Protein AF-0000000069255575 (afdb_homodimer)

Structure (mmCIF, N/CA/C/O backbone):
data_AF-0000000069255575-model_v1
#
loop_
_entity.id
_entity.type
_entity.pdbx_description
1 polymer 'RING-type domain-containing protein'
#
loop_
_atom_site.group_PDB
_atom_site.id
_atom_site.type_symbol
_atom_site.label_atom_id
_atom_site.label_alt_id
_atom_site.label_comp_id
_atom_site.label_asym_id
_atom_site.label_entity_id
_atom_site.label_seq_id
_atom_site.pdbx_PDB_ins_code
_atom_site.Cartn_x
_atom_site.Cartn_y
_atom_site.Cartn_z
_atom_site.occupancy
_atom_site.B_iso_or_equiv
_atom_site.auth_seq_id
_atom_site.auth_comp_id
_atom_site.auth_asym_id
_atom_site.auth_atom_id
_atom_site.pdbx_PDB_model_num
ATOM 1 N N . GLY A 1 1 ? 39.281 -43.844 64.562 1 25.44 1 GLY A N 1
ATOM 2 C CA . GLY A 1 1 ? 38.156 -43.031 64.188 1 25.44 1 GLY A CA 1
ATOM 3 C C . GLY A 1 1 ? 38.094 -42.719 62.688 1 25.44 1 GLY A C 1
ATOM 4 O O . GLY A 1 1 ? 39.125 -42.438 62.062 1 25.44 1 GLY A O 1
ATOM 5 N N . HIS A 1 2 ? 37.219 -43.375 61.969 1 27.97 2 HIS A N 1
ATOM 6 C CA . HIS A 1 2 ? 36.906 -43.688 60.562 1 27.97 2 HIS A CA 1
ATOM 7 C C . HIS A 1 2 ? 36.625 -42.438 59.75 1 27.97 2 HIS A C 1
ATOM 9 O O . HIS A 1 2 ? 35.875 -41.562 60.188 1 27.97 2 HIS A O 1
ATOM 15 N N . GLY A 1 3 ? 37.625 -41.906 59.062 1 27.33 3 GLY A N 1
ATOM 16 C CA . GLY A 1 3 ? 37.844 -40.75 58.188 1 27.33 3 GLY A CA 1
ATOM 17 C C . GLY A 1 3 ? 36.875 -40.656 57.031 1 27.33 3 GLY A C 1
ATOM 18 O O . GLY A 1 3 ? 36.875 -41.562 56.188 1 27.33 3 GLY A O 1
ATOM 19 N N . LEU A 1 4 ? 35.625 -40.25 57.312 1 28.88 4 LEU A N 1
ATOM 20 C CA . LEU A 1 4 ? 34.469 -40.25 56.406 1 28.88 4 LEU A CA 1
ATOM 21 C C . LEU A 1 4 ? 34.812 -39.5 55.125 1 28.88 4 LEU A C 1
ATOM 23 O O . LEU A 1 4 ? 35.375 -38.406 55.188 1 28.88 4 LEU A O 1
ATOM 27 N N . PRO A 1 5 ? 35 -40.156 54.031 1 27.94 5 PRO A N 1
ATOM 28 C CA . PRO A 1 5 ? 35.438 -39.594 52.719 1 27.94 5 PRO A CA 1
ATOM 29 C C . PRO A 1 5 ? 34.469 -38.562 52.156 1 27.94 5 PRO A C 1
ATOM 31 O O . PRO A 1 5 ? 33.281 -38.562 52.5 1 27.94 5 PRO A O 1
ATOM 34 N N . ALA A 1 6 ? 35 -37.344 51.938 1 27.66 6 ALA A N 1
ATOM 35 C CA . ALA A 1 6 ? 34.406 -36.094 51.438 1 27.66 6 ALA A CA 1
ATOM 36 C C . ALA A 1 6 ? 33.688 -36.312 50.094 1 27.66 6 ALA A C 1
ATOM 38 O O . ALA A 1 6 ? 34.281 -36.906 49.188 1 27.66 6 ALA A O 1
ATOM 39 N N . ASP A 1 7 ? 32.375 -36.5 50.094 1 23.52 7 ASP A N 1
ATOM 40 C CA . ASP A 1 7 ? 31.422 -36.781 49 1 23.52 7 ASP A CA 1
ATOM 41 C C . ASP A 1 7 ? 31.562 -35.75 47.875 1 23.52 7 ASP A C 1
ATOM 43 O O . ASP A 1 7 ? 31.594 -34.531 48.125 1 23.52 7 ASP A O 1
ATOM 47 N N . GLU A 1 8 ? 32.25 -36.125 46.812 1 27.12 8 GLU A N 1
ATOM 48 C CA . GLU A 1 8 ? 32.562 -35.469 45.562 1 27.12 8 GLU A CA 1
ATOM 49 C C . GLU A 1 8 ? 31.297 -34.906 44.938 1 27.12 8 GLU A C 1
ATOM 51 O O . GLU A 1 8 ? 30.312 -35.625 44.75 1 27.12 8 GLU A O 1
ATOM 56 N N . ASP A 1 9 ? 30.969 -33.594 45.188 1 25.88 9 ASP A N 1
ATOM 57 C CA . ASP A 1 9 ? 29.859 -32.781 44.719 1 25.88 9 ASP A CA 1
ATOM 58 C C . ASP A 1 9 ? 29.766 -32.844 43.188 1 25.88 9 ASP A C 1
ATOM 60 O O . ASP A 1 9 ? 30.703 -32.438 42.5 1 25.88 9 ASP A O 1
ATOM 64 N N . SER A 1 10 ? 29.25 -33.906 42.625 1 23.44 10 SER A N 1
ATOM 65 C CA . SER A 1 10 ? 29.047 -34.031 41.188 1 23.44 10 SER A CA 1
ATOM 66 C C . SER A 1 10 ? 28.297 -32.844 40.625 1 23.44 10 SER A C 1
ATOM 68 O O . SER A 1 10 ? 27.234 -32.469 41.125 1 23.44 10 SER A O 1
ATOM 70 N N . LYS A 1 11 ? 29.062 -31.859 40.125 1 26.55 11 LYS A N 1
ATOM 71 C CA . LYS A 1 11 ? 28.625 -30.641 39.469 1 26.55 11 LYS A CA 1
ATOM 72 C C . LYS A 1 11 ? 27.531 -30.922 38.438 1 26.55 11 LYS A C 1
ATOM 74 O O . LYS A 1 11 ? 27.656 -31.859 37.625 1 26.55 11 LYS A O 1
ATOM 79 N N . PRO A 1 12 ? 26.266 -30.484 38.719 1 27.17 12 PRO A N 1
ATOM 80 C CA . PRO A 1 12 ? 25.141 -30.766 37.812 1 27.17 12 PRO A CA 1
ATOM 81 C C . PRO A 1 12 ? 25.438 -30.391 36.375 1 27.17 12 PRO A C 1
ATOM 83 O O . PRO A 1 12 ? 26.266 -29.516 36.094 1 27.17 12 PRO A O 1
ATOM 86 N N . GLY A 1 13 ? 25.578 -31.359 35.469 1 22.5 13 GLY A N 1
ATOM 87 C CA . GLY A 1 13 ? 25.766 -31.25 34.031 1 22.5 13 GLY A CA 1
ATOM 88 C C . GLY A 1 13 ? 24.875 -30.203 33.406 1 22.5 13 GLY A C 1
ATOM 89 O O . GLY A 1 13 ? 23.734 -30.016 33.812 1 22.5 13 GLY A O 1
ATOM 90 N N . ALA A 1 14 ? 25.5 -29.125 32.875 1 26.64 14 ALA A N 1
ATOM 91 C CA . ALA A 1 14 ? 24.938 -28.016 32.125 1 26.64 14 ALA A CA 1
ATOM 92 C C . ALA A 1 14 ? 23.953 -28.531 31.062 1 26.64 14 ALA A C 1
ATOM 94 O O . ALA A 1 14 ? 24.281 -29.438 30.297 1 26.64 14 ALA A O 1
ATOM 95 N N . THR A 1 15 ? 22.672 -28.656 31.422 1 27.94 15 THR A N 1
ATOM 96 C CA . THR A 1 15 ? 21.641 -29.031 30.453 1 27.94 15 THR A CA 1
ATOM 97 C C . THR A 1 15 ? 21.797 -28.219 29.172 1 27.94 15 THR A C 1
ATOM 99 O O . THR A 1 15 ? 21.953 -27 29.219 1 27.94 15 THR A O 1
ATOM 102 N N . ALA A 1 16 ? 22.328 -28.812 28.109 1 30.62 16 ALA A N 1
ATOM 103 C CA . ALA A 1 16 ? 22.484 -28.25 26.766 1 30.62 16 ALA A CA 1
ATOM 104 C C . ALA A 1 16 ? 21.234 -27.484 26.328 1 30.62 16 ALA A C 1
ATOM 106 O O . ALA A 1 16 ? 20.109 -27.906 26.641 1 30.62 16 ALA A O 1
ATOM 107 N N . PRO A 1 17 ? 21.391 -26.125 26.219 1 30.61 17 PRO A N 1
ATOM 108 C CA . PRO A 1 17 ? 20.203 -25.375 25.797 1 30.61 17 PRO A CA 1
ATOM 109 C C . PRO A 1 17 ? 19.5 -26 24.594 1 30.61 17 PRO A C 1
ATOM 111 O O . PRO A 1 17 ? 20.141 -26.641 23.766 1 30.61 17 PRO A O 1
ATOM 114 N N . ARG A 1 18 ? 18.328 -26.656 24.812 1 27.78 18 ARG A N 1
ATOM 115 C CA . ARG A 1 18 ? 17.5 -27.141 23.719 1 27.78 18 ARG A CA 1
ATOM 116 C C . ARG A 1 18 ? 17.406 -26.125 22.594 1 27.78 18 ARG A C 1
ATOM 118 O O . ARG A 1 18 ? 17 -24.984 22.812 1 27.78 18 ARG A O 1
ATOM 125 N N . SER A 1 19 ? 18.359 -26.172 21.594 1 26.69 19 SER A N 1
ATOM 126 C CA . SER A 1 19 ? 18.25 -25.391 20.359 1 26.69 19 SER A CA 1
ATOM 127 C C . SER A 1 19 ? 16.844 -25.469 19.781 1 26.69 19 SER A C 1
ATOM 129 O O . SER A 1 19 ? 16.375 -26.547 19.375 1 26.69 19 SER A O 1
ATOM 131 N N . THR A 1 20 ? 15.867 -24.922 20.5 1 28.77 20 THR A N 1
ATOM 132 C CA . THR A 1 20 ? 14.547 -24.891 19.875 1 28.77 20 THR A CA 1
ATOM 133 C C . THR A 1 20 ? 14.648 -24.391 18.438 1 28.77 20 THR A C 1
ATOM 135 O O . THR A 1 20 ? 14.938 -23.219 18.203 1 28.77 20 THR A O 1
ATOM 138 N N . ALA A 1 21 ? 15.156 -25.25 17.516 1 30.98 21 ALA A N 1
ATOM 139 C CA . ALA A 1 21 ? 15.109 -24.922 16.094 1 30.98 21 ALA A CA 1
ATOM 140 C C . ALA A 1 21 ? 13.758 -24.312 15.727 1 30.98 21 ALA A C 1
ATOM 142 O O . ALA A 1 21 ? 12.711 -24.781 16.188 1 30.98 21 ALA A O 1
ATOM 143 N N . PRO A 1 22 ? 13.742 -23.062 15.414 1 31.08 22 PRO A N 1
ATOM 144 C CA . PRO A 1 22 ? 12.453 -22.484 15 1 31.08 22 PRO A CA 1
ATOM 145 C C . PRO A 1 22 ? 11.672 -23.406 14.078 1 31.08 22 PRO A C 1
ATOM 147 O O . PRO A 1 22 ? 12.258 -24.234 13.375 1 31.08 22 PRO A O 1
ATOM 150 N N . PRO A 1 23 ? 10.492 -23.859 14.5 1 30.81 23 PRO A N 1
ATOM 151 C CA . PRO A 1 23 ? 9.734 -24.734 13.594 1 30.81 23 PRO A CA 1
ATOM 152 C C . PRO A 1 23 ? 9.867 -24.328 12.133 1 30.81 23 PRO A C 1
ATOM 154 O O . PRO A 1 23 ? 10.102 -23.156 11.836 1 30.81 23 PRO A O 1
ATOM 157 N N . GLY A 1 24 ? 10.586 -25.109 11.336 1 27.52 24 GLY A N 1
ATOM 158 C CA . GLY A 1 24 ? 10.703 -24.938 9.898 1 27.52 24 GLY A CA 1
ATOM 159 C C . GLY A 1 24 ? 9.422 -24.453 9.25 1 27.52 24 GLY A C 1
ATOM 160 O O . GLY A 1 24 ? 8.32 -24.766 9.711 1 27.52 24 GLY A O 1
ATOM 161 N N . ARG A 1 25 ? 9.398 -23.266 8.695 1 29.39 25 ARG A N 1
ATOM 162 C CA . ARG A 1 25 ? 8.289 -22.797 7.875 1 29.39 25 ARG A CA 1
ATOM 163 C C . ARG A 1 25 ? 7.711 -23.938 7.039 1 29.39 25 ARG A C 1
ATOM 165 O O . ARG A 1 25 ? 8.422 -24.547 6.238 1 29.39 25 ARG A O 1
ATOM 172 N N . ALA A 1 26 ? 6.734 -24.672 7.504 1 28.59 26 ALA A N 1
ATOM 173 C CA . ALA A 1 26 ? 6.062 -25.672 6.691 1 28.59 26 ALA A CA 1
ATOM 174 C C . ALA A 1 26 ? 5.922 -25.203 5.246 1 28.59 26 ALA A C 1
ATOM 176 O O . ALA A 1 26 ? 5.375 -24.141 4.984 1 28.59 26 ALA A O 1
ATOM 177 N N . THR A 1 27 ? 6.871 -25.484 4.359 1 31 27 THR A N 1
ATOM 178 C CA . THR A 1 27 ? 6.664 -25.328 2.924 1 31 27 THR A CA 1
ATOM 179 C C . THR A 1 27 ? 5.305 -25.891 2.514 1 31 27 THR A C 1
ATOM 181 O O . THR A 1 27 ? 5.031 -27.078 2.709 1 31 27 THR A O 1
ATOM 184 N N . VAL A 1 28 ? 4.23 -25.203 2.754 1 34.22 28 VAL A N 1
ATOM 185 C CA . VAL A 1 28 ? 2.982 -25.672 2.154 1 34.22 28 VAL A CA 1
ATOM 186 C C . VAL A 1 28 ? 3.232 -26.109 0.714 1 34.22 28 VAL A C 1
ATOM 188 O O . VAL A 1 28 ? 3.805 -25.359 -0.08 1 34.22 28 VAL A O 1
ATOM 191 N N . ASN A 1 29 ? 3.473 -27.344 0.469 1 32.06 29 ASN A N 1
ATOM 192 C CA . ASN A 1 29 ? 3.578 -28 -0.833 1 32.06 29 ASN A CA 1
ATOM 193 C C . ASN A 1 29 ? 2.391 -27.656 -1.728 1 32.06 29 ASN A C 1
ATOM 195 O O . ASN A 1 29 ? 1.552 -28.516 -2.01 1 32.06 29 ASN A O 1
ATOM 199 N N . GLY A 1 30 ? 1.517 -26.719 -1.484 1 35.59 30 GLY A N 1
ATOM 200 C CA . GLY A 1 30 ? 0.541 -26.547 -2.549 1 35.59 30 GLY A CA 1
ATOM 201 C C . GLY A 1 30 ? 1.175 -26.266 -3.9 1 35.59 30 GLY A C 1
ATOM 202 O O . GLY A 1 30 ? 2.232 -25.641 -3.98 1 35.59 30 GLY A O 1
ATOM 203 N N . SER A 1 31 ? 1.015 -27.125 -4.883 1 39.03 31 SER A N 1
ATOM 204 C CA . SER A 1 31 ? 1.537 -26.969 -6.238 1 39.03 31 SER A CA 1
ATOM 205 C C . SER A 1 31 ? 1.243 -25.578 -6.789 1 39.03 31 SER A C 1
ATOM 207 O O . SER A 1 31 ? 0.104 -25.266 -7.152 1 39.03 31 SER A O 1
ATOM 209 N N . ALA A 1 32 ? 1.9 -24.594 -6.289 1 46.44 32 ALA A N 1
ATOM 210 C CA . ALA A 1 32 ? 1.872 -23.328 -6.996 1 46.44 32 ALA A CA 1
ATOM 211 C C . ALA A 1 32 ? 1.877 -23.531 -8.508 1 46.44 32 ALA A C 1
ATOM 213 O O . ALA A 1 32 ? 2.389 -24.547 -9 1 46.44 32 ALA A O 1
ATOM 214 N N . PRO A 1 33 ? 0.921 -22.922 -9.25 1 48.59 33 PRO A N 1
ATOM 215 C CA . PRO A 1 33 ? 1.06 -23.094 -10.695 1 48.59 33 PRO A CA 1
ATOM 216 C C . PRO A 1 33 ? 2.516 -23.078 -11.156 1 48.59 33 PRO A C 1
ATOM 218 O O . PRO A 1 33 ? 3.367 -22.453 -10.508 1 48.59 33 PRO A O 1
ATOM 221 N N . SER A 1 34 ? 2.814 -24.094 -11.93 1 49.66 34 SER A N 1
ATOM 222 C CA . SER A 1 34 ? 4.152 -24.344 -12.445 1 49.66 34 SER A CA 1
ATOM 223 C C . SER A 1 34 ? 4.762 -23.078 -13.055 1 49.66 34 SER A C 1
ATOM 225 O O . SER A 1 34 ? 4.219 -22.516 -14.008 1 49.66 34 SER A O 1
ATOM 227 N N . VAL A 1 35 ? 5.16 -22.219 -12.242 1 54.88 35 VAL A N 1
ATOM 228 C CA . VAL A 1 35 ? 6.031 -21.172 -12.766 1 54.88 35 VAL A CA 1
ATOM 229 C C . VAL A 1 35 ? 7.281 -21.797 -13.383 1 54.88 35 VAL A C 1
ATOM 231 O O . VAL A 1 35 ? 7.883 -22.703 -12.797 1 54.88 35 VAL A O 1
ATOM 234 N N . ARG A 1 36 ? 7.266 -21.906 -14.766 1 53.12 36 ARG A N 1
ATOM 235 C CA . ARG A 1 36 ? 8.43 -22.438 -15.469 1 53.12 36 ARG A CA 1
ATOM 236 C C . ARG A 1 36 ? 9.492 -21.359 -15.68 1 53.12 36 ARG A C 1
ATOM 238 O O . ARG A 1 36 ? 9.164 -20.219 -16.016 1 53.12 36 ARG A O 1
ATOM 245 N N . ARG A 1 37 ? 10.625 -21.594 -15.172 1 55.88 37 ARG A N 1
ATOM 246 C CA . ARG A 1 37 ? 11.789 -20.797 -15.562 1 55.88 37 ARG A CA 1
ATOM 247 C C . ARG A 1 37 ? 12.234 -21.156 -16.984 1 55.88 37 ARG A C 1
ATOM 249 O O . ARG A 1 37 ? 12.391 -22.328 -17.312 1 55.88 37 ARG A O 1
ATOM 256 N N . GLU A 1 38 ? 11.828 -20.281 -17.953 1 55.44 38 GLU A N 1
ATOM 257 C CA . GLU A 1 38 ? 12.125 -20.547 -19.344 1 55.44 38 GLU A CA 1
ATOM 258 C C . GLU A 1 38 ? 13.602 -20.312 -19.656 1 55.44 38 GLU A C 1
ATOM 260 O O . GLU A 1 38 ? 14.172 -19.297 -19.25 1 55.44 38 GLU A O 1
ATOM 265 N N . GLY A 1 39 ? 14.102 -21.109 -20.594 1 59.06 39 GLY A N 1
ATOM 266 C CA . GLY A 1 39 ? 15.375 -20.984 -21.297 1 59.06 39 GLY A CA 1
ATOM 267 C C . GLY A 1 39 ? 16.578 -21.047 -20.359 1 59.06 39 GLY A C 1
ATOM 268 O O . GLY A 1 39 ? 17.625 -20.484 -20.656 1 59.06 39 GLY A O 1
ATOM 269 N N . GLY A 1 40 ? 16.312 -21.469 -19.109 1 70.94 40 GLY A N 1
ATOM 270 C CA . GLY A 1 40 ? 17.438 -21.625 -18.219 1 70.94 40 GLY A CA 1
ATOM 271 C C . GLY A 1 40 ? 17.781 -20.344 -17.469 1 70.94 40 GLY A C 1
ATOM 272 O O . GLY A 1 40 ? 18.781 -20.281 -16.75 1 70.94 40 GLY A O 1
ATOM 273 N N . ARG A 1 41 ? 17 -19.312 -17.812 1 83.19 41 ARG A N 1
ATOM 274 C CA . ARG A 1 41 ? 17.312 -18.047 -17.156 1 83.19 41 ARG A CA 1
ATOM 275 C C . ARG A 1 41 ? 16.469 -17.859 -15.898 1 83.19 41 ARG A C 1
ATOM 277 O O . ARG A 1 41 ? 15.25 -17.797 -15.977 1 83.19 41 ARG A O 1
ATOM 284 N N . PRO A 1 42 ? 17.094 -17.641 -14.789 1 86.25 42 PRO A N 1
ATOM 285 C CA . PRO A 1 42 ? 16.359 -17.469 -13.531 1 86.25 42 PRO A CA 1
ATOM 286 C C . PRO A 1 42 ? 15.5 -16.203 -13.508 1 86.25 42 PRO A C 1
ATOM 288 O O . PRO A 1 42 ? 14.57 -16.094 -12.711 1 86.25 42 PRO A O 1
ATOM 291 N N . SER A 1 43 ? 15.781 -15.258 -14.391 1 89 43 SER A N 1
ATOM 292 C CA . SER A 1 43 ? 15.086 -13.977 -14.414 1 89 43 SER A CA 1
ATOM 293 C C . SER A 1 43 ? 13.758 -14.086 -15.156 1 89 43 SER A C 1
ATOM 295 O O . SER A 1 43 ? 12.938 -13.164 -15.117 1 89 43 SER A O 1
ATOM 297 N N . VAL A 1 44 ? 13.562 -15.188 -15.852 1 85.5 44 VAL A N 1
ATOM 298 C CA . VAL A 1 44 ? 12.344 -15.352 -16.641 1 85.5 44 VAL A CA 1
ATOM 299 C C . VAL A 1 44 ? 11.414 -16.344 -15.953 1 85.5 44 VAL A C 1
ATOM 301 O O . VAL A 1 44 ? 11.688 -17.547 -15.938 1 85.5 44 VAL A O 1
ATOM 304 N N . VAL A 1 45 ? 10.492 -15.734 -15.336 1 83.12 45 VAL A N 1
ATOM 305 C CA . VAL A 1 45 ? 9.461 -16.578 -14.734 1 83.12 45 VAL A CA 1
ATOM 306 C C . VAL A 1 45 ? 8.117 -16.312 -15.422 1 83.12 45 VAL A C 1
ATOM 308 O O . VAL A 1 45 ? 7.566 -15.219 -15.32 1 83.12 45 VAL A O 1
ATOM 311 N N . LEU A 1 46 ? 7.664 -17.328 -16.125 1 84.12 46 LEU A N 1
ATOM 312 C CA . LEU A 1 46 ? 6.41 -17.203 -16.859 1 84.12 46 LEU A CA 1
ATOM 313 C C . LEU A 1 46 ? 5.348 -18.141 -16.281 1 84.12 46 LEU A C 1
ATOM 315 O O . LEU A 1 46 ? 5.672 -19.203 -15.766 1 84.12 46 LEU A O 1
ATOM 319 N N . ASP A 1 47 ? 4.168 -17.656 -16.328 1 79.25 47 ASP A N 1
ATOM 320 C CA . ASP A 1 47 ? 3.078 -18.547 -15.969 1 79.25 47 ASP A CA 1
ATOM 321 C C . ASP A 1 47 ? 2.689 -19.438 -17.141 1 79.25 47 ASP A C 1
ATOM 323 O O . ASP A 1 47 ? 3.355 -19.422 -18.188 1 79.25 47 ASP A O 1
ATOM 327 N N . GLY A 1 48 ? 1.618 -20.328 -16.906 1 75.94 48 GLY A N 1
ATOM 328 C CA . GLY A 1 48 ? 1.188 -21.266 -17.922 1 75.94 48 GLY A CA 1
ATOM 329 C C . GLY A 1 48 ? 0.763 -20.594 -19.219 1 75.94 48 GLY A C 1
ATOM 330 O O . GLY A 1 48 ? 0.829 -21.188 -20.281 1 75.94 48 GLY A O 1
ATOM 331 N N . SER A 1 49 ? 0.385 -19.328 -19.141 1 77.06 49 SER A N 1
ATOM 332 C CA . SER A 1 49 ? -0.081 -18.594 -20.312 1 77.06 49 SER A CA 1
ATOM 333 C C . SER A 1 49 ? 1.044 -17.781 -20.938 1 77.06 49 SER A C 1
ATOM 335 O O . SER A 1 49 ? 0.832 -17.078 -21.938 1 77.06 49 SER A O 1
ATOM 337 N N . GLY A 1 50 ? 2.215 -17.844 -20.391 1 78.69 50 GLY A N 1
ATOM 338 C CA . GLY A 1 50 ? 3.348 -17.125 -20.938 1 78.69 50 GLY A CA 1
ATOM 339 C C . GLY A 1 50 ? 3.486 -15.719 -20.375 1 78.69 50 GLY A C 1
ATOM 340 O O . GLY A 1 50 ? 4.309 -14.93 -20.844 1 78.69 50 GLY A O 1
ATOM 341 N N . THR A 1 51 ? 2.668 -15.398 -19.391 1 82.25 51 THR A N 1
ATOM 342 C CA . THR A 1 51 ? 2.744 -14.078 -18.781 1 82.25 51 THR A CA 1
ATOM 343 C C . THR A 1 51 ? 3.852 -14.023 -17.734 1 82.25 51 THR A C 1
ATOM 345 O O . THR A 1 51 ? 4.016 -14.969 -16.953 1 82.25 51 THR A O 1
ATOM 348 N N . ARG A 1 52 ? 4.559 -12.945 -17.797 1 90 52 ARG A N 1
ATOM 349 C CA . ARG A 1 52 ? 5.672 -12.781 -16.859 1 90 52 ARG A CA 1
ATOM 350 C C . ARG A 1 52 ? 5.172 -12.555 -15.438 1 90 52 ARG A C 1
ATOM 352 O O . ARG A 1 52 ? 4.297 -11.711 -15.211 1 90 52 ARG A O 1
ATOM 359 N N . ARG A 1 53 ? 5.773 -13.305 -14.555 1 93.88 53 ARG A N 1
ATOM 360 C CA . ARG A 1 53 ? 5.445 -13.141 -13.148 1 93.88 53 ARG A CA 1
ATOM 361 C C . ARG A 1 53 ? 6.434 -12.195 -12.461 1 93.88 53 ARG A C 1
ATOM 363 O O . ARG A 1 53 ? 7.59 -12.102 -12.875 1 93.88 53 ARG A O 1
ATOM 370 N N . ILE A 1 54 ? 5.953 -11.531 -11.5 1 94.56 54 ILE A N 1
ATOM 371 C CA . ILE A 1 54 ? 6.773 -10.562 -10.781 1 94.56 54 ILE A CA 1
ATOM 372 C C . ILE A 1 54 ? 7.188 -11.148 -9.43 1 94.56 54 ILE A C 1
ATOM 374 O O . ILE A 1 54 ? 6.344 -11.594 -8.656 1 94.56 54 ILE A O 1
ATOM 378 N N . LEU A 1 55 ? 8.469 -11.102 -9.133 1 93.94 55 LEU A N 1
ATOM 379 C CA . LEU A 1 55 ? 9.008 -11.609 -7.871 1 93.94 55 LEU A CA 1
ATOM 380 C C . LEU A 1 55 ? 8.789 -10.602 -6.746 1 93.94 55 LEU A C 1
ATOM 382 O O . LEU A 1 55 ? 8.742 -9.391 -6.984 1 93.94 55 LEU A O 1
ATOM 386 N N . PRO A 1 56 ? 8.641 -11.102 -5.52 1 92.81 56 PRO A N 1
ATOM 387 C CA . PRO A 1 56 ? 8.492 -10.188 -4.383 1 92.81 56 PRO A CA 1
ATOM 388 C C . PRO A 1 56 ? 9.656 -9.211 -4.258 1 92.81 56 PRO A C 1
ATOM 390 O O . PRO A 1 56 ? 9.453 -8.055 -3.875 1 92.81 56 PRO A O 1
ATOM 393 N N . GLU A 1 57 ? 10.867 -9.633 -4.629 1 91.75 57 GLU A N 1
ATOM 394 C CA . GLU A 1 57 ? 12.062 -8.805 -4.516 1 91.75 57 GLU A CA 1
ATOM 395 C C . GLU A 1 57 ? 12.016 -7.625 -5.48 1 91.75 57 GLU A C 1
ATOM 397 O O . GLU A 1 57 ? 12.773 -6.668 -5.336 1 91.75 57 GLU A O 1
ATOM 402 N N . GLN A 1 58 ? 11.125 -7.73 -6.441 1 93.12 58 GLN A N 1
ATOM 403 C CA . GLN A 1 58 ? 11.008 -6.648 -7.41 1 93.12 58 GLN A CA 1
ATOM 404 C C . GLN A 1 58 ? 10.18 -5.492 -6.855 1 93.12 58 GLN A C 1
ATOM 406 O O . GLN A 1 58 ? 10.172 -4.398 -7.422 1 93.12 58 GLN A O 1
ATOM 411 N N . LEU A 1 59 ? 9.453 -5.684 -5.828 1 90.25 59 LEU A N 1
ATOM 412 C CA . LEU A 1 59 ? 8.688 -4.609 -5.203 1 90.25 59 LEU A CA 1
ATOM 413 C C . LEU A 1 59 ? 9.609 -3.578 -4.57 1 90.25 59 LEU A C 1
ATOM 415 O O . LEU A 1 59 ? 10.469 -3.924 -3.758 1 90.25 59 LEU A O 1
ATOM 419 N N . ALA A 1 60 ? 9.438 -2.377 -5.207 1 76.81 60 ALA A N 1
ATOM 420 C CA . ALA A 1 60 ? 10.289 -1.285 -4.738 1 76.81 60 ALA A CA 1
ATOM 421 C C . ALA A 1 60 ? 9.828 -0.777 -3.377 1 76.81 60 ALA A C 1
ATOM 423 O O . ALA A 1 60 ? 8.641 -0.496 -3.182 1 76.81 60 ALA A O 1
ATOM 424 N N . GLY A 1 61 ? 10.711 -0.823 -2.396 1 60.88 61 GLY A N 1
ATOM 425 C CA . GLY A 1 61 ? 10.398 -0.325 -1.066 1 60.88 61 GLY A CA 1
ATOM 426 C C . GLY A 1 61 ? 9.641 -1.327 -0.216 1 60.88 61 GLY A C 1
ATOM 427 O O . GLY A 1 61 ? 8.422 -1.242 -0.087 1 60.88 61 GLY A O 1
ATOM 428 N N . VAL A 1 62 ? 10.219 -2.605 -0.298 1 52.78 62 VAL A N 1
ATOM 429 C CA . VAL A 1 62 ? 9.531 -3.699 0.385 1 52.78 62 VAL A CA 1
ATOM 430 C C . VAL A 1 62 ? 8.875 -3.182 1.66 1 52.78 62 VAL A C 1
ATOM 432 O O . VAL A 1 62 ? 9.539 -2.992 2.68 1 52.78 62 VAL A O 1
ATOM 435 N N . GLU A 1 63 ? 7.957 -2.229 1.33 1 59 63 GLU A N 1
ATOM 436 C CA . GLU A 1 63 ? 7.168 -1.84 2.496 1 59 63 GLU A CA 1
ATOM 437 C C . GLU A 1 63 ? 6.199 -2.947 2.9 1 59 63 GLU A C 1
ATOM 439 O O . GLU A 1 63 ? 5.82 -3.779 2.074 1 59 63 GLU A O 1
ATOM 444 N N . ALA A 1 64 ? 6.156 -3.244 4.184 1 61.25 64 ALA A N 1
ATOM 445 C CA . ALA A 1 64 ? 5.199 -4.133 4.836 1 61.25 64 ALA A CA 1
ATOM 446 C C . ALA A 1 64 ? 3.859 -4.129 4.105 1 61.25 64 ALA A C 1
ATOM 448 O O . ALA A 1 64 ? 3.248 -5.184 3.912 1 61.25 64 ALA A O 1
ATOM 449 N N . ALA A 1 65 ? 3.52 -2.971 3.416 1 66.12 65 ALA A N 1
ATOM 450 C CA . ALA A 1 65 ? 2.191 -2.895 2.816 1 66.12 65 ALA A CA 1
ATOM 451 C C . ALA A 1 65 ? 2.154 -3.613 1.471 1 66.12 65 ALA A C 1
ATOM 453 O O . ALA A 1 65 ? 1.179 -4.297 1.153 1 66.12 65 ALA A O 1
ATOM 454 N N . SER A 1 66 ? 3.246 -3.68 0.764 1 80.25 66 SER A N 1
ATOM 455 C CA . SER A 1 66 ? 3.256 -4.277 -0.568 1 80.25 66 SER A CA 1
ATOM 456 C C . SER A 1 66 ? 3.283 -5.801 -0.492 1 80.25 66 SER A C 1
ATOM 458 O O . SER A 1 66 ? 2.883 -6.48 -1.438 1 80.25 66 SER A O 1
ATOM 460 N N . SER A 1 67 ? 3.695 -6.266 0.652 1 85.69 67 SER A N 1
ATOM 461 C CA . SER A 1 67 ? 3.795 -7.715 0.812 1 85.69 67 SER A CA 1
ATOM 462 C C . SER A 1 67 ? 2.416 -8.367 0.812 1 85.69 67 SER A C 1
ATOM 464 O O . SER A 1 67 ? 2.291 -9.57 0.565 1 85.69 67 SER A O 1
ATOM 466 N N . GLN A 1 68 ? 1.41 -7.57 1.069 1 88.81 68 GLN A N 1
ATOM 467 C CA . GLN A 1 68 ? 0.045 -8.086 1.092 1 88.81 68 GLN A CA 1
ATOM 468 C C . GLN A 1 68 ? -0.41 -8.5 -0.304 1 88.81 68 GLN A C 1
ATOM 470 O O . GLN A 1 68 ? -1.396 -9.227 -0.45 1 88.81 68 GLN A O 1
ATOM 475 N N . PHE A 1 69 ? 0.342 -8.039 -1.28 1 93.5 69 PHE A N 1
ATOM 476 C CA . PHE A 1 69 ? -0.051 -8.328 -2.654 1 93.5 69 PHE A CA 1
ATOM 477 C C . PHE A 1 69 ? 0.794 -9.461 -3.23 1 93.5 69 PHE A C 1
ATOM 479 O O . PHE A 1 69 ? 0.843 -9.648 -4.449 1 93.5 69 PHE A O 1
ATOM 486 N N . VAL A 1 70 ? 1.459 -10.164 -2.381 1 94.69 70 VAL A N 1
ATOM 487 C CA . VAL A 1 70 ? 2.178 -11.375 -2.758 1 94.69 70 VAL A CA 1
ATOM 488 C C . VAL A 1 70 ? 1.348 -12.609 -2.391 1 94.69 70 VAL A C 1
ATOM 490 O O . VAL A 1 70 ? 0.875 -12.727 -1.259 1 94.69 70 VAL A O 1
ATOM 493 N N . CYS A 1 71 ? 1.118 -13.391 -3.32 1 96.25 71 CYS A N 1
ATOM 494 C CA . CYS A 1 71 ? 0.339 -14.609 -3.104 1 96.25 71 CYS A CA 1
ATOM 495 C C . CYS A 1 71 ? 1.113 -15.609 -2.252 1 96.25 71 CYS A C 1
ATOM 497 O O . CYS A 1 71 ? 2.211 -16.031 -2.623 1 96.25 71 CYS A O 1
ATOM 499 N N . SER A 1 72 ? 0.556 -16.062 -1.161 1 94.94 72 SER A N 1
ATOM 500 C CA . SER A 1 72 ? 1.26 -16.969 -0.26 1 94.94 72 SER A CA 1
ATOM 501 C C . SER A 1 72 ? 1.33 -18.375 -0.837 1 94.94 72 SER A C 1
ATOM 503 O O . SER A 1 72 ? 2.1 -19.219 -0.358 1 94.94 72 SER A O 1
ATOM 505 N N . LEU A 1 73 ? 0.566 -18.641 -1.835 1 95.5 73 LEU A N 1
ATOM 506 C CA . LEU A 1 73 ? 0.538 -19.969 -2.42 1 95.5 73 LEU A CA 1
ATOM 507 C C . LEU A 1 73 ? 1.637 -20.141 -3.465 1 95.5 73 LEU A C 1
ATOM 509 O O . LEU A 1 73 ? 2.268 -21.188 -3.555 1 95.5 73 LEU A O 1
ATOM 513 N N . CYS A 1 74 ? 1.899 -19.125 -4.285 1 93.88 74 CYS A N 1
ATOM 514 C CA . CYS A 1 74 ? 2.902 -19.234 -5.34 1 93.88 74 CYS A CA 1
ATOM 515 C C . CYS A 1 74 ? 4.113 -18.359 -5.039 1 93.88 74 CYS A C 1
ATOM 517 O O . CYS A 1 74 ? 5.156 -18.5 -5.68 1 93.88 74 CYS A O 1
ATOM 519 N N . GLN A 1 75 ? 3.971 -17.328 -4.195 1 93.38 75 GLN A N 1
ATOM 520 C CA . GLN A 1 75 ? 5.035 -16.453 -3.711 1 93.38 75 GLN A CA 1
ATOM 521 C C . GLN A 1 75 ? 5.434 -15.43 -4.773 1 93.38 75 GLN A C 1
ATOM 523 O O . GLN A 1 75 ? 6.566 -14.938 -4.773 1 93.38 75 GLN A O 1
ATOM 528 N N . PHE A 1 76 ? 4.586 -15.141 -5.754 1 94.62 76 PHE A N 1
ATOM 529 C CA . PHE A 1 76 ? 4.727 -14.047 -6.703 1 94.62 76 PHE A CA 1
ATOM 530 C C . PHE A 1 76 ? 3.725 -12.938 -6.402 1 94.62 76 PHE A C 1
ATOM 532 O O . PHE A 1 76 ? 2.793 -13.133 -5.617 1 94.62 76 PHE A O 1
ATOM 539 N N . VAL A 1 77 ? 4.023 -11.773 -7 1 94.56 77 VAL A N 1
ATOM 540 C CA . VAL A 1 77 ? 3.01 -10.727 -6.934 1 94.56 77 VAL A CA 1
ATOM 541 C C . VAL A 1 77 ? 1.717 -11.219 -7.582 1 94.56 77 VAL A C 1
ATOM 543 O O . VAL A 1 77 ? 1.739 -11.773 -8.688 1 94.56 77 VAL A O 1
ATOM 546 N N . MET A 1 78 ? 0.67 -11.016 -6.934 1 94.62 78 MET A N 1
ATOM 547 C CA . MET A 1 78 ? -0.589 -11.68 -7.254 1 94.62 78 MET A CA 1
ATOM 548 C C . MET A 1 78 ? -1.111 -11.234 -8.617 1 94.62 78 MET A C 1
ATOM 550 O O . MET A 1 78 ? -0.949 -10.078 -9 1 94.62 78 MET A O 1
ATOM 554 N N . VAL A 1 79 ? -1.737 -12.156 -9.266 1 93.56 79 VAL A N 1
ATOM 555 C CA . VAL A 1 79 ? -2.436 -11.898 -10.516 1 93.56 79 VAL A CA 1
ATOM 556 C C . VAL A 1 79 ? -3.9 -12.312 -10.391 1 93.56 79 VAL A C 1
ATOM 558 O O . VAL A 1 79 ? -4.215 -13.328 -9.758 1 93.56 79 VAL A O 1
ATOM 561 N N . ARG A 1 80 ? -4.812 -11.492 -10.969 1 93.75 80 ARG A N 1
ATOM 562 C CA . ARG A 1 80 ? -6.246 -11.758 -10.898 1 93.75 80 ARG A CA 1
ATOM 563 C C . ARG A 1 80 ? -6.668 -12.125 -9.477 1 93.75 80 ARG A C 1
ATOM 565 O O . ARG A 1 80 ? -7.188 -13.219 -9.242 1 93.75 80 ARG A O 1
ATOM 572 N N . PRO A 1 81 ? -6.496 -11.227 -8.602 1 96.69 81 PRO A N 1
ATOM 573 C CA . PRO A 1 81 ? -6.617 -11.547 -7.18 1 96.69 81 PRO A CA 1
ATOM 574 C C . PRO A 1 81 ? -8.047 -11.883 -6.773 1 96.69 81 PRO A C 1
ATOM 576 O O . PRO A 1 81 ? -9 -11.297 -7.297 1 96.69 81 PRO A O 1
ATOM 579 N N . VAL A 1 82 ? -8.148 -12.82 -5.855 1 97.44 82 VAL A N 1
ATOM 580 C CA . VAL A 1 82 ? -9.375 -13.078 -5.105 1 97.44 82 VAL A CA 1
ATOM 581 C C . VAL A 1 82 ? -9.195 -12.641 -3.652 1 97.44 82 VAL A C 1
ATOM 583 O O . VAL A 1 82 ? -8.094 -12.734 -3.105 1 97.44 82 VAL A O 1
ATOM 586 N N . ILE A 1 83 ? -10.234 -12.117 -3.111 1 96.94 83 ILE A N 1
ATOM 587 C CA . ILE A 1 83 ? -10.234 -11.773 -1.693 1 96.94 83 ILE A CA 1
ATOM 588 C C . ILE A 1 83 ? -11.203 -12.68 -0.939 1 96.94 83 ILE A C 1
ATOM 590 O O . ILE A 1 83 ? -12.312 -12.945 -1.414 1 96.94 83 ILE A O 1
ATOM 594 N N . THR A 1 84 ? -10.773 -13.219 0.165 1 96.5 84 THR A N 1
ATOM 595 C CA . THR A 1 84 ? -11.602 -14.109 0.981 1 96.5 84 THR A CA 1
ATOM 596 C C . THR A 1 84 ? -12.273 -13.328 2.109 1 96.5 84 THR A C 1
ATOM 598 O O . THR A 1 84 ? -11.883 -12.203 2.412 1 96.5 84 THR A O 1
ATOM 601 N N . ARG A 1 85 ? -13.242 -13.922 2.705 1 95.75 85 ARG A N 1
ATOM 602 C CA . ARG A 1 85 ? -13.984 -13.305 3.799 1 95.75 85 ARG A CA 1
ATOM 603 C C . ARG A 1 85 ? -13.055 -12.969 4.965 1 95.75 85 ARG A C 1
ATOM 605 O O . ARG A 1 85 ? -13.336 -12.062 5.75 1 95.75 85 ARG A O 1
ATOM 612 N N . CYS A 1 86 ? -11.984 -13.719 5.086 1 96.12 86 CYS A N 1
ATOM 613 C CA . CYS A 1 86 ? -11.031 -13.492 6.164 1 96.12 86 CYS A CA 1
ATOM 614 C C . CYS A 1 86 ? -10.016 -12.422 5.781 1 96.12 86 CYS A C 1
ATOM 616 O O . CYS A 1 86 ? -9.031 -12.211 6.488 1 96.12 86 CYS A O 1
ATOM 618 N N . SER A 1 87 ? -10.148 -11.805 4.625 1 95.75 87 SER A N 1
ATOM 619 C CA . SER A 1 87 ? -9.398 -10.633 4.18 1 95.75 87 SER A CA 1
ATOM 620 C C . SER A 1 87 ? -7.996 -11.023 3.721 1 95.75 87 SER A C 1
ATOM 622 O O . SER A 1 87 ? -7.043 -10.266 3.92 1 95.75 87 SER A O 1
ATOM 624 N N . HIS A 1 88 ? -7.891 -12.156 3.182 1 96.5 88 HIS A N 1
ATOM 625 C CA . HIS A 1 88 ? -6.645 -12.578 2.553 1 96.5 88 HIS A CA 1
ATOM 626 C C . HIS A 1 88 ? -6.766 -12.578 1.032 1 96.5 88 HIS A C 1
ATOM 628 O O . HIS A 1 88 ? -7.848 -12.82 0.494 1 96.5 88 HIS A O 1
ATOM 634 N N . LEU A 1 89 ? -5.68 -12.328 0.411 1 97.12 89 LEU A N 1
ATOM 635 C CA . LEU A 1 89 ? -5.641 -12.289 -1.047 1 97.12 89 LEU A CA 1
ATOM 636 C C . LEU A 1 89 ? -4.836 -13.469 -1.598 1 97.12 89 LEU A C 1
ATOM 638 O O . LEU A 1 89 ? -3.846 -13.883 -0.995 1 97.12 89 LEU A O 1
ATOM 642 N N . PHE A 1 90 ? -5.281 -13.977 -2.793 1 97.31 90 PHE A N 1
ATOM 643 C CA . PHE A 1 90 ? -4.59 -15 -3.561 1 97.31 90 PHE A CA 1
ATOM 644 C C . PHE A 1 90 ? -4.785 -14.789 -5.055 1 97.31 90 PHE A C 1
ATOM 646 O O . PHE A 1 90 ? -5.723 -14.102 -5.473 1 97.31 90 PHE A O 1
ATOM 653 N N . CYS A 1 91 ? -3.797 -15.305 -5.816 1 96.81 91 CYS A N 1
ATOM 654 C CA . CYS A 1 91 ? -4.137 -15.438 -7.23 1 96.81 91 CYS A CA 1
ATOM 655 C C . CYS A 1 91 ? -5.379 -16.297 -7.41 1 96.81 91 CYS A C 1
ATOM 657 O O . CYS A 1 91 ? -5.555 -17.312 -6.719 1 96.81 91 CYS A O 1
ATOM 659 N N . ASP A 1 92 ? -6.191 -15.945 -8.359 1 96.38 92 ASP A N 1
ATOM 660 C CA . ASP A 1 92 ? -7.348 -16.781 -8.68 1 96.38 92 ASP A CA 1
ATOM 661 C C . ASP A 1 92 ? -6.918 -18.172 -9.109 1 96.38 92 ASP A C 1
ATOM 663 O O . ASP A 1 92 ? -7.418 -19.172 -8.578 1 96.38 92 ASP A O 1
ATOM 667 N N . PRO A 1 93 ? -5.957 -18.328 -10.039 1 94.88 93 PRO A N 1
ATOM 668 C CA . PRO A 1 93 ? -5.547 -19.672 -10.43 1 94.88 93 PRO A CA 1
ATOM 669 C C . PRO A 1 93 ? -4.949 -20.469 -9.273 1 94.88 93 PRO A C 1
ATOM 671 O O . PRO A 1 93 ? -5.199 -21.672 -9.148 1 94.88 93 PRO A O 1
ATOM 674 N N . CYS A 1 94 ? -4.152 -19.828 -8.398 1 95.81 94 CYS A N 1
ATOM 675 C CA . CYS A 1 94 ? -3.557 -20.516 -7.258 1 95.81 94 CYS A CA 1
ATOM 676 C C . CYS A 1 94 ? -4.633 -21 -6.289 1 95.81 94 CYS A C 1
ATOM 678 O O . CYS A 1 94 ? -4.57 -22.125 -5.797 1 95.81 94 CYS A O 1
ATOM 680 N N . PHE A 1 95 ? -5.605 -20.172 -6.066 1 96.88 95 PHE A N 1
ATOM 681 C CA . PHE A 1 95 ? -6.656 -20.531 -5.121 1 96.88 95 PHE A CA 1
ATOM 682 C C . PHE A 1 95 ? -7.492 -21.688 -5.645 1 96.88 95 PHE A C 1
ATOM 684 O O . PHE A 1 95 ? -7.809 -22.625 -4.902 1 96.88 95 PHE A O 1
ATOM 691 N N . LYS A 1 96 ? -7.852 -21.609 -6.844 1 95.56 96 LYS A N 1
ATOM 692 C CA . LYS A 1 96 ? -8.633 -22.672 -7.469 1 95.56 96 LYS A CA 1
ATOM 693 C C . LYS A 1 96 ? -7.902 -24.016 -7.41 1 95.56 96 LYS A C 1
ATOM 695 O O . LYS A 1 96 ? -8.508 -25.047 -7.121 1 95.56 96 LYS A O 1
ATOM 700 N N . ASN A 1 97 ? -6.629 -23.938 -7.707 1 94.5 97 ASN A N 1
ATOM 701 C CA . ASN A 1 97 ? -5.828 -25.156 -7.609 1 94.5 97 ASN A CA 1
ATOM 702 C C . ASN A 1 97 ? -5.801 -25.703 -6.184 1 94.5 97 ASN A C 1
ATOM 704 O O . ASN A 1 97 ? -5.895 -26.906 -5.973 1 94.5 97 ASN A O 1
ATOM 708 N N . TRP A 1 98 ? -5.629 -24.781 -5.285 1 94.69 98 TRP A N 1
ATOM 709 C CA . TRP A 1 98 ? -5.629 -25.156 -3.877 1 94.69 98 TRP A CA 1
ATOM 710 C C . TRP A 1 98 ? -6.941 -25.844 -3.496 1 94.69 98 TRP A C 1
ATOM 712 O O . TRP A 1 98 ? -6.938 -26.891 -2.863 1 94.69 98 TRP A O 1
ATOM 722 N N . VAL A 1 99 ? -8.07 -25.297 -3.869 1 93.94 99 VAL A N 1
ATOM 723 C CA . VAL A 1 99 ? -9.391 -25.828 -3.578 1 93.94 99 VAL A CA 1
ATOM 724 C C . VAL A 1 99 ? -9.539 -27.219 -4.199 1 93.94 99 VAL A C 1
ATOM 726 O O . VAL A 1 99 ? -10.008 -28.141 -3.547 1 93.94 99 VAL A O 1
ATOM 729 N N . ALA A 1 100 ? -9.156 -27.344 -5.426 1 92.38 100 ALA A N 1
ATOM 730 C CA . ALA A 1 100 ? -9.25 -28.609 -6.125 1 92.38 100 ALA A CA 1
ATOM 731 C C . ALA A 1 100 ? -8.469 -29.703 -5.391 1 92.38 100 ALA A C 1
ATOM 733 O O . ALA A 1 100 ? -8.945 -30.828 -5.262 1 92.38 100 ALA A O 1
ATOM 734 N N . ASN A 1 101 ? -7.348 -29.344 -4.953 1 91.12 101 ASN A N 1
ATOM 735 C CA . ASN A 1 101 ? -6.52 -30.281 -4.215 1 91.12 101 ASN A CA 1
ATOM 736 C C . ASN A 1 101 ? -7.168 -30.688 -2.889 1 91.12 101 ASN A C 1
ATOM 738 O O . ASN A 1 101 ? -7.148 -31.859 -2.51 1 91.12 101 ASN A O 1
ATOM 742 N N . GLU A 1 102 ? -7.727 -29.688 -2.193 1 88.5 102 GLU A N 1
ATOM 743 C CA . GLU A 1 102 ? -8.391 -29.953 -0.917 1 88.5 102 GLU A CA 1
ATOM 744 C C . GLU A 1 102 ? -9.617 -30.844 -1.104 1 88.5 102 GLU A C 1
ATOM 746 O O . GLU A 1 102 ? -9.867 -31.734 -0.296 1 88.5 102 GLU A O 1
ATOM 751 N N . VAL A 1 103 ? -10.367 -30.641 -2.105 1 86.31 103 VAL A N 1
ATOM 752 C CA . VAL A 1 103 ? -11.57 -31.422 -2.395 1 86.31 103 VAL A CA 1
ATOM 753 C C . VAL A 1 103 ? -11.18 -32.844 -2.75 1 86.31 103 VAL A C 1
ATOM 755 O O . VAL A 1 103 ? -11.844 -33.812 -2.322 1 86.31 103 VAL A O 1
ATOM 758 N N . SER A 1 104 ? -10.125 -33.031 -3.492 1 86.38 104 SER A N 1
ATOM 759 C CA . SER A 1 104 ? -9.664 -34.344 -3.895 1 86.38 104 SER A CA 1
ATOM 760 C C . SER A 1 104 ? -9.211 -35.156 -2.688 1 86.38 104 SER A C 1
ATOM 762 O O . SER A 1 104 ? -9.445 -36.375 -2.625 1 86.38 104 SER A O 1
ATOM 764 N N . LYS A 1 105 ? -8.547 -34.5 -1.798 1 84.5 105 LYS A N 1
ATOM 765 C CA . LYS A 1 105 ? -8.102 -35.188 -0.583 1 84.5 105 LYS A CA 1
ATOM 766 C C . LYS A 1 105 ? -9.289 -35.656 0.243 1 84.5 105 LYS A C 1
ATOM 768 O O . LYS A 1 105 ? -9.219 -3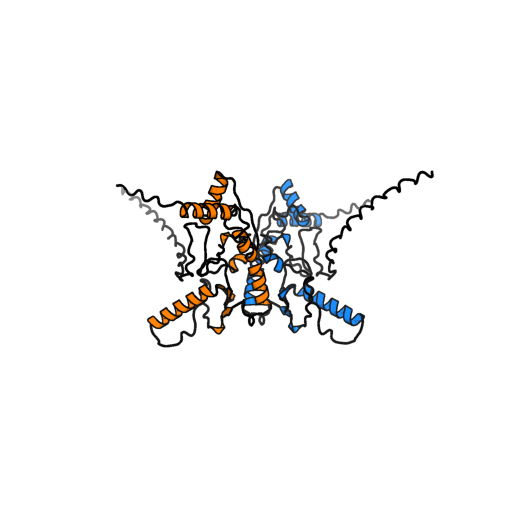6.719 0.888 1 84.5 105 LYS A O 1
ATOM 773 N N . HIS A 1 106 ? -10.289 -34.875 0.349 1 78.75 106 HIS A N 1
ATOM 774 C CA . HIS A 1 106 ? -11.492 -35.219 1.101 1 78.75 106 HIS A CA 1
ATOM 775 C C . HIS A 1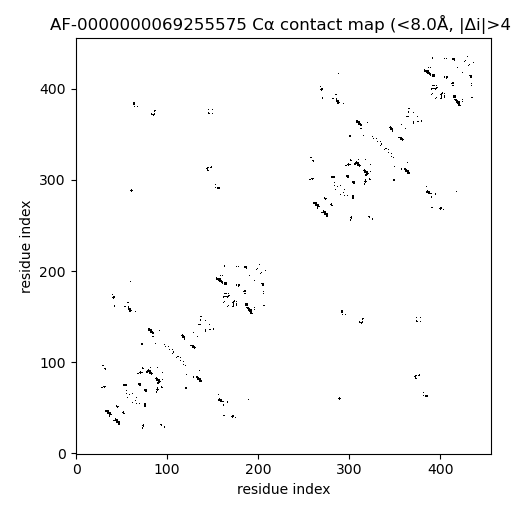 106 ? -12.211 -36.406 0.461 1 78.75 106 HIS A C 1
ATOM 777 O O . HIS A 1 106 ? -12.727 -37.281 1.164 1 78.75 106 HIS A O 1
ATOM 783 N N . LYS A 1 107 ? -12.328 -36.406 -0.786 1 76.31 107 LYS A N 1
ATOM 784 C CA . LYS A 1 107 ? -13.008 -37.5 -1.498 1 76.31 107 LYS A CA 1
ATOM 785 C C . LYS A 1 107 ? -12.258 -38.812 -1.322 1 76.31 107 LYS A C 1
ATOM 787 O O . LYS A 1 107 ? -12.875 -39.875 -1.308 1 76.31 107 LYS A O 1
ATOM 792 N N . SER A 1 108 ? -10.938 -38.688 -1.312 1 70.5 108 SER A N 1
ATOM 793 C CA . SER A 1 108 ? -10.156 -39.906 -1.182 1 70.5 108 SER A CA 1
ATOM 794 C C . SER A 1 108 ? -10.305 -40.531 0.213 1 70.5 108 SER A C 1
ATOM 796 O O . SER A 1 108 ? -10.125 -41.719 0.396 1 70.5 108 SER A O 1
ATOM 798 N N . LYS A 1 109 ? -10.25 -39.625 1.248 1 64.62 109 LYS A N 1
ATOM 799 C CA . LYS A 1 109 ? -10.281 -40.188 2.605 1 64.62 109 LYS A CA 1
ATOM 800 C C . LYS A 1 109 ? -11.656 -40.75 2.943 1 64.62 109 LYS A C 1
ATOM 802 O O . LYS A 1 109 ? -11.781 -41.625 3.801 1 64.62 109 LYS A O 1
ATOM 807 N N . SER A 1 110 ? -12.656 -40 2.814 1 59.34 110 SER A N 1
ATOM 808 C CA . SER A 1 110 ? -13.922 -40.625 3.17 1 59.34 110 SER A CA 1
ATOM 809 C C . SER A 1 110 ? -14.977 -40.406 2.098 1 59.34 110 SER A C 1
ATOM 811 O O . SER A 1 110 ? -15.469 -41.344 1.477 1 59.34 110 SER A O 1
ATOM 813 N N . ALA A 1 111 ? -16.25 -39.5 2.535 1 52.59 111 ALA A N 1
ATOM 814 C CA . ALA A 1 111 ? -17.688 -39.469 2.316 1 52.59 111 ALA A CA 1
ATOM 815 C C . ALA A 1 111 ? -18.031 -38.688 1.051 1 52.59 111 ALA A C 1
ATOM 817 O O . ALA A 1 111 ? -17.281 -37.812 0.641 1 52.59 111 ALA A O 1
ATOM 818 N N . SER A 1 112 ? -18.641 -39.344 0.084 1 59.31 112 SER A N 1
ATOM 819 C CA . SER A 1 112 ? -19.297 -38.969 -1.166 1 59.31 112 SER A CA 1
ATOM 820 C C . SER A 1 112 ? -19.938 -37.594 -1.066 1 59.31 112 SER A C 1
ATOM 822 O O . SER A 1 112 ? -20.594 -37.125 -2.008 1 59.31 112 SER A O 1
ATOM 824 N N . GLY A 1 113 ? -19.594 -36.75 0.094 1 60.44 113 GLY A N 1
ATOM 825 C CA . GLY A 1 113 ? -20.438 -35.562 0.19 1 60.44 113 GLY A CA 1
ATOM 826 C C . GLY A 1 113 ? -19.719 -34.281 -0.204 1 60.44 113 GLY A C 1
ATOM 827 O O . GLY A 1 113 ? -18.516 -34.312 -0.511 1 60.44 113 GLY A O 1
ATOM 828 N N . PRO A 1 114 ? -20.484 -33.344 -0.505 1 65.06 114 PRO A N 1
ATOM 829 C CA . PRO A 1 114 ? -19.938 -32.031 -0.833 1 65.06 114 PRO A CA 1
ATOM 830 C C . PRO A 1 114 ? -19 -31.484 0.25 1 65.06 114 PRO A C 1
ATOM 832 O O . PRO A 1 114 ? -19.172 -31.828 1.428 1 65.06 114 PRO A O 1
ATOM 835 N N . VAL A 1 115 ? -17.766 -31.188 -0.056 1 66.56 115 VAL A N 1
ATOM 836 C CA . VAL A 1 115 ? -16.891 -30.484 0.879 1 66.56 115 VAL A CA 1
ATOM 837 C C . VAL A 1 115 ? -17.406 -29.062 1.115 1 66.56 115 VAL A C 1
ATOM 839 O O . VAL A 1 115 ? -17.266 -28.188 0.259 1 66.56 115 VAL A O 1
ATOM 842 N N . PRO A 1 116 ? -18.078 -28.828 2.188 1 76.38 116 PRO A N 1
ATOM 843 C CA . PRO A 1 116 ? -18.797 -27.562 2.33 1 76.38 116 PRO A CA 1
ATOM 844 C C . PRO A 1 116 ? -17.859 -26.375 2.615 1 76.38 116 PRO A C 1
ATOM 846 O O . PRO A 1 116 ? -18.172 -25.25 2.242 1 76.38 116 PRO A O 1
ATOM 849 N N . GLN A 1 117 ? -16.688 -26.781 3.27 1 88.69 117 GLN A N 1
ATOM 850 C CA . GLN A 1 117 ? -15.812 -25.672 3.654 1 88.69 117 GLN A CA 1
ATOM 851 C C . GLN A 1 117 ? -14.344 -26.094 3.57 1 88.69 117 GLN A C 1
ATOM 853 O O . GLN A 1 117 ? -14.016 -27.266 3.723 1 88.69 117 GLN A O 1
ATOM 858 N N . ILE A 1 118 ? -13.578 -25.172 3.227 1 91.75 118 ILE A N 1
ATOM 859 C CA . ILE A 1 118 ? -12.141 -25.406 3.195 1 91.75 118 ILE A CA 1
ATOM 860 C C . ILE A 1 118 ? -11.438 -24.391 4.094 1 91.75 118 ILE A C 1
ATOM 862 O O . ILE A 1 118 ? -11.961 -23.297 4.328 1 91.75 118 ILE A O 1
ATOM 866 N N . THR A 1 119 ? -10.32 -24.766 4.617 1 93.38 119 THR A N 1
ATOM 867 C CA . THR A 1 119 ? -9.547 -23.844 5.453 1 93.38 119 THR A CA 1
ATOM 868 C C . THR A 1 119 ? -8.789 -22.844 4.594 1 93.38 119 THR A C 1
ATOM 870 O O . THR A 1 119 ? -8.234 -23.188 3.553 1 93.38 119 THR A O 1
ATOM 873 N N . CYS A 1 120 ? -8.766 -21.594 5.035 1 96.25 120 CYS A N 1
ATOM 874 C CA . CYS A 1 120 ? -7.969 -20.594 4.352 1 96.25 120 CYS A CA 1
ATOM 875 C C . CYS A 1 120 ? -6.516 -21.031 4.215 1 96.25 120 CYS A C 1
ATOM 877 O O . CYS A 1 120 ? -5.902 -21.469 5.191 1 96.25 120 CYS A O 1
ATOM 879 N N . PRO A 1 121 ? -5.949 -20.906 3.066 1 95.12 121 PRO A N 1
ATOM 880 C CA . PRO A 1 121 ? -4.59 -21.406 2.854 1 95.12 121 PRO A CA 1
ATOM 881 C C . PRO A 1 121 ? -3.529 -20.516 3.516 1 95.12 121 PRO A C 1
ATOM 883 O O . PRO A 1 121 ? -2.361 -20.906 3.596 1 95.12 121 PRO A O 1
ATOM 886 N N . ASN A 1 122 ? -3.881 -19.312 3.881 1 94.31 122 ASN A N 1
ATOM 887 C CA . ASN A 1 122 ? -2.91 -18.5 4.609 1 94.31 122 ASN A CA 1
ATOM 888 C C . ASN A 1 122 ? -2.486 -19.172 5.914 1 94.31 122 ASN A C 1
ATOM 890 O O . ASN A 1 122 ? -3.332 -19.531 6.734 1 94.31 122 ASN A O 1
ATOM 894 N N . GLU A 1 123 ? -1.24 -19.297 6.18 1 90.94 123 GLU A N 1
ATOM 895 C CA . GLU A 1 123 ? -0.693 -20.078 7.281 1 90.94 123 GLU A CA 1
ATOM 896 C C . GLU A 1 123 ? -1.081 -19.469 8.633 1 90.94 123 GLU A C 1
ATOM 898 O O . GLU A 1 123 ? -1.177 -20.188 9.633 1 90.94 123 GLU A O 1
ATOM 903 N N . ASP A 1 124 ? -1.313 -18.172 8.625 1 89.38 124 ASP A N 1
ATOM 904 C CA . ASP A 1 124 ? -1.629 -17.5 9.883 1 89.38 124 ASP A CA 1
ATOM 905 C C . ASP A 1 124 ? -3.139 -17.406 10.094 1 89.38 124 ASP A C 1
ATOM 907 O O . ASP A 1 124 ? -3.604 -16.734 11.008 1 89.38 124 ASP A O 1
ATOM 911 N N . CYS A 1 125 ? -3.869 -18.078 9.148 1 93.69 125 CYS A N 1
ATOM 912 C CA . CYS A 1 125 ? -5.324 -18 9.195 1 93.69 125 CYS A CA 1
ATOM 913 C C . CYS A 1 125 ? -5.945 -19.391 9.258 1 93.69 125 CYS A C 1
ATOM 915 O O . CYS A 1 125 ? -5.473 -20.312 8.586 1 93.69 125 CYS A O 1
ATOM 917 N N . ARG A 1 126 ? -6.984 -19.688 10.102 1 90.56 126 ARG A N 1
ATOM 918 C CA . ARG A 1 126 ? -7.641 -20.984 10.242 1 90.56 126 ARG A CA 1
ATOM 919 C C . ARG A 1 126 ? -9.133 -20.875 9.953 1 90.56 126 ARG A C 1
ATOM 921 O O . ARG A 1 126 ? -9.914 -21.734 10.367 1 90.56 126 ARG A O 1
ATOM 928 N N . GLU A 1 127 ? -9.477 -19.844 9.273 1 94.81 127 GLU A N 1
ATOM 929 C CA . GLU A 1 127 ? -10.898 -19.672 8.977 1 94.81 127 GLU A CA 1
ATOM 930 C C . GLU A 1 127 ? -11.383 -20.688 7.953 1 94.81 127 GLU A C 1
ATOM 932 O O . GLU A 1 127 ? -10.633 -21.078 7.051 1 94.81 127 GLU A O 1
ATOM 937 N N . LEU A 1 128 ? -12.57 -21.141 8.125 1 95.12 128 LEU A N 1
ATOM 938 C CA . LEU A 1 128 ? -13.219 -22.016 7.152 1 95.12 128 LEU A CA 1
ATOM 939 C C . LEU A 1 128 ? -13.969 -21.203 6.102 1 95.12 128 LEU A C 1
ATOM 941 O O . LEU A 1 128 ? -14.703 -20.266 6.441 1 95.12 128 LEU A O 1
ATOM 945 N N . LEU A 1 129 ? -13.773 -21.531 4.887 1 95.69 129 LEU A N 1
ATOM 946 C CA . LEU A 1 129 ? -14.32 -20.734 3.783 1 95.69 129 LEU A CA 1
ATOM 947 C C . LEU A 1 129 ? -15.289 -21.578 2.953 1 95.69 129 LEU A C 1
ATOM 949 O O . LEU A 1 129 ? -15.047 -22.75 2.703 1 95.69 129 LEU A O 1
ATOM 953 N N . LYS A 1 130 ? -16.344 -20.953 2.6 1 94.81 130 LYS A N 1
ATOM 954 C CA . LYS A 1 130 ? -17.266 -21.469 1.589 1 94.81 130 LYS A CA 1
ATOM 955 C C . LYS A 1 130 ? -17.031 -20.797 0.242 1 94.81 130 LYS A C 1
ATOM 957 O O . LYS A 1 130 ? -16.281 -19.812 0.152 1 94.81 130 LYS A O 1
ATOM 962 N N . LYS A 1 131 ? -17.609 -21.328 -0.771 1 92.5 131 LYS A N 1
ATOM 963 C CA . LYS A 1 131 ? -17.469 -20.766 -2.113 1 92.5 131 LYS A CA 1
ATOM 964 C C . LYS A 1 131 ? -17.922 -19.312 -2.148 1 92.5 131 LYS A C 1
ATOM 966 O O . LYS A 1 131 ? -17.297 -18.484 -2.83 1 92.5 131 LYS A O 1
ATOM 971 N N . THR A 1 132 ? -18.922 -18.938 -1.375 1 92.69 132 THR A N 1
ATOM 972 C CA . THR A 1 132 ? -19.5 -17.594 -1.367 1 92.69 132 THR A CA 1
ATOM 973 C C . THR A 1 132 ? -18.578 -16.625 -0.628 1 92.69 132 THR A C 1
ATOM 975 O O . THR A 1 132 ? -18.797 -15.406 -0.676 1 92.69 132 THR A O 1
ATOM 978 N N . ASP A 1 133 ? -17.578 -17.203 0.025 1 94.75 133 ASP A N 1
ATOM 979 C CA . ASP A 1 133 ? -16.672 -16.391 0.83 1 94.75 133 ASP A CA 1
ATOM 980 C C . ASP A 1 133 ? -15.516 -15.852 -0.011 1 94.75 133 ASP A C 1
ATOM 982 O O . ASP A 1 133 ? -14.617 -15.195 0.512 1 94.75 133 ASP A O 1
ATOM 986 N N . VAL A 1 134 ? -15.523 -16.141 -1.29 1 95.06 134 VAL A N 1
ATOM 987 C CA . VAL A 1 134 ? -14.422 -15.789 -2.172 1 95.06 134 VAL A CA 1
ATOM 988 C C . VAL A 1 134 ? -14.922 -14.883 -3.291 1 95.06 134 VAL A C 1
ATOM 990 O O . VAL A 1 134 ? -15.867 -15.227 -4.004 1 95.06 134 VAL A O 1
ATOM 993 N N . ILE A 1 135 ? -14.25 -13.711 -3.402 1 94.5 135 ILE A N 1
ATOM 994 C CA . ILE A 1 135 ? -14.656 -12.727 -4.398 1 94.5 135 ILE A CA 1
ATOM 995 C C . ILE A 1 135 ? -13.5 -12.477 -5.367 1 94.5 135 ILE A C 1
ATOM 997 O O . ILE A 1 135 ? -12.383 -12.172 -4.945 1 94.5 135 ILE A O 1
ATOM 1001 N N . LEU A 1 136 ? -13.805 -12.68 -6.613 1 95.88 136 LEU A N 1
ATOM 1002 C CA . LEU A 1 136 ? -12.859 -12.258 -7.645 1 95.88 136 LEU A CA 1
ATOM 1003 C C . LEU A 1 136 ? -12.875 -10.742 -7.812 1 95.88 136 LEU A C 1
ATOM 1005 O O . LEU A 1 136 ? -13.883 -10.172 -8.242 1 95.88 136 LEU A O 1
ATOM 1009 N N . MET A 1 137 ? -11.812 -10.039 -7.633 1 94.44 137 MET A N 1
ATOM 1010 C CA . MET A 1 137 ? -11.773 -8.586 -7.527 1 94.44 137 MET A CA 1
ATOM 1011 C C . MET A 1 137 ? -12.07 -7.934 -8.875 1 94.44 137 MET A C 1
ATOM 1013 O O . MET A 1 137 ? -12.648 -6.848 -8.93 1 94.44 137 MET A O 1
ATOM 1017 N N . GLU A 1 138 ? -11.758 -8.578 -9.922 1 90.88 138 GLU A N 1
ATOM 1018 C CA . GLU A 1 138 ? -11.938 -8 -11.25 1 90.88 138 GLU A CA 1
ATOM 1019 C C . GLU A 1 138 ? -13.359 -8.211 -11.758 1 90.88 138 GLU A C 1
ATOM 1021 O O . GLU A 1 138 ? -13.734 -7.684 -12.805 1 90.88 138 GLU A O 1
ATOM 1026 N N . GLN A 1 139 ? -14.109 -8.789 -11.023 1 85.69 139 GLN A N 1
ATOM 1027 C CA . GLN A 1 139 ? -15.469 -9.062 -11.477 1 85.69 139 GLN A CA 1
ATOM 1028 C C . GLN A 1 139 ? -16.375 -7.852 -11.273 1 85.69 139 GLN A C 1
ATOM 1030 O O . GLN A 1 139 ? -16.266 -7.148 -10.266 1 85.69 139 GLN A O 1
ATOM 1035 N N . ALA A 1 140 ? -17.188 -7.66 -12.211 1 70.75 140 ALA A N 1
ATOM 1036 C CA . ALA A 1 140 ? -18.078 -6.5 -12.266 1 70.75 140 ALA A CA 1
ATOM 1037 C C . ALA A 1 140 ? -18.953 -6.418 -11.008 1 70.75 140 ALA A C 1
ATOM 1039 O O . ALA A 1 140 ? -19.156 -5.332 -10.461 1 70.75 140 ALA A O 1
ATOM 1040 N N . ASP A 1 141 ? -19.328 -7.406 -10.523 1 68 141 ASP A N 1
ATOM 1041 C CA . ASP A 1 141 ? -20.234 -7.434 -9.383 1 68 141 ASP A CA 1
ATOM 1042 C C . ASP A 1 141 ? -19.516 -7.117 -8.086 1 68 141 ASP A C 1
ATOM 1044 O O . ASP A 1 141 ? -20.141 -6.746 -7.09 1 68 141 ASP A O 1
ATOM 1048 N N . SER A 1 142 ? -18.234 -7.277 -8.055 1 64.69 142 SER A N 1
ATOM 1049 C CA . SER A 1 142 ? -17.438 -7.098 -6.852 1 64.69 142 SER A CA 1
ATOM 1050 C C . SER A 1 142 ? -16.953 -5.656 -6.723 1 64.69 142 SER A C 1
ATOM 1052 O O . SER A 1 142 ? -16.062 -5.367 -5.922 1 64.69 142 SER A O 1
ATOM 1054 N N . LYS A 1 143 ? -17.688 -4.793 -7.41 1 76.62 143 LYS A N 1
ATOM 1055 C CA . LYS A 1 143 ? -17.094 -3.477 -7.641 1 76.62 143 LYS A CA 1
ATOM 1056 C C . LYS A 1 143 ? -17.469 -2.51 -6.516 1 76.62 143 LYS A C 1
ATOM 1058 O O . LYS A 1 143 ? -17.891 -1.385 -6.773 1 76.62 143 LYS A O 1
ATOM 1063 N N . THR A 1 144 ? -17.406 -3.115 -5.262 1 90.81 144 THR A N 1
ATOM 1064 C CA . THR A 1 144 ? -17.484 -2.139 -4.184 1 90.81 144 THR A CA 1
ATOM 1065 C C . THR A 1 144 ? -16.328 -1.149 -4.258 1 90.81 144 THR A C 1
ATOM 1067 O O . THR A 1 144 ? -15.305 -1.43 -4.891 1 90.81 144 THR A O 1
ATOM 1070 N N . SER A 1 145 ? -16.547 -0.02 -3.631 1 94.25 145 SER A N 1
ATOM 1071 C CA . SER A 1 145 ? -15.531 1.019 -3.652 1 94.25 145 SER A CA 1
ATOM 1072 C C . SER A 1 145 ? -14.234 0.532 -3.006 1 94.25 145 SER A C 1
ATOM 1074 O O . SER A 1 145 ? -13.141 0.874 -3.461 1 94.25 145 SER A O 1
ATOM 1076 N N . ALA A 1 146 ? -14.352 -0.291 -2.002 1 94.81 146 ALA A N 1
ATOM 1077 C CA . ALA A 1 146 ? -13.164 -0.816 -1.327 1 94.81 146 ALA A CA 1
ATOM 1078 C C . ALA A 1 146 ? -12.383 -1.758 -2.24 1 94.81 146 ALA A C 1
ATOM 1080 O O . ALA A 1 146 ? -11.156 -1.702 -2.295 1 94.81 146 ALA A O 1
ATOM 1081 N N . VAL A 1 147 ? -13.062 -2.619 -2.932 1 95.75 147 VAL A N 1
ATOM 1082 C CA . VAL A 1 147 ? -12.422 -3.545 -3.854 1 95.75 147 VAL A CA 1
ATOM 1083 C C . VAL A 1 147 ? -11.734 -2.766 -4.977 1 95.75 147 VAL A C 1
ATOM 1085 O O . VAL A 1 147 ? -10.609 -3.086 -5.367 1 95.75 147 VAL A O 1
ATOM 1088 N N . GLN A 1 148 ? -12.422 -1.744 -5.426 1 94.38 148 GLN A N 1
ATOM 1089 C CA . GLN A 1 148 ? -11.852 -0.918 -6.484 1 94.38 148 GLN A CA 1
ATOM 1090 C C . GLN A 1 148 ? -10.57 -0.229 -6.016 1 94.38 148 GLN A C 1
ATOM 1092 O O . GLN A 1 148 ? -9.602 -0.136 -6.766 1 94.38 148 GLN A O 1
ATOM 1097 N N . LEU A 1 149 ? -10.594 0.259 -4.855 1 94.94 149 LEU A N 1
ATOM 1098 C CA . LEU A 1 149 ? -9.406 0.904 -4.316 1 94.94 149 LEU A CA 1
ATOM 1099 C C . LEU A 1 149 ? -8.266 -0.098 -4.164 1 94.94 149 LEU A C 1
ATOM 1101 O O . LEU A 1 149 ? -7.117 0.206 -4.496 1 94.94 149 LEU A O 1
ATOM 1105 N N . LEU A 1 150 ? -8.555 -1.299 -3.689 1 94.81 150 LEU A N 1
ATOM 1106 C CA . LEU A 1 150 ? -7.535 -2.338 -3.559 1 94.81 150 LEU A CA 1
ATOM 1107 C C . LEU A 1 150 ? -6.91 -2.66 -4.91 1 94.81 150 LEU A C 1
ATOM 1109 O O . LEU A 1 150 ? -5.695 -2.836 -5.012 1 94.81 150 LEU A O 1
ATOM 1113 N N . GLN A 1 151 ? -7.754 -2.738 -5.891 1 93.44 151 GLN A N 1
ATOM 1114 C CA . GLN A 1 151 ? -7.258 -2.988 -7.242 1 93.44 151 GLN A CA 1
ATOM 1115 C C . GLN A 1 151 ? -6.328 -1.868 -7.703 1 93.44 151 GLN A C 1
ATOM 1117 O O . GLN A 1 151 ? -5.289 -2.127 -8.305 1 93.44 151 GLN A O 1
ATOM 1122 N N . ARG A 1 152 ? -6.715 -0.682 -7.441 1 92.06 152 ARG A N 1
ATOM 1123 C CA . ARG A 1 152 ? -5.879 0.457 -7.801 1 92.06 152 ARG A CA 1
ATOM 1124 C C . ARG A 1 152 ? -4.523 0.386 -7.102 1 92.06 152 ARG A C 1
ATOM 1126 O O . ARG A 1 152 ? -3.488 0.657 -7.711 1 92.06 152 ARG A O 1
ATOM 1133 N N . LEU A 1 153 ? -4.57 0.042 -5.828 1 92.31 153 LEU A N 1
ATOM 1134 C CA . LEU A 1 153 ? -3.33 -0.099 -5.074 1 92.31 153 LEU A CA 1
ATOM 1135 C C . LEU A 1 153 ? -2.436 -1.167 -5.695 1 92.31 153 LEU A C 1
ATOM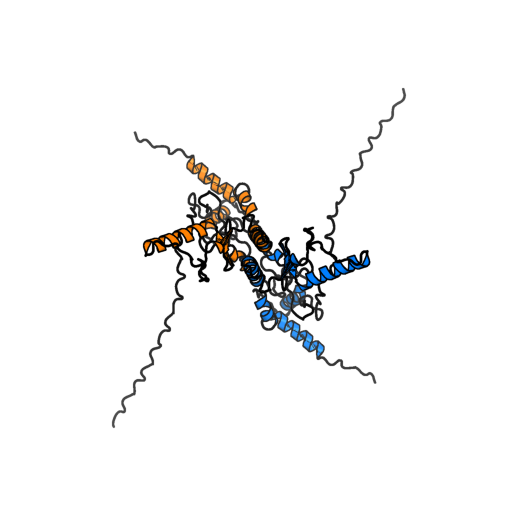 1137 O O . LEU A 1 153 ? -1.244 -0.934 -5.914 1 92.31 153 LEU A O 1
ATOM 1141 N N . ARG A 1 154 ? -2.996 -2.295 -5.984 1 92.25 154 ARG A N 1
ATOM 1142 C CA . ARG A 1 154 ? -2.244 -3.379 -6.613 1 92.25 154 ARG A CA 1
ATOM 1143 C C . ARG A 1 154 ? -1.65 -2.932 -7.945 1 92.25 154 ARG A C 1
ATOM 1145 O O . ARG A 1 154 ? -0.489 -3.221 -8.242 1 92.25 154 ARG A O 1
ATOM 1152 N N . ASN A 1 155 ? -2.451 -2.197 -8.727 1 90.75 155 ASN A N 1
ATOM 1153 C CA . ASN A 1 155 ? -2.041 -1.778 -10.062 1 90.75 155 ASN A CA 1
ATOM 1154 C C . ASN A 1 155 ? -0.952 -0.711 -10.008 1 90.75 155 ASN A C 1
ATOM 1156 O O . ASN A 1 155 ? -0.238 -0.493 -10.984 1 90.75 155 ASN A O 1
ATOM 1160 N N . ASN A 1 156 ? -0.848 -0.078 -8.875 1 89 156 ASN A N 1
ATOM 1161 C CA . ASN A 1 156 ? 0.105 1.021 -8.766 1 89 156 ASN A CA 1
ATOM 1162 C C . ASN A 1 156 ? 1.321 0.629 -7.934 1 89 156 ASN A C 1
ATOM 1164 O O . ASN A 1 156 ? 2.062 1.495 -7.469 1 89 156 ASN A O 1
ATOM 1168 N N . LEU A 1 157 ? 1.435 -0.624 -7.688 1 90.06 157 LEU A N 1
ATOM 1169 C CA . LEU A 1 157 ? 2.67 -1.078 -7.055 1 90.06 157 LEU A CA 1
ATOM 1170 C C . LEU A 1 157 ? 3.889 -0.592 -7.832 1 90.06 157 LEU A C 1
ATOM 1172 O O . LEU A 1 157 ? 3.848 -0.494 -9.062 1 90.06 157 LEU A O 1
ATOM 1176 N N . ASN A 1 158 ? 4.879 -0.254 -7.098 1 89.62 158 ASN A N 1
ATOM 1177 C CA . ASN A 1 158 ? 6.137 0.139 -7.719 1 89.62 158 ASN A CA 1
ATOM 1178 C C . ASN A 1 158 ? 7.133 -1.018 -7.754 1 89.62 158 ASN A C 1
ATOM 1180 O O . ASN A 1 158 ? 7.512 -1.547 -6.707 1 89.62 158 ASN A O 1
ATOM 1184 N N . ILE A 1 159 ? 7.492 -1.361 -8.961 1 91.94 159 ILE A N 1
ATOM 1185 C CA . ILE A 1 159 ? 8.383 -2.512 -9.055 1 91.94 159 ILE A CA 1
ATOM 1186 C C . ILE A 1 159 ? 9.641 -2.129 -9.836 1 91.94 159 ILE A C 1
ATOM 1188 O O . ILE A 1 159 ? 9.633 -1.16 -10.602 1 91.94 159 ILE A O 1
ATOM 1192 N N . ARG A 1 160 ? 10.672 -2.844 -9.586 1 94.12 160 ARG A N 1
ATOM 1193 C CA . ARG A 1 160 ? 11.922 -2.748 -10.328 1 94.12 160 ARG A CA 1
ATOM 1194 C C . ARG A 1 160 ? 12.008 -3.838 -11.391 1 94.12 160 ARG A C 1
ATOM 1196 O O . ARG A 1 160 ? 11.539 -4.957 -11.18 1 94.12 160 ARG A O 1
ATOM 1203 N N . CYS A 1 161 ? 12.602 -3.422 -12.5 1 96.88 161 CYS A N 1
ATOM 1204 C CA . CYS A 1 161 ? 12.898 -4.449 -13.484 1 96.88 161 CYS A CA 1
ATOM 1205 C C . CYS A 1 161 ? 13.664 -5.609 -12.859 1 96.88 161 CYS A C 1
ATOM 1207 O O . CYS A 1 161 ? 14.508 -5.398 -11.984 1 96.88 161 CYS A O 1
ATOM 1209 N N . VAL A 1 162 ? 13.367 -6.812 -13.289 1 96.5 162 VAL A N 1
ATOM 1210 C CA . VAL A 1 162 ? 14.031 -8 -12.766 1 96.5 162 VAL A CA 1
ATOM 1211 C C . VAL A 1 162 ? 15.539 -7.875 -12.945 1 96.5 162 VAL A C 1
ATOM 1213 O O . VAL A 1 162 ? 16.312 -8.43 -12.164 1 96.5 162 VAL A O 1
ATOM 1216 N N . HIS A 1 163 ? 15.953 -7.039 -13.875 1 97.25 163 HIS A N 1
ATOM 1217 C CA . HIS A 1 163 ? 17.359 -6.879 -14.211 1 97.25 163 HIS A CA 1
ATOM 1218 C C . HIS A 1 163 ? 17.953 -5.648 -13.531 1 97.25 163 HIS A C 1
ATOM 1220 O O . HIS A 1 163 ? 19.109 -5.281 -13.789 1 97.25 163 HIS A O 1
ATOM 1226 N N . HIS A 1 164 ? 17.156 -4.984 -12.75 1 96.88 164 HIS A N 1
ATOM 1227 C CA . HIS A 1 164 ? 17.609 -3.799 -12.031 1 96.88 164 HIS A CA 1
ATOM 1228 C C . HIS A 1 164 ? 18.859 -4.094 -11.219 1 96.88 164 HIS A C 1
ATOM 1230 O O . HIS A 1 164 ? 19 -5.184 -10.656 1 96.88 164 HIS A O 1
ATOM 1236 N N . GLY A 1 165 ? 19.703 -3.082 -11.07 1 95.69 165 GLY A N 1
ATOM 1237 C CA . GLY A 1 165 ? 20.969 -3.262 -10.375 1 95.69 165 GLY A CA 1
ATOM 1238 C C . GLY A 1 165 ? 20.797 -3.713 -8.938 1 95.69 165 GLY A C 1
ATOM 1239 O O . GLY A 1 165 ? 21.641 -4.426 -8.391 1 95.69 165 GLY A O 1
ATOM 1240 N N . GLY A 1 166 ? 19.719 -3.33 -8.375 1 94.06 166 GLY A N 1
ATOM 1241 C CA . GLY A 1 166 ? 19.422 -3.711 -7.004 1 94.06 166 GLY A CA 1
ATOM 1242 C C . GLY A 1 166 ? 19.203 -5.203 -6.836 1 94.06 166 GLY A C 1
ATOM 1243 O O . GLY A 1 166 ? 19.172 -5.707 -5.711 1 94.06 166 GLY A O 1
ATOM 1244 N N . HIS A 1 167 ? 19.156 -5.926 -7.93 1 95.31 167 HIS A N 1
ATOM 1245 C CA . HIS A 1 167 ? 18.828 -7.348 -7.855 1 95.31 167 HIS A CA 1
ATOM 1246 C C . HIS A 1 167 ? 20.062 -8.203 -8.141 1 95.31 167 HIS A C 1
ATOM 1248 O O . HIS A 1 167 ? 19.984 -9.43 -8.156 1 95.31 167 HIS A O 1
ATOM 1254 N N . HIS A 1 168 ? 21.219 -7.578 -8.25 1 96.19 168 HIS A N 1
ATOM 1255 C CA . HIS A 1 168 ? 22.422 -8.312 -8.617 1 96.19 168 HIS A CA 1
ATOM 1256 C C . HIS A 1 168 ? 22.828 -9.281 -7.516 1 96.19 168 HIS A C 1
ATOM 1258 O O . HIS A 1 168 ? 23.594 -10.219 -7.762 1 96.19 168 HIS A O 1
ATOM 1264 N N . GLN A 1 169 ? 22.344 -9.07 -6.336 1 95.38 169 GLN A N 1
ATOM 1265 C CA . GLN A 1 169 ? 22.703 -9.914 -5.207 1 95.38 169 GLN A CA 1
ATOM 1266 C C . GLN A 1 169 ? 21.891 -11.211 -5.211 1 95.38 169 GLN A C 1
ATOM 1268 O O . GLN A 1 169 ? 22.234 -12.164 -4.504 1 95.38 169 GLN A O 1
ATOM 1273 N N . PHE A 1 170 ? 20.859 -11.258 -5.949 1 94.75 170 PHE A N 1
ATOM 1274 C CA . PHE A 1 170 ? 20 -12.422 -5.996 1 94.75 170 PHE A CA 1
ATOM 1275 C C . PHE A 1 170 ? 20.359 -13.328 -7.168 1 94.75 170 PHE A C 1
ATOM 1277 O O . PHE A 1 170 ? 20.953 -12.867 -8.148 1 94.75 170 PHE A O 1
ATOM 1284 N N . GLY A 1 171 ? 20 -14.625 -7.09 1 93.88 171 GLY A N 1
ATOM 1285 C CA . GLY A 1 171 ? 20.266 -15.586 -8.156 1 93.88 171 GLY A CA 1
ATOM 1286 C C . GLY A 1 171 ? 19.641 -15.188 -9.484 1 93.88 171 GLY A C 1
ATOM 1287 O O . GLY A 1 171 ? 20.281 -15.305 -10.531 1 93.88 171 GLY A O 1
ATOM 1288 N N . PHE A 1 172 ? 18.516 -14.578 -9.445 1 94.75 172 PHE A N 1
ATOM 1289 C CA . PHE A 1 172 ? 17.797 -14.242 -10.672 1 94.75 172 PHE A CA 1
ATOM 1290 C C . PHE A 1 172 ? 18.391 -13 -11.328 1 94.75 172 PHE A C 1
ATOM 1292 O O . PHE A 1 172 ? 18.078 -12.68 -12.477 1 94.75 172 PHE A O 1
ATOM 1299 N N . GLY A 1 173 ? 19.25 -12.336 -10.641 1 95.56 173 GLY A N 1
ATOM 1300 C CA . GLY A 1 173 ? 19.875 -11.125 -11.156 1 95.56 173 GLY A CA 1
ATOM 1301 C C . GLY A 1 173 ? 21.281 -11.352 -11.695 1 95.56 173 GLY A C 1
ATOM 1302 O O . GLY A 1 173 ? 21.938 -10.414 -12.156 1 95.56 173 GLY A O 1
ATOM 1303 N N . GLN A 1 174 ? 21.797 -12.586 -11.758 1 94.94 174 GLN A N 1
ATOM 1304 C CA . GLN A 1 174 ? 23.188 -12.875 -12.039 1 94.94 174 GLN A CA 1
ATOM 1305 C C . GLN A 1 174 ? 23.531 -12.586 -13.492 1 94.94 174 GLN A C 1
ATOM 1307 O O . GLN A 1 174 ? 24.625 -12.086 -13.797 1 94.94 174 GLN A O 1
ATOM 1312 N N . ASP A 1 175 ? 22.656 -12.922 -14.359 1 94.62 175 ASP A N 1
ATOM 1313 C CA . ASP A 1 175 ? 22.906 -12.633 -15.766 1 94.62 175 ASP A CA 1
ATOM 1314 C C . ASP A 1 175 ? 23.094 -11.133 -16 1 94.62 175 ASP A C 1
ATOM 1316 O O . ASP A 1 175 ? 24 -10.719 -16.703 1 94.62 175 ASP A O 1
ATOM 1320 N N . ALA A 1 176 ? 22.266 -10.383 -15.367 1 97.25 176 ALA A N 1
ATOM 1321 C CA . ALA A 1 176 ? 22.359 -8.93 -15.492 1 97.25 176 ALA A CA 1
ATOM 1322 C C . ALA A 1 176 ? 23.641 -8.406 -14.859 1 97.25 176 ALA A C 1
ATOM 1324 O O . ALA A 1 176 ? 24.281 -7.508 -15.406 1 97.25 176 ALA A O 1
ATOM 1325 N N . ALA A 1 177 ? 23.969 -8.977 -13.781 1 97.19 177 ALA A N 1
ATOM 1326 C CA . ALA A 1 177 ? 25.219 -8.586 -13.117 1 97.19 177 ALA A CA 1
ATOM 1327 C C . ALA A 1 177 ? 26.422 -8.836 -14.016 1 97.19 177 ALA A C 1
ATOM 1329 O O . ALA A 1 177 ? 27.312 -7.984 -14.133 1 97.19 177 ALA A O 1
ATOM 1330 N N . THR A 1 178 ? 26.453 -9.961 -14.562 1 96.75 178 THR A N 1
ATOM 1331 C CA . THR A 1 178 ? 27.547 -10.328 -15.469 1 96.75 178 THR A CA 1
ATOM 1332 C C . THR A 1 178 ? 27.594 -9.375 -16.656 1 96.75 178 THR A C 1
ATOM 1334 O O . THR A 1 178 ? 28.672 -8.914 -17.047 1 96.75 178 THR A O 1
ATOM 1337 N N . LEU A 1 179 ? 26.438 -9.133 -17.203 1 96.38 179 LEU A N 1
ATOM 1338 C CA . LEU A 1 179 ? 26.375 -8.242 -18.359 1 96.38 179 LEU A CA 1
ATOM 1339 C C . LEU A 1 179 ? 26.891 -6.855 -18.016 1 96.38 179 LEU A C 1
ATOM 1341 O O . LEU A 1 179 ? 27.547 -6.207 -18.828 1 96.38 179 LEU A O 1
ATOM 1345 N N . LYS A 1 180 ? 26.516 -6.426 -16.859 1 97.56 180 LYS A N 1
ATOM 1346 C CA . LYS A 1 180 ? 27.062 -5.141 -16.422 1 97.56 180 LYS A CA 1
ATOM 1347 C C . LYS A 1 180 ? 28.578 -5.176 -16.359 1 97.56 180 LYS A C 1
ATOM 1349 O O . LYS A 1 180 ? 29.25 -4.266 -16.844 1 97.56 180 LYS A O 1
ATOM 1354 N N . ARG A 1 181 ? 29.172 -6.152 -15.797 1 97.12 181 ARG A N 1
ATOM 1355 C CA . ARG A 1 181 ? 30.609 -6.289 -15.602 1 97.12 181 ARG A CA 1
ATOM 1356 C C . ARG A 1 181 ? 31.344 -6.402 -16.938 1 97.12 181 ARG A C 1
ATOM 1358 O O . ARG A 1 181 ? 32.375 -5.766 -17.156 1 97.12 181 ARG A O 1
ATOM 1365 N N . GLU A 1 182 ? 30.75 -7.117 -17.844 1 96.62 182 GLU A N 1
ATOM 1366 C CA . GLU A 1 182 ? 31.453 -7.477 -19.078 1 96.62 182 GLU A CA 1
ATOM 1367 C C . GLU A 1 182 ? 31.156 -6.477 -20.188 1 96.62 182 GLU A C 1
ATOM 1369 O O . GLU A 1 182 ? 32 -6.199 -21.031 1 96.62 182 GLU A O 1
ATOM 1374 N N . GLN A 1 183 ? 29.953 -5.949 -20.25 1 95.62 183 GLN A N 1
ATOM 1375 C CA . GLN A 1 183 ? 29.531 -5.145 -21.391 1 95.62 183 GLN A CA 1
ATOM 1376 C C . GLN A 1 183 ? 29.094 -3.754 -20.953 1 95.62 183 GLN A C 1
ATOM 1378 O O . GLN A 1 183 ? 28.766 -2.904 -21.797 1 95.62 183 GLN A O 1
ATOM 1383 N N . GLY A 1 184 ? 28.859 -3.582 -19.672 1 96.69 184 GLY A N 1
ATOM 1384 C CA . GLY A 1 184 ? 28.422 -2.283 -19.172 1 96.69 184 GLY A CA 1
ATOM 1385 C C . GLY A 1 184 ? 26.938 -2.035 -19.344 1 96.69 184 GLY A C 1
ATOM 1386 O O . GLY A 1 184 ? 26.469 -0.918 -19.141 1 96.69 184 GLY A O 1
ATOM 1387 N N . ILE A 1 185 ? 26.172 -3.043 -19.781 1 97.19 185 ILE A N 1
ATOM 1388 C CA . ILE A 1 185 ? 24.75 -2.92 -20.016 1 97.19 185 ILE A CA 1
ATOM 1389 C C . ILE A 1 185 ? 23.984 -3.117 -18.703 1 97.19 185 ILE A C 1
ATOM 1391 O O . ILE A 1 185 ? 24.203 -4.102 -18 1 97.19 185 ILE A O 1
ATOM 1395 N N . THR A 1 186 ? 23.156 -2.143 -18.297 1 97.56 186 THR A N 1
ATOM 1396 C CA . THR A 1 186 ? 22.391 -2.195 -17.062 1 97.56 186 THR A CA 1
ATOM 1397 C C . THR A 1 186 ? 20.969 -1.695 -17.281 1 97.56 186 THR A C 1
ATOM 1399 O O . THR A 1 186 ? 20.672 -1.109 -18.328 1 97.56 186 THR A O 1
ATOM 1402 N N . CYS A 1 187 ? 20.109 -2.041 -16.438 1 98.06 187 CYS A N 1
ATOM 1403 C CA . CYS A 1 187 ? 18.734 -1.525 -16.438 1 98.06 187 CYS A CA 1
ATOM 1404 C C . CYS A 1 187 ? 18.375 -0.943 -15.078 1 98.06 187 CYS A C 1
ATOM 1406 O O . CYS A 1 187 ? 18.594 -1.575 -14.047 1 98.06 187 CYS A O 1
ATOM 1408 N N . ASN A 1 188 ? 17.781 0.237 -15.078 1 96.31 188 ASN A N 1
ATOM 1409 C CA . ASN A 1 188 ? 17.375 0.906 -13.844 1 96.31 188 ASN A CA 1
ATOM 1410 C C . ASN A 1 188 ? 15.891 1.245 -13.836 1 96.31 188 ASN A C 1
ATOM 1412 O O . ASN A 1 188 ? 15.445 2.109 -13.078 1 96.31 188 ASN A O 1
ATOM 1416 N N . TRP A 1 189 ? 15.188 0.545 -14.633 1 96.88 189 TRP A N 1
ATOM 1417 C CA . TRP A 1 189 ? 13.773 0.862 -14.805 1 96.88 189 TRP A CA 1
ATOM 1418 C C . TRP A 1 189 ? 12.977 0.523 -13.547 1 96.88 189 TRP A C 1
ATOM 1420 O O . TRP A 1 189 ? 13.203 -0.52 -12.922 1 96.88 189 TRP A O 1
ATOM 1430 N N . THR A 1 190 ? 12.109 1.396 -13.125 1 94.31 190 THR A N 1
ATOM 1431 C CA . THR A 1 190 ? 11.062 1.209 -12.125 1 94.31 190 THR A CA 1
ATOM 1432 C C . THR A 1 190 ? 9.719 1.687 -12.648 1 94.31 190 THR A C 1
ATOM 1434 O O . THR A 1 190 ? 9.648 2.617 -13.461 1 94.31 190 THR A O 1
ATOM 1437 N N . GLY A 1 191 ? 8.68 1.025 -12.305 1 92.75 191 GLY A N 1
ATOM 1438 C CA . GLY A 1 191 ? 7.34 1.39 -12.742 1 92.75 191 GLY A CA 1
ATOM 1439 C C . GLY A 1 191 ? 6.262 0.485 -12.172 1 92.75 191 GLY A C 1
ATOM 1440 O O . GLY A 1 191 ? 6.492 -0.234 -11.203 1 92.75 191 GLY A O 1
ATOM 1441 N N . ASP A 1 192 ? 5.109 0.594 -12.711 1 91.56 192 ASP A N 1
ATOM 1442 C CA . ASP A 1 192 ? 3.994 -0.227 -12.242 1 91.56 192 ASP A CA 1
ATOM 1443 C C . ASP A 1 192 ? 3.922 -1.542 -13.016 1 91.56 192 ASP A C 1
ATOM 1445 O O . ASP A 1 192 ? 4.648 -1.736 -13.992 1 91.56 192 ASP A O 1
ATOM 1449 N N . PRO A 1 193 ? 3.143 -2.479 -12.617 1 91.38 193 PRO A N 1
ATOM 1450 C CA . PRO A 1 193 ? 3.09 -3.805 -13.234 1 91.38 193 PRO A CA 1
ATOM 1451 C C . PRO A 1 193 ? 2.668 -3.756 -14.703 1 91.38 193 PRO A C 1
ATOM 1453 O O . PRO A 1 193 ? 3.188 -4.52 -15.523 1 91.38 193 PRO A O 1
ATOM 1456 N N . LEU A 1 194 ? 1.772 -2.918 -15.055 1 92.19 194 LEU A N 1
ATOM 1457 C CA . LEU A 1 194 ? 1.352 -2.801 -16.453 1 92.19 194 LEU A CA 1
ATOM 1458 C C . LEU A 1 194 ? 2.5 -2.309 -17.328 1 92.19 194 LEU A C 1
ATOM 1460 O O . LEU A 1 194 ? 2.732 -2.848 -18.406 1 92.19 194 LEU A O 1
ATOM 1464 N N . GLY A 1 195 ? 3.176 -1.386 -16.812 1 94.5 195 GLY A N 1
ATOM 1465 C CA . GLY A 1 195 ? 4.324 -0.867 -17.547 1 94.5 195 GLY A CA 1
ATOM 1466 C C . GLY A 1 195 ? 5.469 -1.857 -17.641 1 94.5 195 GLY A C 1
ATOM 1467 O O . GLY A 1 195 ? 6.258 -1.813 -18.578 1 94.5 195 GLY A O 1
ATOM 1468 N N . TYR A 1 196 ? 5.488 -2.719 -16.781 1 95.38 196 TYR A N 1
ATOM 1469 C CA . TYR A 1 196 ? 6.574 -3.693 -16.719 1 95.38 196 TYR A CA 1
ATOM 1470 C C . TYR A 1 196 ? 6.539 -4.613 -17.938 1 95.38 196 TYR A C 1
ATOM 1472 O O . TYR A 1 196 ? 7.578 -4.898 -18.531 1 95.38 196 TYR A O 1
ATOM 1480 N N . GLU A 1 197 ? 5.391 -5.051 -18.266 1 90.81 197 GLU A N 1
ATOM 1481 C CA . GLU A 1 197 ? 5.262 -5.918 -19.438 1 90.81 197 GLU A CA 1
ATOM 1482 C C . GLU A 1 197 ? 5.793 -5.234 -20.688 1 90.81 197 GLU A C 1
ATOM 1484 O O . GLU A 1 197 ? 6.531 -5.84 -21.469 1 90.81 197 GLU A O 1
ATOM 1489 N N . GLU A 1 198 ? 5.461 -4.047 -20.828 1 94.25 198 GLU A N 1
ATOM 1490 C CA . GLU A 1 198 ? 5.938 -3.285 -21.984 1 94.25 198 GLU A CA 1
ATOM 1491 C C . GLU A 1 198 ? 7.445 -3.068 -21.922 1 94.25 198 GLU A C 1
ATOM 1493 O O . GLU A 1 198 ? 8.141 -3.195 -22.922 1 94.25 198 GLU A O 1
ATOM 1498 N N . HIS A 1 199 ? 7.887 -2.76 -20.766 1 96.94 199 HIS A N 1
ATOM 1499 C CA . HIS A 1 199 ? 9.32 -2.566 -20.562 1 96.94 199 HIS A CA 1
ATOM 1500 C C . HIS A 1 199 ? 10.102 -3.814 -20.953 1 96.94 199 HIS A C 1
ATOM 1502 O O . HIS A 1 199 ? 11.117 -3.725 -21.641 1 96.94 199 HIS A O 1
ATOM 1508 N N . MET A 1 200 ? 9.609 -4.992 -20.641 1 95.06 200 MET A N 1
ATOM 1509 C CA . MET A 1 200 ? 10.312 -6.246 -20.906 1 95.06 200 MET A CA 1
ATOM 1510 C C . MET A 1 200 ? 10.227 -6.629 -22.375 1 95.06 200 MET A C 1
ATOM 1512 O O . MET A 1 200 ? 11.125 -7.293 -22.891 1 95.06 200 MET A O 1
ATOM 1516 N N . ARG A 1 201 ? 9.258 -6.109 -23.016 1 92.12 201 ARG A N 1
ATOM 1517 C CA . ARG A 1 201 ? 9.086 -6.43 -24.438 1 92.12 201 ARG A CA 1
ATOM 1518 C C . ARG A 1 201 ? 9.977 -5.547 -25.297 1 92.12 201 ARG A C 1
ATOM 1520 O O . ARG A 1 201 ? 10.609 -6.031 -26.25 1 92.12 201 ARG A O 1
ATOM 1527 N N . LYS A 1 202 ? 10.125 -4.25 -24.875 1 93.12 202 LYS A N 1
ATOM 1528 C CA . LYS A 1 202 ? 10.812 -3.381 -25.828 1 93.12 202 LYS A CA 1
ATOM 1529 C C . LYS A 1 202 ? 11.711 -2.379 -25.109 1 93.12 202 LYS A C 1
ATOM 1531 O O . LYS A 1 202 ? 12.438 -1.616 -25.75 1 93.12 202 LYS A O 1
ATOM 1536 N N . GLY A 1 203 ? 11.758 -2.391 -23.844 1 95.56 203 GLY A N 1
ATOM 1537 C CA . GLY A 1 203 ? 12.391 -1.269 -23.172 1 95.56 203 GLY A CA 1
ATOM 1538 C C . GLY A 1 203 ? 13.594 -1.671 -22.344 1 95.56 203 GLY A C 1
ATOM 1539 O O . GLY A 1 203 ? 14.383 -0.818 -21.938 1 95.56 203 GLY A O 1
ATOM 1540 N N . CYS A 1 204 ? 13.844 -2.895 -22.094 1 97.75 204 CYS A N 1
ATOM 1541 C CA . CYS A 1 204 ? 14.93 -3.312 -21.203 1 97.75 204 CYS A CA 1
ATOM 1542 C C . CYS A 1 204 ? 16.172 -3.678 -22.016 1 97.75 204 CYS A C 1
ATOM 1544 O O . CYS A 1 204 ? 16.188 -4.68 -22.719 1 97.75 204 CYS A O 1
ATOM 1546 N N . PRO A 1 205 ? 17.234 -2.969 -21.844 1 97.69 205 PRO A N 1
ATOM 1547 C CA . PRO A 1 205 ? 18.469 -3.268 -22.594 1 97.69 205 PRO A CA 1
ATOM 1548 C C . PRO A 1 205 ? 19.062 -4.625 -22.234 1 97.69 205 PRO A C 1
ATOM 1550 O O . PRO A 1 205 ? 19.609 -5.312 -23.094 1 97.69 205 PRO A O 1
ATOM 1553 N N . VAL A 1 206 ? 18.891 -5.016 -21.047 1 97.38 206 VAL A N 1
ATOM 1554 C CA . VAL A 1 206 ? 19.438 -6.293 -20.594 1 97.38 206 VAL A CA 1
ATOM 1555 C C . VAL A 1 206 ? 18.656 -7.441 -21.234 1 97.38 206 VAL A C 1
ATOM 1557 O O . VAL A 1 206 ? 19.266 -8.367 -21.797 1 97.38 206 VAL A O 1
ATOM 1560 N N . GLU A 1 207 ? 17.375 -7.348 -21.156 1 95.81 207 GLU A N 1
ATOM 1561 C CA . GLU A 1 207 ? 16.547 -8.383 -21.75 1 95.81 207 GLU A CA 1
ATOM 1562 C C . GLU A 1 207 ? 16.781 -8.492 -23.266 1 95.81 207 GLU A C 1
ATOM 1564 O O . GLU A 1 207 ? 16.844 -9.594 -23.812 1 95.81 207 GLU A O 1
ATOM 1569 N N . ALA A 1 208 ? 16.922 -7.359 -23.875 1 95.12 208 ALA A N 1
ATOM 1570 C CA . ALA A 1 208 ? 17.188 -7.348 -25.312 1 95.12 208 ALA A CA 1
ATOM 1571 C C . ALA A 1 208 ? 18.484 -8.094 -25.641 1 95.12 208 ALA A C 1
ATOM 1573 O O . ALA A 1 208 ? 18.516 -8.906 -26.562 1 95.12 208 ALA A O 1
ATOM 1574 N N . PHE A 1 209 ? 19.516 -7.848 -24.922 1 95.69 209 PHE A N 1
ATOM 1575 C CA . PHE A 1 209 ? 20.797 -8.5 -25.156 1 95.69 209 PHE A CA 1
ATOM 1576 C C . PHE A 1 209 ? 20.703 -9.992 -24.875 1 95.69 209 PHE A C 1
ATOM 1578 O O . PHE A 1 209 ? 21.125 -10.812 -25.703 1 95.69 209 PHE A O 1
ATOM 1585 N N . LEU A 1 210 ? 20.094 -10.398 -23.75 1 92.06 210 LEU A N 1
ATOM 1586 C CA . LEU A 1 210 ? 20 -11.797 -23.359 1 92.06 210 LEU A CA 1
ATOM 1587 C C . LEU A 1 210 ? 19.141 -12.594 -24.328 1 92.06 210 LEU A C 1
ATOM 1589 O O . LEU A 1 210 ? 19.453 -13.742 -24.641 1 92.06 210 LEU A O 1
ATOM 1593 N N . ALA A 1 211 ? 18.125 -12 -24.781 1 88.69 211 ALA A N 1
ATOM 1594 C CA . ALA A 1 211 ? 17.25 -12.664 -25.734 1 88.69 211 ALA A CA 1
ATOM 1595 C C . ALA A 1 211 ? 17.953 -12.875 -27.078 1 88.69 211 ALA A C 1
ATOM 1597 O O . ALA A 1 211 ? 17.734 -13.875 -27.75 1 88.69 211 ALA A O 1
ATOM 1598 N N . SER A 1 212 ? 18.781 -11.953 -27.438 1 88.38 212 SER A N 1
ATOM 1599 C CA . SER A 1 212 ? 19.516 -12.039 -28.703 1 88.38 212 SER A CA 1
ATOM 1600 C C . SER A 1 212 ? 20.547 -13.172 -28.672 1 88.38 212 SER A C 1
ATOM 1602 O O . SER A 1 212 ? 20.828 -13.781 -29.703 1 88.38 212 SER A O 1
ATOM 1604 N N . LYS A 1 213 ? 21.094 -13.492 -27.562 1 82 213 LYS A N 1
ATOM 1605 C CA . LYS A 1 213 ? 22.094 -14.555 -27.438 1 82 213 LYS A CA 1
ATOM 1606 C C . LYS A 1 213 ? 21.438 -15.93 -27.562 1 82 213 LYS A C 1
ATOM 1608 O O . LYS A 1 213 ? 22.031 -16.844 -28.156 1 82 213 LYS A O 1
ATOM 1613 N N . ILE A 1 214 ? 20.297 -16.062 -27.078 1 73.88 214 ILE A N 1
ATOM 1614 C CA . ILE A 1 214 ? 19.594 -17.344 -27.156 1 73.88 214 ILE A CA 1
ATOM 1615 C C . ILE A 1 214 ? 19.188 -17.609 -28.609 1 73.88 214 ILE A C 1
ATOM 1617 O O . ILE A 1 214 ? 19.297 -18.734 -29.094 1 73.88 214 ILE A O 1
ATOM 1621 N N . GLU A 1 215 ? 18.75 -16.594 -29.312 1 69.19 215 GLU A N 1
ATOM 1622 C CA . GLU A 1 215 ? 18.375 -16.734 -30.719 1 69.19 215 GLU A CA 1
ATOM 1623 C C . GLU A 1 215 ? 19.562 -17.141 -31.562 1 69.19 215 GLU A C 1
ATOM 1625 O O . GLU A 1 215 ? 19.453 -17.984 -32.469 1 69.19 215 GLU A O 1
ATOM 1630 N N . LYS A 1 216 ? 20.719 -16.703 -31.281 1 70.62 216 LYS A N 1
ATOM 1631 C CA . LYS A 1 216 ? 21.922 -17.031 -32.062 1 70.62 216 LYS A CA 1
ATOM 1632 C C . LYS A 1 216 ? 22.375 -18.453 -31.781 1 70.62 216 LYS A C 1
ATOM 1634 O O . LYS A 1 216 ? 22.812 -19.156 -32.688 1 70.62 216 LYS A O 1
ATOM 1639 N N . THR A 1 217 ? 22.266 -18.797 -30.531 1 64.25 217 THR A N 1
ATOM 1640 C CA . THR A 1 217 ? 22.656 -20.156 -30.203 1 64.25 217 THR A CA 1
ATOM 1641 C C . THR A 1 217 ? 21.703 -21.172 -30.844 1 64.25 217 THR A C 1
ATOM 1643 O O . THR A 1 217 ? 22.125 -22.266 -31.234 1 64.25 217 THR A O 1
ATOM 1646 N N . ASN A 1 218 ? 20.5 -20.703 -31.031 1 62.38 218 ASN A N 1
ATOM 1647 C CA . ASN A 1 218 ? 19.516 -21.594 -31.641 1 62.38 218 ASN A CA 1
ATOM 1648 C C . ASN A 1 218 ? 19.688 -21.656 -33.156 1 62.38 218 ASN A C 1
ATOM 1650 O O . ASN A 1 218 ? 19.297 -22.641 -33.781 1 62.38 218 ASN A O 1
ATOM 1654 N N . GLN A 1 219 ? 20.312 -20.641 -33.781 1 58.69 219 GLN A N 1
ATOM 1655 C CA . GLN A 1 219 ? 20.5 -20.609 -35.219 1 58.69 219 GLN A CA 1
ATOM 1656 C C . GLN A 1 219 ? 21.812 -21.281 -35.625 1 58.69 219 GLN A C 1
ATOM 1658 O O . GLN A 1 219 ? 22.062 -21.531 -36.781 1 58.69 219 GLN A O 1
ATOM 1663 N N . MET A 1 220 ? 22.734 -21.453 -34.719 1 55.34 220 MET A N 1
ATOM 1664 C CA . MET A 1 220 ? 23.953 -22.109 -35.156 1 55.34 220 MET A CA 1
ATOM 1665 C C . MET A 1 220 ? 23.672 -23.547 -35.594 1 55.34 220 MET A C 1
ATOM 1667 O O . MET A 1 220 ? 23.094 -24.312 -34.812 1 55.34 220 MET A O 1
ATOM 1671 N N . PRO A 1 221 ? 23.641 -23.766 -36.875 1 53.5 221 PRO A N 1
ATOM 1672 C CA . PRO A 1 221 ? 23.438 -25.094 -37.438 1 53.5 221 PRO A CA 1
ATOM 1673 C C . PRO A 1 221 ? 24.344 -26.141 -36.812 1 53.5 221 PRO A C 1
ATOM 1675 O O . PRO A 1 221 ? 25.484 -25.859 -36.469 1 53.5 221 PRO A O 1
ATOM 1678 N N . MET A 1 222 ? 23.766 -27.016 -36.062 1 48.25 222 MET A N 1
ATOM 1679 C CA . MET A 1 222 ? 24.469 -28.234 -35.656 1 48.25 222 MET A CA 1
ATOM 1680 C C . MET A 1 222 ? 25.25 -28.812 -36.844 1 48.25 222 MET A C 1
ATOM 1682 O O . MET A 1 222 ? 24.672 -29.312 -37.812 1 48.25 222 MET A O 1
ATOM 1686 N N . THR A 1 223 ? 26.297 -28.172 -37.219 1 46.25 223 THR A N 1
ATOM 1687 C CA . THR A 1 223 ? 27.141 -28.875 -38.188 1 46.25 223 THR A CA 1
ATOM 1688 C C . THR A 1 223 ? 27.391 -30.312 -37.719 1 46.25 223 THR A C 1
ATOM 1690 O O . THR A 1 223 ? 28.016 -30.547 -36.688 1 46.25 223 THR A O 1
ATOM 1693 N N . LEU A 1 224 ? 26.5 -31.203 -38.062 1 45.19 224 LEU A N 1
ATOM 1694 C CA . LEU A 1 224 ? 26.734 -32.625 -38.062 1 45.19 224 LEU A CA 1
ATOM 1695 C C . LEU A 1 224 ? 28.078 -32.969 -38.719 1 45.19 224 LEU A C 1
ATOM 1697 O O . LEU A 1 224 ? 28.328 -32.625 -39.875 1 45.19 224 LEU A O 1
ATOM 1701 N N . HIS A 1 225 ? 29.203 -32.844 -37.938 1 45.22 225 HIS A N 1
ATOM 1702 C CA . HIS A 1 225 ? 30.438 -33.5 -38.375 1 45.22 225 HIS A CA 1
ATOM 1703 C C . HIS A 1 225 ? 30.172 -34.969 -38.75 1 45.22 225 HIS A C 1
ATOM 1705 O O . HIS A 1 225 ? 29.906 -35.781 -37.906 1 45.22 225 HIS A O 1
ATOM 1711 N N . GLY A 1 226 ? 29.375 -35.219 -39.812 1 38.19 226 GLY A N 1
ATOM 1712 C CA . GLY A 1 226 ? 29.438 -36.531 -40.438 1 38.19 226 GLY A CA 1
ATOM 1713 C C . GLY A 1 226 ? 30.844 -36.969 -40.781 1 38.19 226 GLY A C 1
ATOM 1714 O O . GLY A 1 226 ? 31.547 -36.281 -41.531 1 38.19 226 GLY A O 1
ATOM 1715 N N . GLY A 1 227 ? 31.609 -37.594 -39.844 1 35.41 227 GLY A N 1
ATOM 1716 C CA . GLY A 1 227 ? 32.75 -38.438 -40.156 1 35.41 227 GLY A CA 1
ATOM 1717 C C . GLY A 1 227 ? 32.469 -39.438 -41.25 1 35.41 227 GLY A C 1
ATOM 1718 O O . GLY A 1 227 ? 31.531 -40.219 -41.156 1 35.41 227 GLY A O 1
ATOM 1719 N N . GLN A 1 228 ? 32.625 -39.062 -42.5 1 27.12 228 GLN A N 1
ATOM 1720 C CA . GLN A 1 228 ? 33.188 -40.094 -43.375 1 27.12 228 GLN A CA 1
ATOM 1721 C C . GLN A 1 228 ? 34.625 -40.438 -42.969 1 27.12 228 GLN A C 1
ATOM 1723 O O . GLN A 1 228 ? 35.438 -39.531 -42.75 1 27.12 228 GLN A O 1
ATOM 1728 N N . GLY B 1 1 ? 19.172 54.219 -66.75 1 24.92 1 GLY B N 1
ATOM 1729 C CA . GLY B 1 1 ? 19.859 53.281 -65.875 1 24.92 1 GLY B CA 1
ATOM 1730 C C . GLY B 1 1 ? 19.125 53 -64.625 1 24.92 1 GLY B C 1
ATOM 1731 O O . GLY B 1 1 ? 19.359 53.688 -63.594 1 24.92 1 GLY B O 1
ATOM 1732 N N . HIS B 1 2 ? 17.844 52.656 -64.688 1 27.8 2 HIS B N 1
ATOM 1733 C CA . HIS B 1 2 ? 16.672 52.562 -63.844 1 27.8 2 HIS B CA 1
ATOM 1734 C C . HIS B 1 2 ? 16.891 51.531 -62.719 1 27.8 2 HIS B C 1
ATOM 1736 O O . HIS B 1 2 ? 17.266 50.406 -62.969 1 27.8 2 HIS B O 1
ATOM 1742 N N . GLY B 1 3 ? 17.453 51.969 -61.562 1 26 3 GLY B N 1
ATOM 1743 C CA . GLY B 1 3 ? 17.938 51.375 -60.312 1 26 3 GLY B CA 1
ATOM 1744 C C . GLY B 1 3 ? 16.875 50.562 -59.594 1 26 3 GLY B C 1
ATOM 1745 O O . GLY B 1 3 ? 15.75 51.031 -59.375 1 26 3 GLY B O 1
ATOM 1746 N N . LEU B 1 4 ? 16.781 49.25 -59.844 1 29.14 4 LEU B N 1
ATOM 1747 C CA . LEU B 1 4 ? 15.844 48.219 -59.375 1 29.14 4 LEU B CA 1
ATOM 1748 C C . LEU B 1 4 ? 15.828 48.156 -57.844 1 29.14 4 LEU B C 1
ATOM 1750 O O . LEU B 1 4 ? 16.891 48.062 -57.219 1 29.14 4 LEU B O 1
ATOM 1754 N N . PRO B 1 5 ? 14.891 48.844 -57.188 1 29.36 5 PRO B N 1
ATOM 1755 C CA . PRO B 1 5 ? 14.867 48.938 -55.719 1 29.36 5 PRO B CA 1
ATOM 1756 C C . PRO B 1 5 ? 14.773 47.562 -55.031 1 29.36 5 PRO B C 1
ATOM 1758 O O . PRO B 1 5 ? 14.281 46.594 -55.656 1 29.36 5 PRO B O 1
ATOM 1761 N N . ALA B 1 6 ? 15.719 47.219 -54.125 1 27.36 6 ALA B N 1
ATOM 1762 C CA . ALA B 1 6 ? 16.062 46.062 -53.312 1 27.36 6 ALA B CA 1
ATOM 1763 C C . ALA B 1 6 ? 14.898 45.688 -52.406 1 27.36 6 ALA B C 1
ATOM 1765 O O . ALA B 1 6 ? 14.32 46.531 -51.719 1 27.36 6 ALA B O 1
ATOM 1766 N N . ASP B 1 7 ? 14.086 44.688 -52.719 1 24.86 7 ASP B N 1
ATOM 1767 C CA . ASP B 1 7 ? 12.93 44.094 -52.062 1 24.86 7 ASP B CA 1
ATOM 1768 C C . ASP B 1 7 ? 13.281 43.625 -50.656 1 24.86 7 ASP B C 1
ATOM 1770 O O . ASP B 1 7 ? 14.18 42.812 -50.469 1 24.86 7 ASP B O 1
ATOM 1774 N N . GLU B 1 8 ? 13.219 44.531 -49.688 1 24.44 8 GLU B N 1
ATOM 1775 C CA . GLU B 1 8 ? 13.516 44.281 -48.25 1 24.44 8 GLU B CA 1
ATOM 1776 C C . GLU B 1 8 ? 12.695 43.125 -47.719 1 24.44 8 GLU B C 1
ATOM 1778 O O . GLU B 1 8 ? 11.469 43.094 -47.844 1 24.44 8 GLU B O 1
ATOM 1783 N N . ASP B 1 9 ? 13.281 41.875 -47.719 1 25.45 9 ASP B N 1
ATOM 1784 C CA . ASP B 1 9 ? 12.781 40.594 -47.188 1 25.45 9 ASP B CA 1
ATOM 1785 C C . ASP B 1 9 ? 12.352 40.719 -45.75 1 25.45 9 ASP B C 1
ATOM 1787 O O . ASP B 1 9 ? 13.148 41.062 -44.875 1 25.45 9 ASP B O 1
ATOM 1791 N N . SER B 1 10 ? 11.117 41.219 -45.469 1 26.38 10 SER B N 1
ATOM 1792 C CA . SER B 1 10 ? 10.508 41.312 -44.156 1 26.38 10 SER B CA 1
ATOM 1793 C C . SER B 1 10 ? 10.547 40 -43.406 1 26.38 10 SER B C 1
ATOM 1795 O O . SER B 1 10 ? 10.078 38.969 -43.906 1 26.38 10 SER B O 1
ATOM 1797 N N . LYS B 1 11 ? 11.594 39.75 -42.594 1 24.72 11 LYS B N 1
ATOM 1798 C CA . LYS B 1 11 ? 11.836 38.594 -41.75 1 24.72 11 LYS B CA 1
ATOM 1799 C C . LYS B 1 11 ? 10.609 38.25 -40.906 1 24.72 11 LYS B C 1
ATOM 1801 O O . LYS B 1 11 ? 10.031 39.156 -40.25 1 24.72 11 LYS B O 1
ATOM 1806 N N . PRO B 1 12 ? 9.906 37.156 -41.156 1 28.2 12 PRO B N 1
ATOM 1807 C CA . PRO B 1 12 ? 8.719 36.75 -40.406 1 28.2 12 PRO B CA 1
ATOM 1808 C C . PRO B 1 12 ? 8.977 36.688 -38.906 1 28.2 12 PRO B C 1
ATOM 1810 O O . PRO B 1 12 ? 10.086 36.344 -38.469 1 28.2 12 PRO B O 1
ATOM 1813 N N . GLY B 1 13 ? 8.492 37.656 -38.125 1 23.45 13 GLY B N 1
ATOM 1814 C CA . GLY B 1 13 ? 8.555 37.719 -36.656 1 23.45 13 GLY B CA 1
ATOM 1815 C C . GLY B 1 13 ? 8.164 36.438 -36 1 23.45 13 GLY B C 1
ATOM 1816 O O . GLY B 1 13 ? 7.211 35.75 -36.406 1 23.45 13 GLY B O 1
ATOM 1817 N N . ALA B 1 14 ? 9.164 35.656 -35.438 1 26.44 14 ALA B N 1
ATOM 1818 C CA . ALA B 1 14 ? 9.055 34.469 -34.625 1 26.44 14 ALA B CA 1
ATOM 1819 C C . ALA B 1 14 ? 7.992 34.594 -33.531 1 26.44 14 ALA B C 1
ATOM 1821 O O . ALA B 1 14 ? 8.008 35.562 -32.781 1 26.44 14 ALA B O 1
ATOM 1822 N N . THR B 1 15 ? 6.75 34.281 -33.844 1 28.64 15 THR B N 1
ATOM 1823 C CA . THR B 1 15 ? 5.691 34.219 -32.844 1 28.64 15 THR B CA 1
ATOM 1824 C C . THR B 1 15 ? 6.148 33.438 -31.609 1 28.64 15 THR B C 1
ATOM 1826 O O . THR B 1 15 ? 6.633 32.312 -31.734 1 28.64 15 THR B O 1
ATOM 1829 N N . ALA B 1 16 ? 6.672 34.125 -30.578 1 29.94 16 ALA B N 1
ATOM 1830 C CA . ALA B 1 16 ? 7.062 33.531 -29.297 1 29.94 16 ALA B CA 1
ATOM 1831 C C . ALA B 1 16 ? 5.996 32.562 -28.797 1 29.94 16 ALA B C 1
ATOM 1833 O O . ALA B 1 16 ? 4.797 32.844 -28.891 1 29.94 16 ALA B O 1
ATOM 1834 N N . PRO B 1 17 ? 6.301 31.266 -28.781 1 28.48 17 PRO B N 1
ATOM 1835 C CA . PRO B 1 17 ? 5.312 30.312 -28.281 1 28.48 17 PRO B CA 1
ATOM 1836 C C . PRO B 1 17 ? 4.754 30.703 -26.922 1 28.48 17 PRO B C 1
ATOM 1838 O O . PRO B 1 17 ? 5.441 31.359 -26.125 1 28.48 17 PRO B O 1
ATOM 1841 N N . ARG B 1 18 ? 3.475 31.156 -26.812 1 29.48 18 ARG B N 1
ATOM 1842 C CA . ARG B 1 18 ? 2.744 31.406 -25.578 1 29.48 18 ARG B CA 1
ATOM 1843 C C . ARG B 1 18 ? 2.975 30.281 -24.562 1 29.48 18 ARG B C 1
ATOM 1845 O O . ARG B 1 18 ? 2.74 29.109 -24.875 1 29.48 18 ARG B O 1
ATOM 1852 N N . SER B 1 19 ? 4 30.438 -23.688 1 26.22 19 SER B N 1
ATOM 1853 C CA . SER B 1 19 ? 4.211 29.531 -22.562 1 26.22 19 SER B CA 1
ATOM 1854 C C . SER B 1 19 ? 2.908 29.266 -21.812 1 26.22 19 SER B C 1
ATOM 1856 O O . SER B 1 19 ? 2.289 30.188 -21.297 1 26.22 19 SER B O 1
ATOM 1858 N N . THR B 1 20 ? 1.982 28.531 -22.375 1 28.89 20 THR B N 1
ATOM 1859 C CA . THR B 1 20 ? 0.798 28.172 -21.609 1 28.89 20 THR B CA 1
ATOM 1860 C C . THR B 1 20 ? 1.187 27.641 -20.234 1 28.89 20 THR B C 1
ATOM 1862 O O . THR B 1 20 ? 1.832 26.609 -20.109 1 28.89 20 THR B O 1
ATOM 1865 N N . ALA B 1 21 ? 1.495 28.578 -19.281 1 30.12 21 ALA B N 1
ATOM 1866 C CA . ALA B 1 21 ? 1.721 28.203 -17.891 1 30.12 21 ALA B CA 1
ATOM 1867 C C . ALA B 1 21 ? 0.678 27.188 -17.422 1 30.12 21 ALA B C 1
ATOM 1869 O O . ALA B 1 21 ? -0.503 27.297 -17.766 1 30.12 21 ALA B O 1
ATOM 1870 N N . PRO B 1 22 ? 1.065 26 -17.156 1 32.03 22 PRO B N 1
ATOM 1871 C CA . PRO B 1 22 ? 0.092 25.016 -16.672 1 32.03 22 PRO B CA 1
ATOM 1872 C C . PRO B 1 22 ? -0.854 25.578 -15.617 1 32.03 22 PRO B C 1
ATOM 1874 O O . PRO B 1 22 ? -0.506 26.547 -14.93 1 32.03 22 PRO B O 1
ATOM 1877 N N . PRO B 1 23 ? -2.174 25.547 -15.828 1 32.06 23 PRO B N 1
ATOM 1878 C CA . PRO B 1 23 ? -3.117 26.078 -14.836 1 32.06 23 PRO B CA 1
ATOM 1879 C C . PRO B 1 23 ? -2.697 25.766 -13.398 1 32.06 23 PRO B C 1
ATOM 1881 O O . PRO B 1 23 ? -2.018 24.766 -13.156 1 32.06 23 PRO B O 1
ATOM 1884 N N . GLY B 1 24 ? -2.316 26.734 -12.602 1 28.38 24 GLY B N 1
ATOM 1885 C CA . GLY B 1 24 ? -2.002 26.688 -11.18 1 28.38 24 GLY B CA 1
ATOM 1886 C C . GLY B 1 24 ? -2.916 25.766 -10.398 1 28.38 24 GLY B C 1
ATOM 1887 O O . GLY B 1 24 ? -4.094 25.609 -10.734 1 28.38 24 GLY B O 1
ATOM 1888 N N . ARG B 1 25 ? -2.387 24.688 -9.859 1 30.86 25 ARG B N 1
ATOM 1889 C CA . ARG B 1 25 ? -3.117 23.828 -8.938 1 30.86 25 ARG B CA 1
ATOM 1890 C C . ARG B 1 25 ? -3.934 24.656 -7.945 1 30.86 25 ARG B C 1
ATOM 1892 O O . ARG B 1 25 ? -3.377 25.453 -7.191 1 30.86 25 ARG B O 1
ATOM 1899 N N . ALA B 1 26 ? -5.18 24.969 -8.25 1 31.66 26 ALA B N 1
ATOM 1900 C CA . ALA B 1 26 ? -6.074 25.609 -7.281 1 31.66 26 ALA B CA 1
ATOM 1901 C C . ALA B 1 26 ? -5.922 24.984 -5.898 1 31.66 26 ALA B C 1
ATOM 1903 O O . ALA B 1 26 ? -6.012 23.75 -5.754 1 31.66 26 ALA B O 1
ATOM 1904 N N . THR B 1 27 ? -5.133 25.531 -5.027 1 31.42 27 THR B N 1
ATOM 1905 C CA . THR B 1 27 ? -5.152 25.188 -3.611 1 31.42 27 THR B CA 1
ATOM 1906 C C . THR B 1 27 ? -6.582 25.109 -3.092 1 31.42 27 THR B C 1
ATOM 1908 O O . THR B 1 27 ? -7.336 26.094 -3.176 1 31.42 27 THR B O 1
ATOM 1911 N N . VAL B 1 28 ? -7.305 24.078 -3.299 1 34.09 28 VAL B N 1
ATOM 1912 C CA . VAL B 1 28 ? -8.578 23.953 -2.604 1 34.09 28 VAL B CA 1
ATOM 1913 C C . VAL B 1 28 ? -8.43 24.422 -1.159 1 34.09 28 VAL B C 1
ATOM 1915 O O . VAL B 1 28 ? -7.543 23.969 -0.438 1 34.09 28 VAL B O 1
ATOM 1918 N N . ASN B 1 29 ? -8.727 25.625 -0.847 1 32.22 29 ASN B N 1
ATOM 1919 C CA . ASN B 1 29 ? -8.789 26.25 0.475 1 32.22 29 ASN B CA 1
ATOM 1920 C C . ASN B 1 29 ? -9.656 25.438 1.43 1 32.22 29 ASN B C 1
ATOM 1922 O O . ASN B 1 29 ? -10.758 25.859 1.789 1 32.22 29 ASN B O 1
ATOM 1926 N N . GLY B 1 30 ? -10.062 24.219 1.241 1 36 30 GLY B N 1
ATOM 1927 C CA . GLY B 1 30 ? -10.805 23.656 2.361 1 36 30 GLY B CA 1
ATOM 1928 C C . GLY B 1 30 ? -10.047 23.719 3.67 1 36 30 GLY B C 1
ATOM 1929 O O . GLY B 1 30 ? -8.82 23.594 3.686 1 36 30 GLY B O 1
ATOM 1930 N N . SER B 1 31 ? -10.508 24.422 4.672 1 38.75 31 SER B N 1
ATOM 1931 C CA . SER B 1 31 ? -9.906 24.531 5.996 1 38.75 31 SER B CA 1
ATOM 1932 C C . SER B 1 31 ? -9.555 23.172 6.57 1 38.75 31 SER B C 1
ATOM 1934 O O . SER B 1 31 ? -10.438 22.422 7 1 38.75 31 SER B O 1
ATOM 1936 N N . ALA B 1 32 ? -8.594 22.547 6.059 1 46.38 32 ALA B N 1
ATOM 1937 C CA . ALA B 1 32 ? -8.039 21.391 6.777 1 46.38 32 ALA B CA 1
ATOM 1938 C C . ALA B 1 32 ? -8.031 21.641 8.281 1 46.38 32 ALA B C 1
ATOM 1940 O O . ALA B 1 32 ? -7.973 22.781 8.727 1 46.38 32 ALA B O 1
ATOM 1941 N N . PRO B 1 33 ? -8.609 20.703 9.086 1 48.91 33 PRO B N 1
ATOM 1942 C CA . PRO B 1 33 ? -8.453 20.953 10.516 1 48.91 33 PRO B CA 1
ATOM 1943 C C . PRO B 1 33 ? -7.094 21.562 10.867 1 48.91 33 PRO B C 1
ATOM 1945 O O . PRO B 1 33 ? -6.113 21.344 10.156 1 48.91 33 PRO B O 1
ATOM 1948 N N . SER B 1 34 ? -7.184 22.609 11.648 1 48.75 34 SER B N 1
ATOM 1949 C CA . SER B 1 34 ? -6.043 23.422 12.062 1 48.75 34 SER B CA 1
ATOM 1950 C C . SER B 1 34 ? -4.914 22.562 12.609 1 48.75 34 SER B C 1
ATOM 1952 O O . SER B 1 34 ? -5.098 21.844 13.602 1 48.75 34 SER B O 1
ATOM 1954 N N . VAL B 1 35 ? -4.27 21.891 11.773 1 54 35 VAL B N 1
ATOM 1955 C CA . VAL B 1 35 ? -2.994 21.328 12.219 1 54 35 VAL B CA 1
ATOM 1956 C C . VAL B 1 35 ? -2.098 22.453 12.75 1 54 35 VAL B C 1
ATOM 1958 O O . VAL B 1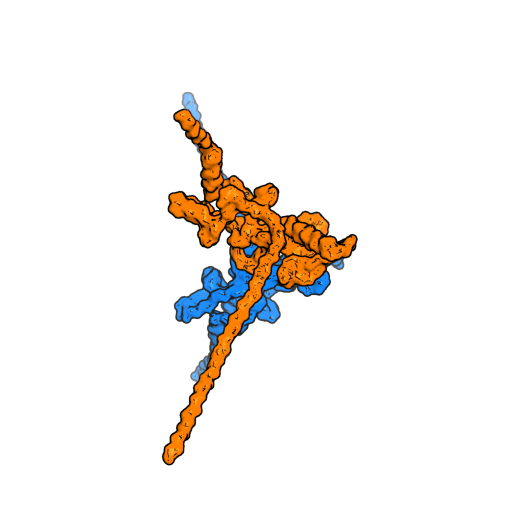 35 ? -1.967 23.5 12.125 1 54 35 VAL B O 1
ATOM 1961 N N . ARG B 1 36 ? -2.096 22.578 14.18 1 50.62 36 ARG B N 1
ATOM 1962 C CA . ARG B 1 36 ? -1.243 23.578 14.812 1 50.62 36 ARG B CA 1
ATOM 1963 C C . ARG B 1 36 ? 0.188 23.062 14.945 1 50.62 36 ARG B C 1
ATOM 1965 O O . ARG B 1 36 ? 0.409 21.906 15.305 1 50.62 36 ARG B O 1
ATOM 1972 N N . ARG B 1 37 ? 1.097 23.75 14.344 1 57.16 37 ARG B N 1
ATOM 1973 C CA . ARG B 1 37 ? 2.502 23.547 14.672 1 57.16 37 ARG B CA 1
ATOM 1974 C C . ARG B 1 37 ? 2.818 24.078 16.062 1 57.16 37 ARG B C 1
ATOM 1976 O O . ARG B 1 37 ? 2.455 25.203 16.406 1 57.16 37 ARG B O 1
ATOM 1983 N N . GLU B 1 38 ? 2.922 23.156 17.094 1 55.44 38 GLU B N 1
ATOM 1984 C CA . GLU B 1 38 ? 3.146 23.562 18.484 1 55.44 38 GLU B CA 1
ATOM 1985 C C . GLU B 1 38 ? 4.598 23.969 18.703 1 55.44 38 GLU B C 1
ATOM 1987 O O . GLU B 1 38 ? 5.52 23.281 18.25 1 55.44 38 GLU B O 1
ATOM 1992 N N . GLY B 1 39 ? 4.715 24.922 19.625 1 59.22 39 GLY B N 1
ATOM 1993 C CA . GLY B 1 39 ? 5.953 25.375 20.25 1 59.22 39 GLY B CA 1
ATOM 1994 C C . GLY B 1 39 ? 6.961 25.922 19.25 1 59.22 39 GLY B C 1
ATOM 1995 O O . GLY B 1 39 ? 8.172 25.875 19.5 1 59.22 39 GLY B O 1
ATOM 1996 N N . GLY B 1 40 ? 6.469 26.141 18 1 71.69 40 GLY B N 1
ATOM 1997 C CA . GLY B 1 40 ? 7.379 26.766 17.047 1 71.69 40 GLY B CA 1
ATOM 1998 C C . GLY B 1 40 ? 8.203 25.75 16.281 1 71.69 40 GLY B C 1
ATOM 1999 O O . GLY B 1 40 ? 9.078 26.109 15.492 1 71.69 40 GLY B O 1
ATOM 2000 N N . ARG B 1 41 ? 7.98 24.484 16.656 1 83.56 41 ARG B N 1
ATOM 2001 C CA . ARG B 1 41 ? 8.773 23.469 15.969 1 83.56 41 ARG B CA 1
ATOM 2002 C C . ARG B 1 41 ? 8.023 22.922 14.766 1 83.56 41 ARG B C 1
ATOM 2004 O O . ARG B 1 41 ? 6.965 22.312 14.906 1 83.56 41 ARG B O 1
ATOM 2011 N N . PRO B 1 42 ? 8.602 22.938 13.609 1 86.69 42 PRO B N 1
ATOM 2012 C CA . PRO B 1 42 ? 7.949 22.453 12.391 1 86.69 42 PRO B CA 1
ATOM 2013 C C . PRO B 1 42 ? 7.73 20.938 12.406 1 86.69 42 PRO B C 1
ATOM 2015 O O . PRO B 1 42 ? 6.895 20.422 11.656 1 86.69 42 PRO B O 1
ATOM 2018 N N . SER B 1 43 ? 8.453 20.234 13.25 1 89.38 43 SER B N 1
ATOM 2019 C CA . SER B 1 43 ? 8.383 18.781 13.305 1 89.38 43 SER B CA 1
ATOM 2020 C C . SER B 1 43 ? 7.18 18.312 14.117 1 89.38 43 SER B C 1
ATOM 2022 O O . SER B 1 43 ? 6.836 17.125 14.109 1 89.38 43 SER B O 1
ATOM 2024 N N . VAL B 1 44 ? 6.582 19.219 14.844 1 86.06 44 VAL B N 1
ATOM 2025 C CA . VAL B 1 44 ? 5.457 18.844 15.695 1 86.06 44 VAL B CA 1
ATOM 2026 C C . VAL B 1 44 ? 4.152 19.328 15.07 1 86.06 44 VAL B C 1
ATOM 2028 O O . VAL B 1 44 ? 3.873 20.531 15.055 1 86.06 44 VAL B O 1
ATOM 2031 N N . VAL B 1 45 ? 3.553 18.375 14.5 1 83.44 45 VAL B N 1
ATOM 2032 C CA . VAL B 1 45 ? 2.23 18.672 13.969 1 83.44 45 VAL B CA 1
ATOM 2033 C C . VAL B 1 45 ? 1.171 17.875 14.719 1 83.44 45 VAL B C 1
ATOM 2035 O O . VAL B 1 45 ? 1.141 16.641 14.641 1 83.44 45 VAL B O 1
ATOM 2038 N N . LEU B 1 46 ? 0.357 18.594 15.445 1 84.25 46 LEU B N 1
ATOM 2039 C CA . LEU B 1 46 ? -0.679 17.953 16.25 1 84.25 46 LEU B CA 1
ATOM 2040 C C . LEU B 1 46 ? -2.068 18.328 15.742 1 84.25 46 LEU B C 1
ATOM 2042 O O . LEU B 1 46 ? -2.271 19.422 15.211 1 84.25 46 LEU B O 1
ATOM 2046 N N . ASP B 1 47 ? -2.924 17.359 15.859 1 79.12 47 ASP B N 1
ATOM 2047 C CA . ASP B 1 47 ? -4.316 17.688 15.57 1 79.12 47 ASP B CA 1
ATOM 2048 C C . ASP B 1 47 ? -4.988 18.344 16.766 1 79.12 47 ASP B C 1
ATOM 2050 O O . ASP B 1 47 ? -4.332 18.641 17.766 1 79.12 47 ASP B O 1
ATOM 2054 N N . GLY B 1 48 ? -6.344 18.672 16.594 1 75.56 48 GLY B N 1
ATOM 2055 C CA . GLY B 1 48 ? -7.086 19.344 17.656 1 75.56 48 GLY B CA 1
ATOM 2056 C C . GLY B 1 48 ? -7.102 18.562 18.953 1 75.56 48 GLY B C 1
ATOM 2057 O O . GLY B 1 48 ? -7.258 19.156 20.031 1 75.56 48 GLY B O 1
ATOM 2058 N N . SER B 1 49 ? -6.887 17.266 18.906 1 77.25 49 SER B N 1
ATOM 2059 C CA . SER B 1 49 ? -6.926 16.422 20.094 1 77.25 49 SER B CA 1
ATOM 2060 C C . SER B 1 49 ? -5.523 16.188 20.656 1 77.25 49 SER B C 1
ATOM 2062 O O . SER B 1 49 ? -5.359 15.484 21.656 1 77.25 49 SER B O 1
ATOM 2064 N N . GLY B 1 50 ? -4.535 16.734 20.031 1 78.56 50 GLY B N 1
ATOM 2065 C CA . GLY B 1 50 ? -3.174 16.578 20.516 1 78.56 50 GLY B CA 1
ATOM 2066 C C . GLY B 1 50 ? -2.471 15.375 19.922 1 78.56 50 GLY B C 1
ATOM 2067 O O . GLY B 1 50 ? -1.367 15.023 20.359 1 78.56 50 GLY B O 1
ATOM 2068 N N . THR B 1 51 ? -3.113 14.727 18.984 1 82.56 51 THR B N 1
ATOM 2069 C CA . THR B 1 51 ? -2.504 13.555 18.359 1 82.56 51 THR B CA 1
ATOM 2070 C C . THR B 1 51 ? -1.54 13.984 17.25 1 82.56 51 THR B C 1
ATOM 2072 O O . THR B 1 51 ? -1.836 14.898 16.484 1 82.56 51 THR B O 1
ATOM 2075 N N . ARG B 1 52 ? -0.426 13.305 17.25 1 90.06 52 ARG B N 1
ATOM 2076 C CA . ARG B 1 52 ? 0.595 13.641 16.25 1 90.06 52 ARG B CA 1
ATOM 2077 C C . ARG B 1 52 ? 0.169 13.195 14.859 1 90.06 52 ARG B C 1
ATOM 2079 O O . ARG B 1 52 ? -0.253 12.055 14.672 1 90.06 52 ARG B O 1
ATOM 2086 N N . ARG B 1 53 ? 0.317 14.133 13.961 1 93.94 53 ARG B N 1
ATOM 2087 C CA . ARG B 1 53 ? 0.02 13.82 12.57 1 93.94 53 ARG B CA 1
ATOM 2088 C C . ARG B 1 53 ? 1.278 13.391 11.82 1 93.94 53 ARG B C 1
ATOM 2090 O O . ARG B 1 53 ? 2.387 13.797 12.18 1 93.94 53 ARG B O 1
ATOM 2097 N N . ILE B 1 54 ? 1.087 12.57 10.867 1 94.56 54 ILE B N 1
ATOM 2098 C CA . ILE B 1 54 ? 2.205 12.047 10.094 1 94.56 54 ILE B CA 1
ATOM 2099 C C . ILE B 1 54 ? 2.252 12.727 8.727 1 94.56 54 ILE B C 1
ATOM 2101 O O . ILE B 1 54 ? 1.253 12.75 8 1 94.56 54 ILE B O 1
ATOM 2105 N N . LEU B 1 55 ? 3.414 13.25 8.352 1 93.94 55 LEU B N 1
ATOM 2106 C CA . LEU B 1 55 ? 3.609 13.914 7.074 1 93.94 55 LEU B CA 1
ATOM 2107 C C . LEU B 1 55 ? 3.779 12.898 5.949 1 93.94 55 LEU B C 1
ATOM 2109 O O . LEU B 1 55 ? 4.277 11.797 6.176 1 93.94 55 LEU B O 1
ATOM 2113 N N . PRO B 1 56 ? 3.361 13.273 4.746 1 92.75 56 PRO B N 1
ATOM 2114 C CA . PRO B 1 56 ? 3.561 1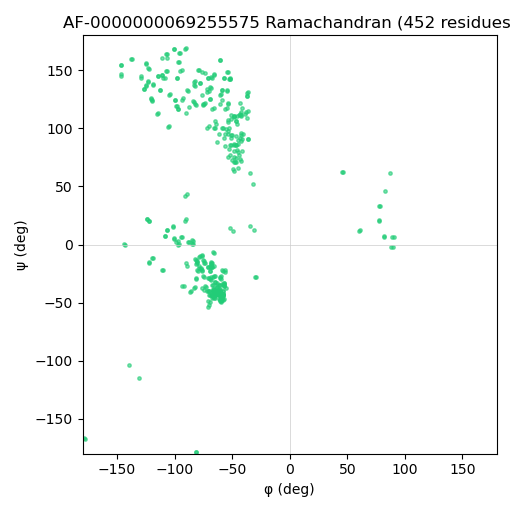2.375 3.609 1 92.75 56 PRO B CA 1
ATOM 2115 C C . PRO B 1 56 ? 5.027 11.992 3.406 1 92.75 56 PRO B C 1
ATOM 2117 O O . PRO B 1 56 ? 5.324 10.859 3.021 1 92.75 56 PRO B O 1
ATOM 2120 N N . GLU B 1 57 ? 5.961 12.891 3.719 1 91.69 57 GLU B N 1
ATOM 2121 C CA . GLU B 1 57 ? 7.391 12.672 3.529 1 91.69 57 GLU B CA 1
ATOM 2122 C C . GLU B 1 57 ? 7.91 11.594 4.48 1 91.69 57 GLU B C 1
ATOM 2124 O O . GLU B 1 57 ? 9 11.055 4.281 1 91.69 57 GLU B O 1
ATOM 2129 N N . GLN B 1 58 ? 7.105 11.32 5.473 1 93.06 58 GLN B N 1
ATOM 2130 C CA . GLN B 1 58 ? 7.527 10.312 6.441 1 93.06 58 GLN B CA 1
ATOM 2131 C C . GLN B 1 58 ? 7.25 8.898 5.922 1 93.06 58 GLN B C 1
ATOM 2133 O O . GLN B 1 58 ? 7.746 7.922 6.477 1 93.06 58 GLN B O 1
ATOM 2138 N N . LEU B 1 59 ? 6.453 8.742 4.957 1 90.25 59 LEU B N 1
ATOM 2139 C CA . LEU B 1 59 ? 6.195 7.438 4.363 1 90.25 59 LEU B CA 1
ATOM 2140 C C . LEU B 1 59 ? 7.445 6.898 3.674 1 90.25 59 LEU B C 1
ATOM 2142 O O . LEU B 1 59 ? 8.031 7.57 2.822 1 90.25 59 LEU B O 1
ATOM 2146 N N . ALA B 1 60 ? 7.836 5.734 4.289 1 77.06 60 ALA B N 1
ATOM 2147 C CA . ALA B 1 60 ? 9.047 5.105 3.766 1 77.06 60 ALA B CA 1
ATOM 2148 C C . ALA B 1 60 ? 8.773 4.414 2.434 1 77.06 60 ALA B C 1
ATOM 2150 O O . ALA B 1 60 ? 7.812 3.646 2.311 1 77.06 60 ALA B O 1
ATOM 2151 N N . GLY B 1 61 ? 9.469 4.844 1.361 1 61.19 61 GLY B N 1
ATOM 2152 C CA . GLY B 1 61 ? 9.344 4.246 0.043 1 61.19 61 GLY B CA 1
ATOM 2153 C C . GLY B 1 61 ? 8.219 4.848 -0.779 1 61.19 61 GLY B C 1
ATOM 2154 O O . GLY B 1 61 ? 7.039 4.629 -0.489 1 61.19 61 GLY B O 1
ATOM 2155 N N . VAL B 1 62 ? 8.422 6.18 -1.011 1 52.28 62 VAL B N 1
ATOM 2156 C CA . VAL B 1 62 ? 7.43 6.953 -1.748 1 52.28 62 VAL B CA 1
ATOM 2157 C C . VAL B 1 62 ? 6.742 6.062 -2.781 1 52.28 62 VAL B C 1
ATOM 2159 O O . VAL B 1 62 ? 7.258 5.879 -3.887 1 52.28 62 VAL B O 1
ATOM 2162 N N . GLU B 1 63 ? 6.262 4.922 -2.201 1 58.84 63 GLU B N 1
ATOM 2163 C CA . GLU B 1 63 ? 5.594 4.164 -3.252 1 58.84 63 GLU B CA 1
ATOM 2164 C C . GLU B 1 63 ? 4.227 4.762 -3.58 1 58.84 63 GLU B C 1
ATOM 2166 O O . GLU B 1 63 ? 3.604 5.398 -2.729 1 58.84 63 GLU B O 1
ATOM 2171 N N . ALA B 1 64 ? 4.004 5 -4.887 1 60.91 64 ALA B N 1
ATOM 2172 C CA . ALA B 1 64 ? 2.723 5.383 -5.477 1 60.91 64 ALA B CA 1
ATOM 2173 C C . ALA B 1 64 ? 1.559 4.801 -4.68 1 60.91 64 ALA B C 1
ATOM 2175 O O . ALA B 1 64 ? 0.559 5.484 -4.441 1 60.91 64 ALA B O 1
ATOM 2176 N N . ALA B 1 65 ? 1.808 3.621 -3.986 1 65.94 65 ALA B N 1
ATOM 2177 C CA . ALA B 1 65 ? 0.68 2.977 -3.318 1 65.94 65 ALA B CA 1
ATOM 2178 C C . ALA B 1 65 ? 0.4 3.627 -1.967 1 65.94 65 ALA B C 1
ATOM 2180 O O . ALA B 1 65 ? -0.759 3.816 -1.59 1 65.94 65 ALA B O 1
ATOM 2181 N N . SER B 1 66 ? 1.397 4.164 -1.323 1 79.94 66 SER B N 1
ATOM 2182 C CA . SER B 1 66 ? 1.216 4.723 0.012 1 79.94 66 SER B CA 1
ATOM 2183 C C . SER B 1 66 ? 0.568 6.102 -0.051 1 79.94 66 SER B C 1
ATOM 2185 O O . SER B 1 66 ? -0.032 6.559 0.925 1 79.94 66 SER B O 1
ATOM 2187 N N . SER B 1 67 ? 0.655 6.68 -1.232 1 85.38 67 SER B N 1
ATOM 2188 C CA . SER B 1 67 ? 0.105 8.023 -1.384 1 85.38 67 SER B CA 1
ATOM 2189 C C . SER B 1 67 ? -1.418 8.008 -1.292 1 85.38 67 SER B C 1
ATOM 2191 O O . SER B 1 67 ? -2.037 9.039 -1.023 1 85.38 67 SER B O 1
ATOM 2193 N N . GLN B 1 68 ? -1.985 6.852 -1.487 1 88.75 68 GLN B N 1
ATOM 2194 C CA . GLN B 1 68 ? -3.438 6.719 -1.423 1 88.75 68 GLN B CA 1
ATOM 2195 C C . GLN B 1 68 ? -3.945 6.922 0.002 1 88.75 68 GLN B C 1
ATOM 2197 O O . GLN B 1 68 ? -5.137 7.156 0.215 1 88.75 68 GLN B O 1
ATOM 2202 N N . PHE B 1 69 ? -3.004 6.832 0.916 1 93.56 69 PHE B N 1
ATOM 2203 C CA . 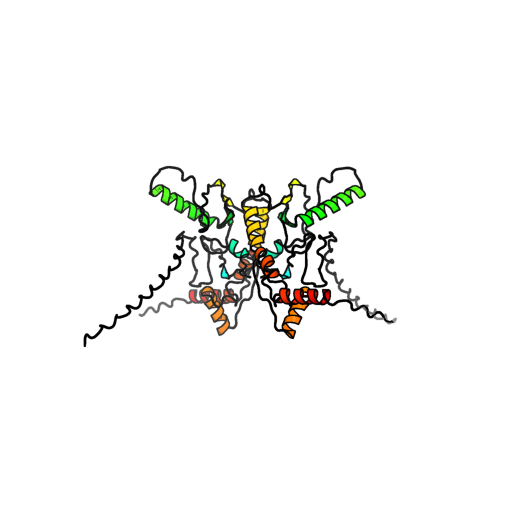PHE B 1 69 ? -3.404 6.953 2.312 1 93.56 69 PHE B CA 1
ATOM 2204 C C . PHE B 1 69 ? -3.102 8.344 2.846 1 93.56 69 PHE B C 1
ATOM 2206 O O . PHE B 1 69 ? -3.074 8.562 4.059 1 93.56 69 PHE B O 1
ATOM 2213 N N . VAL B 1 70 ? -2.859 9.266 1.981 1 94.69 70 VAL B N 1
ATOM 2214 C CA . VAL B 1 70 ? -2.717 10.672 2.328 1 94.69 70 VAL B CA 1
ATOM 2215 C C . VAL B 1 70 ? -4.016 11.414 2.021 1 94.69 70 VAL B C 1
ATOM 2217 O O . VAL B 1 70 ? -4.559 11.305 0.919 1 94.69 70 VAL B O 1
ATOM 2220 N N . CYS B 1 71 ? -4.516 12.031 2.979 1 96.31 71 CYS B N 1
ATOM 2221 C CA . CYS B 1 71 ? -5.754 12.781 2.814 1 96.31 71 CYS B CA 1
ATOM 2222 C C . CYS B 1 71 ? -5.539 14 1.932 1 96.31 71 CYS B C 1
ATOM 2224 O O . CYS B 1 71 ? -4.715 14.867 2.248 1 96.31 71 CYS B O 1
ATOM 2226 N N . SER B 1 72 ? -6.305 14.156 0.872 1 95.06 72 SER B N 1
ATOM 2227 C CA . SER B 1 72 ? -6.113 15.266 -0.057 1 95.06 72 SER B CA 1
ATOM 2228 C C . SER B 1 72 ? -6.633 16.578 0.532 1 95.06 72 SER B C 1
ATOM 2230 O O . SER B 1 72 ? -6.332 17.656 0.02 1 95.06 72 SER B O 1
ATOM 2232 N N . LEU B 1 73 ? -7.371 16.5 1.585 1 95.69 73 LEU B N 1
ATOM 2233 C CA . LEU B 1 73 ? -7.945 17.688 2.184 1 95.69 73 LEU B CA 1
ATOM 2234 C C . LEU B 1 73 ? -6.973 18.328 3.17 1 95.69 73 LEU B C 1
ATOM 2236 O O . LEU B 1 73 ? -6.867 19.562 3.24 1 95.69 73 LEU B O 1
ATOM 2240 N N . CYS B 1 74 ? -6.258 17.547 3.977 1 93.88 74 CYS B N 1
ATOM 2241 C CA . CYS B 1 74 ? -5.352 18.094 4.977 1 93.88 74 CYS B CA 1
ATOM 2242 C C . CYS B 1 74 ? -3.898 17.828 4.602 1 93.88 74 CYS B C 1
ATOM 2244 O O . CYS B 1 74 ? -2.986 18.422 5.184 1 93.88 74 CYS B O 1
ATOM 2246 N N . GLN B 1 75 ? -3.609 16.812 3.748 1 93.38 75 GLN B N 1
ATOM 2247 C CA . GLN B 1 75 ? -2.301 16.484 3.195 1 93.38 75 GLN B CA 1
ATOM 2248 C C . GLN B 1 75 ? -1.44 15.75 4.219 1 93.38 75 GLN B C 1
ATOM 2250 O O . GLN B 1 75 ? -0.211 15.805 4.156 1 93.38 75 GLN B O 1
ATOM 2255 N N . PHE B 1 76 ? -2.027 15.133 5.254 1 94.62 76 PHE B N 1
ATOM 2256 C CA . PHE B 1 76 ? -1.368 14.219 6.176 1 94.62 76 PHE B CA 1
ATOM 2257 C C . PHE B 1 76 ? -1.806 12.781 5.918 1 94.62 76 PHE B C 1
ATOM 2259 O O . PHE B 1 76 ? -2.771 12.539 5.191 1 94.62 76 PHE B O 1
ATOM 2266 N N . VAL B 1 77 ? -1.003 11.891 6.48 1 94.5 77 VAL B N 1
ATOM 2267 C CA . VAL B 1 77 ? -1.464 10.5 6.461 1 94.5 77 VAL B CA 1
ATOM 2268 C C . VAL B 1 77 ? -2.807 10.391 7.18 1 94.5 77 VAL B C 1
ATOM 2270 O O . VAL B 1 77 ? -2.967 10.914 8.289 1 94.5 77 VAL B O 1
ATOM 2273 N N . MET B 1 78 ? -3.684 9.742 6.578 1 94.44 78 MET B N 1
ATOM 2274 C CA . MET B 1 78 ? -5.09 9.797 6.973 1 94.44 78 MET B CA 1
ATOM 2275 C C . MET B 1 78 ? -5.293 9.188 8.359 1 94.44 78 MET B C 1
ATOM 2277 O O . MET B 1 78 ? -4.617 8.219 8.719 1 94.44 78 MET B O 1
ATOM 2281 N N . VAL B 1 79 ? -6.227 9.75 9.047 1 93.62 79 VAL B N 1
ATOM 2282 C CA . VAL B 1 79 ? -6.672 9.227 10.336 1 93.62 79 VAL B CA 1
ATOM 2283 C C . VAL B 1 79 ? -8.172 8.953 10.297 1 93.62 79 VAL B C 1
ATOM 2285 O O . VAL B 1 79 ? -8.93 9.719 9.695 1 93.62 79 VAL B O 1
ATOM 2288 N N . ARG B 1 80 ? -8.609 7.848 10.922 1 93.75 80 ARG B N 1
ATOM 2289 C CA . ARG B 1 80 ? -10.016 7.457 10.938 1 93.75 80 ARG B CA 1
ATOM 2290 C C . ARG B 1 80 ? -10.641 7.586 9.547 1 93.75 80 ARG B C 1
ATOM 2292 O O . ARG B 1 80 ? -11.594 8.344 9.359 1 93.75 80 ARG B O 1
ATOM 2299 N N . PRO B 1 81 ? -10.133 6.836 8.641 1 96.62 81 PRO B N 1
ATOM 2300 C CA . PRO B 1 81 ? -10.461 7.051 7.234 1 96.62 81 PRO B CA 1
ATOM 2301 C C . PRO B 1 81 ? -11.914 6.734 6.91 1 96.62 81 PRO B C 1
ATOM 2303 O O . PRO B 1 81 ? -12.492 5.801 7.477 1 96.62 81 PRO B O 1
ATOM 2306 N N . VAL B 1 82 ? -12.469 7.531 6.027 1 97.44 82 VAL B N 1
ATOM 2307 C CA . VAL B 1 82 ? -13.727 7.223 5.348 1 97.44 82 VAL B CA 1
ATOM 2308 C C . VAL B 1 82 ? -13.453 6.883 3.887 1 97.44 82 VAL B C 1
ATOM 2310 O O . VAL B 1 82 ? -12.531 7.434 3.277 1 97.44 82 VAL B O 1
ATOM 2313 N N . ILE B 1 83 ? -14.188 5.949 3.383 1 96.94 83 ILE B N 1
ATOM 2314 C CA . ILE B 1 83 ? -14.109 5.617 1.964 1 96.94 83 ILE B CA 1
ATOM 2315 C C . ILE B 1 83 ? -15.414 6.004 1.271 1 96.94 83 ILE B C 1
ATOM 2317 O O . ILE B 1 83 ? -16.5 5.777 1.811 1 96.94 83 ILE B O 1
ATOM 2321 N N . THR B 1 84 ? -15.32 6.664 0.159 1 96.5 84 THR B N 1
ATOM 2322 C CA . THR B 1 84 ? -16.484 7.098 -0.601 1 96.5 84 THR B CA 1
ATOM 2323 C C . THR B 1 84 ? -16.828 6.09 -1.697 1 96.5 84 THR B C 1
ATOM 2325 O O . THR B 1 84 ? -16 5.23 -2.031 1 96.5 84 THR B O 1
ATOM 2328 N N . ARG B 1 85 ? -17.984 6.188 -2.242 1 95.69 85 ARG B N 1
ATOM 2329 C CA . ARG B 1 85 ? -18.438 5.293 -3.301 1 95.69 85 ARG B CA 1
ATOM 2330 C C . ARG B 1 85 ? -17.531 5.379 -4.52 1 95.69 85 ARG B C 1
ATOM 2332 O O . ARG B 1 85 ? -17.438 4.426 -5.297 1 95.69 85 ARG B O 1
ATOM 2339 N N . CYS B 1 86 ? -16.906 6.52 -4.703 1 96.12 86 CYS B N 1
ATOM 2340 C CA . CYS B 1 86 ? -16 6.715 -5.836 1 96.12 86 CYS B CA 1
ATOM 2341 C C . CYS B 1 86 ? -14.609 6.188 -5.52 1 96.12 86 CYS B C 1
ATOM 2343 O O . CYS B 1 86 ? -13.672 6.41 -6.285 1 96.12 86 CYS B O 1
ATOM 2345 N N . SER B 1 87 ? -14.398 5.602 -4.363 1 95.69 87 SER B N 1
ATOM 2346 C CA . SER B 1 87 ? -13.188 4.883 -3.977 1 95.69 87 SER B CA 1
ATOM 2347 C C . SER B 1 87 ? -12.07 5.848 -3.594 1 95.69 87 SER B C 1
ATOM 2349 O O . SER B 1 87 ? -10.891 5.582 -3.859 1 95.69 87 SER B O 1
ATOM 2351 N N . HIS B 1 88 ? -12.43 6.918 -3.043 1 96.5 88 HIS B N 1
ATOM 2352 C CA . HIS B 1 88 ? -11.453 7.848 -2.477 1 96.5 88 HIS B CA 1
ATOM 2353 C C . HIS B 1 88 ? -11.492 7.816 -0.952 1 96.5 88 HIS B C 1
ATOM 2355 O O . HIS B 1 88 ? -12.539 7.57 -0.354 1 96.5 88 HIS B O 1
ATOM 2361 N N . LEU B 1 89 ? -10.367 8.07 -0.382 1 97.12 89 LEU B N 1
ATOM 2362 C CA . LEU B 1 89 ? -10.242 8.07 1.071 1 97.12 89 LEU B CA 1
ATOM 2363 C C . LEU B 1 89 ? -10 9.484 1.591 1 97.12 89 LEU B C 1
ATOM 2365 O O . LEU B 1 89 ? -9.312 10.281 0.943 1 97.12 89 LEU B O 1
ATOM 2369 N N . PHE B 1 90 ? -10.555 9.758 2.809 1 97.31 90 PHE B N 1
ATOM 2370 C CA . PHE B 1 90 ? -10.336 10.992 3.549 1 97.31 90 PHE B CA 1
ATOM 2371 C C . PHE B 1 90 ? -10.336 10.734 5.051 1 97.31 90 PHE B C 1
ATOM 2373 O O . PHE B 1 90 ? -10.867 9.719 5.512 1 97.31 90 PHE B O 1
ATOM 2380 N N . CYS B 1 91 ? -9.625 11.648 5.77 1 96.81 91 CYS B N 1
ATOM 2381 C CA . CYS B 1 91 ? -9.914 11.641 7.199 1 96.81 91 CYS B CA 1
ATOM 2382 C C . CYS B 1 91 ? -11.391 11.875 7.465 1 96.81 91 CYS B C 1
ATOM 2384 O O . CYS B 1 91 ? -12.023 12.695 6.793 1 96.81 91 CYS B O 1
ATOM 2386 N N . ASP B 1 92 ? -11.922 11.227 8.445 1 96.38 92 ASP B N 1
ATOM 2387 C CA . ASP B 1 92 ? -13.305 11.469 8.844 1 96.38 92 ASP B CA 1
ATOM 2388 C C . ASP B 1 92 ? -13.508 12.922 9.258 1 96.38 92 ASP B C 1
ATOM 2390 O O . ASP B 1 92 ? -14.414 13.594 8.766 1 96.38 92 ASP B O 1
ATOM 2394 N N . PRO B 1 93 ? -12.648 13.484 10.133 1 94.81 93 PRO B N 1
ATOM 2395 C CA . PRO B 1 93 ? -12.852 14.883 10.516 1 94.81 93 PRO B CA 1
ATOM 2396 C C . PRO B 1 93 ? -12.734 15.844 9.336 1 94.81 93 PRO B C 1
ATOM 2398 O O . PRO B 1 93 ? -13.492 16.812 9.242 1 94.81 93 PRO B O 1
ATOM 2401 N N . CYS B 1 94 ? -11.758 15.617 8.43 1 95.81 94 CYS B N 1
ATOM 2402 C CA . CYS B 1 94 ? -11.586 16.469 7.262 1 95.81 94 CYS B CA 1
ATOM 2403 C C . CYS B 1 94 ? -12.82 16.422 6.363 1 95.81 94 CYS B C 1
ATOM 2405 O O . CYS B 1 94 ? -13.281 17.469 5.883 1 95.81 94 CYS B O 1
ATOM 2407 N N . PHE B 1 95 ? -13.336 15.25 6.18 1 96.75 95 PHE B N 1
ATOM 2408 C CA . PHE B 1 95 ? -14.492 15.094 5.301 1 96.75 95 PHE B CA 1
ATOM 2409 C C . PHE B 1 95 ? -15.719 15.773 5.887 1 96.75 95 PHE B C 1
ATOM 2411 O O . PHE B 1 95 ? -16.453 16.453 5.172 1 96.75 95 PHE B O 1
ATOM 2418 N N . LYS B 1 96 ? -15.953 15.578 7.094 1 95.44 96 LYS B N 1
ATOM 2419 C CA . LYS B 1 96 ? -17.094 16.203 7.77 1 95.44 96 LYS B CA 1
ATOM 2420 C C . LYS B 1 96 ? -17.016 17.719 7.676 1 95.44 96 LYS B C 1
ATOM 2422 O O . LYS B 1 96 ? -18.031 18.391 7.426 1 95.44 96 LYS B O 1
ATOM 2427 N N . ASN B 1 97 ? -15.828 18.234 7.914 1 94.5 97 ASN B N 1
ATOM 2428 C CA . ASN B 1 97 ? -15.641 19.672 7.781 1 94.5 97 ASN B CA 1
ATOM 2429 C C . ASN B 1 97 ? -15.93 20.141 6.359 1 94.5 97 ASN B C 1
ATOM 2431 O O . ASN B 1 97 ? -16.547 21.188 6.164 1 94.5 97 ASN B O 1
ATOM 2435 N N . TRP B 1 98 ? -15.422 19.375 5.445 1 94.69 98 TRP B N 1
ATOM 2436 C CA . TRP B 1 98 ? -15.664 19.688 4.039 1 94.69 98 TRP B CA 1
ATOM 2437 C C . TRP B 1 98 ? -17.156 19.734 3.738 1 94.69 98 TRP B C 1
ATOM 2439 O O . TRP B 1 98 ? -17.641 20.672 3.117 1 94.69 98 TRP B O 1
ATOM 2449 N N . VAL B 1 99 ? -17.906 18.766 4.184 1 93.94 99 VAL B N 1
ATOM 2450 C CA . VAL B 1 99 ? -19.344 18.656 3.967 1 93.94 99 VAL B CA 1
ATOM 2451 C C . VAL B 1 99 ? -20.047 19.859 4.609 1 93.94 99 VAL B C 1
ATOM 2453 O O . VAL B 1 99 ? -20.922 20.484 3.992 1 93.94 99 VAL B O 1
ATOM 2456 N N . ALA B 1 100 ? -19.688 20.141 5.801 1 92.38 100 ALA B N 1
ATOM 2457 C CA . ALA B 1 100 ? -20.297 21.266 6.52 1 92.38 100 ALA B CA 1
ATOM 2458 C C . ALA B 1 100 ? -20.109 22.578 5.754 1 92.38 100 ALA B C 1
ATOM 2460 O O . ALA B 1 100 ? -21.031 23.391 5.668 1 92.38 100 ALA B O 1
ATOM 2461 N N . ASN B 1 101 ? -18.953 22.734 5.258 1 91.19 101 ASN B N 1
ATOM 2462 C CA . ASN B 1 101 ? -18.672 23.938 4.484 1 91.19 101 ASN B CA 1
ATOM 2463 C C . ASN B 1 101 ? -19.484 24 3.203 1 91.19 101 ASN B C 1
ATOM 2465 O O . ASN B 1 101 ? -20 25.047 2.838 1 91.19 101 ASN B O 1
ATOM 2469 N N . GLU B 1 102 ? -19.609 22.859 2.533 1 88.25 102 GLU B N 1
ATOM 2470 C CA . GLU B 1 102 ? -20.391 22.781 1.3 1 88.25 102 GLU B CA 1
ATOM 2471 C C . GLU B 1 102 ? -21.859 23.062 1.562 1 88.25 102 GLU B C 1
ATOM 2473 O O . GLU B 1 102 ? -22.516 23.75 0.781 1 88.25 102 GLU B O 1
ATOM 2478 N N . VAL B 1 103 ? -22.406 22.562 2.598 1 86.25 103 VAL B N 1
ATOM 2479 C CA . VAL B 1 103 ? -23.797 22.734 2.961 1 86.25 103 VAL B CA 1
ATOM 2480 C C . VAL B 1 103 ? -24.062 24.203 3.305 1 86.25 103 VAL B C 1
ATOM 2482 O O . VAL B 1 103 ? -25.094 24.766 2.926 1 86.25 103 VAL B O 1
ATOM 2485 N N . SER B 1 104 ? -23.156 24.828 3.982 1 86.25 104 SER B N 1
ATOM 2486 C CA . SER B 1 104 ? -23.281 26.234 4.367 1 86.25 104 SER B CA 1
ATOM 2487 C C . SER B 1 104 ? -23.297 27.141 3.146 1 86.25 104 SER B C 1
ATOM 2489 O O . SER B 1 104 ? -24.047 28.125 3.107 1 86.25 104 SER B O 1
ATOM 2491 N N . LYS B 1 105 ? -22.469 26.844 2.211 1 84.5 105 LYS B N 1
ATOM 2492 C CA . LYS B 1 105 ? -22.438 27.625 0.98 1 84.5 105 LYS B CA 1
ATOM 2493 C C . LYS B 1 105 ? -23.75 27.531 0.225 1 84.5 105 LYS B C 1
ATOM 2495 O O . LYS B 1 105 ? -24.188 28.5 -0.411 1 84.5 105 LYS B O 1
ATOM 2500 N N . HIS B 1 106 ? -24.312 26.359 0.19 1 78.56 106 HIS B N 1
ATOM 2501 C CA . HIS B 1 106 ? -25.594 26.141 -0.488 1 78.56 106 HIS B CA 1
ATOM 2502 C C . HIS B 1 106 ? -26.719 26.906 0.202 1 78.56 106 HIS B C 1
ATOM 2504 O O . HIS B 1 106 ? -27.594 27.453 -0.463 1 78.56 106 HIS B O 1
ATOM 2510 N N . LYS B 1 107 ? -26.766 26.875 1.45 1 75.75 107 LYS B N 1
ATOM 2511 C CA . LYS B 1 107 ? -27.797 27.562 2.213 1 75.75 107 LYS B CA 1
ATOM 2512 C C . LYS B 1 107 ? -27.719 29.078 2.004 1 75.75 107 LYS B C 1
ATOM 2514 O O . LYS B 1 107 ? -28.734 29.766 2.035 1 75.75 107 LYS B O 1
ATOM 2519 N N . SER B 1 108 ? -26.5 29.562 1.896 1 69.88 108 SER B N 1
ATOM 2520 C CA . SER B 1 108 ? -26.328 31 1.732 1 69.88 108 SER B CA 1
ATOM 2521 C C . SER B 1 108 ? -26.797 31.453 0.354 1 69.88 108 SER B C 1
ATOM 2523 O O . SER B 1 108 ? -27.172 32.625 0.172 1 69.88 108 SER B O 1
ATOM 2525 N N . LYS B 1 109 ? -26.438 30.703 -0.682 1 63.88 109 LYS B N 1
ATOM 2526 C CA . LYS B 1 109 ? -26.766 31.156 -2.029 1 63.88 109 LYS B CA 1
ATOM 2527 C C . LYS B 1 109 ? -28.266 31.062 -2.279 1 63.88 109 LYS B C 1
ATOM 2529 O O . LYS B 1 109 ? -28.812 31.781 -3.131 1 63.88 109 LYS B O 1
ATOM 2534 N N . SER B 1 110 ? -28.906 30.047 -2.074 1 59.41 110 SER B N 1
ATOM 2535 C CA . SER B 1 110 ? -30.344 30.078 -2.336 1 59.41 110 SER B CA 1
ATOM 2536 C C . SER B 1 110 ? -31.125 29.328 -1.26 1 59.41 110 SER B C 1
ATOM 2538 O O . SER B 1 110 ? -32.062 29.875 -0.668 1 59.41 110 SER B O 1
ATOM 2540 N N . ALA B 1 111 ? -31.656 27.891 -1.653 1 52.53 111 ALA B N 1
ATOM 2541 C CA . ALA B 1 111 ? -32.906 27.156 -1.462 1 52.53 111 ALA B CA 1
ATOM 2542 C C . ALA B 1 111 ? -32.875 26.359 -0.155 1 52.53 111 ALA B C 1
ATOM 2544 O O . ALA B 1 111 ? -31.828 25.938 0.301 1 52.53 111 ALA B O 1
ATOM 2545 N N . SER B 1 112 ? -33.719 26.75 0.784 1 59.16 112 SER B N 1
ATOM 2546 C CA . SER B 1 112 ? -34.125 26.172 2.059 1 59.16 112 SER B CA 1
ATOM 2547 C C . SER B 1 112 ? -34.156 24.656 1.995 1 59.16 112 SER B C 1
ATOM 2549 O O . SER B 1 112 ? -34.562 23.984 2.949 1 59.16 112 SER B O 1
ATOM 2551 N N . GLY B 1 113 ? -33.469 23.984 0.892 1 60.75 113 GLY B N 1
ATOM 2552 C CA . GLY B 1 113 ? -33.719 22.562 0.839 1 60.75 113 GLY B CA 1
ATOM 2553 C C . GLY B 1 113 ? -32.5 21.719 1.188 1 60.75 113 GLY B C 1
ATOM 2554 O O . GLY B 1 113 ? -31.406 22.266 1.428 1 60.75 113 GLY B O 1
ATOM 2555 N N . PRO B 1 114 ? -32.781 20.547 1.522 1 64.88 114 PRO B N 1
ATOM 2556 C CA . PRO B 1 114 ? -31.688 19.609 1.812 1 64.88 114 PRO B CA 1
ATOM 2557 C C . PRO B 1 114 ? -30.672 19.516 0.678 1 64.88 114 PRO B C 1
ATOM 2559 O O . PRO B 1 114 ? -31.016 19.734 -0.487 1 64.88 114 PRO B O 1
ATOM 2562 N N . VAL B 1 115 ? -29.406 19.812 0.916 1 66.38 115 VAL B N 1
ATOM 2563 C CA . VAL B 1 115 ? -28.359 19.547 -0.068 1 66.38 115 VAL B CA 1
ATOM 2564 C C . VAL B 1 115 ? -28.219 18.047 -0.284 1 66.38 115 VAL B C 1
ATOM 2566 O O . VAL B 1 115 ? -27.641 17.344 0.55 1 66.38 115 VAL B O 1
ATOM 2569 N N . PRO B 1 116 ? -28.766 17.531 -1.313 1 76.25 116 PRO B N 1
ATOM 2570 C CA . PRO B 1 116 ? -28.859 16.078 -1.426 1 76.25 116 PRO B CA 1
ATOM 2571 C C . PRO B 1 116 ? -27.531 15.414 -1.777 1 76.25 116 PRO B C 1
ATOM 2573 O O . PRO B 1 116 ? -27.281 14.266 -1.396 1 76.25 116 PRO B O 1
ATOM 2576 N N . GLN B 1 117 ? -26.688 16.281 -2.49 1 88.56 117 GLN B N 1
ATOM 2577 C CA . GLN B 1 117 ? -25.438 15.68 -2.945 1 88.56 117 GLN B CA 1
ATOM 2578 C C . GLN B 1 117 ? -24.297 16.688 -2.936 1 88.56 117 GLN B C 1
ATOM 2580 O O . GLN B 1 117 ? -24.531 17.891 -3.088 1 88.56 117 GLN B O 1
ATOM 2585 N N . ILE B 1 118 ? -23.203 16.188 -2.633 1 91.69 118 ILE B N 1
ATOM 2586 C CA . ILE B 1 118 ? -22 17.016 -2.68 1 91.69 118 ILE B CA 1
ATOM 2587 C C . ILE B 1 118 ? -20.969 16.391 -3.625 1 91.69 118 ILE B C 1
ATOM 2589 O O . ILE B 1 118 ? -20.984 15.18 -3.848 1 91.69 118 ILE B O 1
ATOM 2593 N N . THR B 1 119 ? -20.156 17.203 -4.207 1 93.5 119 THR B N 1
ATOM 2594 C CA . THR B 1 119 ? -19.109 16.703 -5.09 1 93.5 119 THR B CA 1
ATOM 2595 C C . THR B 1 119 ? -17.953 16.141 -4.285 1 93.5 119 THR B C 1
ATOM 2597 O O . THR B 1 119 ? -17.547 16.719 -3.275 1 93.5 119 THR B O 1
ATOM 2600 N N . CYS B 1 120 ? -17.422 15.023 -4.746 1 96.25 120 CYS B N 1
ATOM 2601 C CA . CYS B 1 120 ? -16.234 14.461 -4.113 1 96.25 120 CYS B CA 1
ATOM 2602 C C . CYS B 1 120 ? -15.109 15.492 -4.055 1 96.25 120 CYS B C 1
ATOM 2604 O O . CYS B 1 120 ? -14.797 16.141 -5.059 1 96.25 120 CYS B O 1
ATOM 2606 N N . PRO B 1 121 ? -14.484 15.648 -2.938 1 95.12 121 PRO B N 1
ATOM 2607 C CA . PRO B 1 121 ? -13.461 16.688 -2.793 1 95.12 121 PRO B CA 1
ATOM 2608 C C . PRO B 1 121 ? -12.164 16.344 -3.516 1 95.12 121 PRO B C 1
ATOM 2610 O O . PRO B 1 121 ? -11.281 17.188 -3.65 1 95.12 121 PRO B O 1
ATOM 2613 N N . ASN B 1 122 ? -11.977 15.086 -3.898 1 94.31 122 ASN B N 1
ATOM 2614 C CA . ASN B 1 122 ? -10.789 14.758 -4.684 1 94.31 122 ASN B CA 1
ATOM 2615 C C . ASN B 1 122 ? -10.766 15.523 -6.008 1 94.31 122 ASN B C 1
ATOM 2617 O O . ASN B 1 122 ? -11.727 15.469 -6.777 1 94.31 122 ASN B O 1
ATOM 2621 N N . GLU B 1 123 ? -9.695 16.172 -6.312 1 90.94 123 GLU B N 1
ATOM 2622 C CA . GLU B 1 123 ? -9.594 17.094 -7.438 1 90.94 123 GLU B CA 1
ATOM 2623 C C . GLU B 1 123 ? -9.758 16.375 -8.766 1 90.94 123 GLU B C 1
ATOM 2625 O O . GLU B 1 123 ? -10.203 16.953 -9.758 1 90.94 123 GLU B O 1
ATOM 2630 N N . ASP B 1 124 ? -9.398 15.086 -8.766 1 89.31 124 ASP B N 1
ATOM 2631 C CA . ASP B 1 124 ? -9.461 14.328 -10.008 1 89.31 124 ASP B CA 1
ATOM 2632 C C . ASP B 1 124 ? -10.797 13.594 -10.133 1 89.31 124 ASP B C 1
ATOM 2634 O O . ASP B 1 124 ? -10.969 12.758 -11.031 1 89.31 124 ASP B O 1
ATOM 2638 N N . CYS B 1 125 ? -11.695 13.898 -9.148 1 93.56 125 CYS B N 1
ATOM 2639 C CA . CYS B 1 125 ? -12.977 13.203 -9.117 1 93.56 125 CYS B CA 1
ATOM 2640 C C . CYS B 1 125 ? -14.133 14.195 -9.133 1 93.56 125 CYS B C 1
ATOM 2642 O O . CYS B 1 125 ? -14.062 15.25 -8.5 1 93.56 125 CYS B O 1
ATOM 2644 N N . ARG B 1 126 ? -15.25 13.984 -9.922 1 90.69 126 ARG B N 1
ATOM 2645 C CA . ARG B 1 126 ? -16.406 14.875 -10.016 1 90.69 126 ARG B CA 1
ATOM 2646 C C . ARG B 1 126 ? -17.688 14.141 -9.641 1 90.69 126 ARG B C 1
ATOM 2648 O O . ARG B 1 126 ? -18.781 14.57 -10 1 90.69 126 ARG B O 1
ATOM 2655 N N . GLU B 1 127 ? -17.531 13.078 -8.945 1 94.75 127 GLU B N 1
ATOM 2656 C CA . GLU B 1 127 ? -18.703 12.305 -8.57 1 94.75 127 GLU B CA 1
ATOM 2657 C C . GLU B 1 127 ? -19.531 13.039 -7.512 1 94.75 127 GLU B C 1
ATOM 2659 O O . GLU B 1 127 ? -18.969 13.703 -6.637 1 94.75 127 GLU B O 1
ATOM 2664 N N . LEU B 1 128 ? -20.797 12.914 -7.621 1 95 128 LEU B N 1
ATOM 2665 C CA . LEU B 1 128 ? -21.703 13.43 -6.605 1 95 128 LEU B CA 1
ATOM 2666 C C . LEU B 1 128 ? -21.969 12.391 -5.523 1 95 128 LEU B C 1
ATOM 2668 O O . LEU B 1 128 ? -22.234 11.227 -5.828 1 95 128 LEU B O 1
ATOM 2672 N N . LEU B 1 129 ? -21.875 12.789 -4.316 1 95.62 129 LEU B N 1
ATOM 2673 C CA . LEU B 1 129 ? -21.953 11.867 -3.191 1 95.62 129 LEU B CA 1
ATOM 2674 C C . LEU B 1 129 ? -23.141 12.211 -2.299 1 95.62 129 LEU B C 1
ATOM 2676 O O . LEU B 1 129 ? -23.422 13.383 -2.053 1 95.62 129 LEU B O 1
ATOM 2680 N N . LYS B 1 130 ? -23.812 11.211 -1.889 1 94.75 130 LYS B N 1
ATOM 2681 C CA . LYS B 1 130 ? -24.812 11.297 -0.822 1 94.75 130 LYS B CA 1
ATOM 2682 C C . LYS B 1 130 ? -24.234 10.797 0.502 1 94.75 130 LYS B C 1
ATOM 2684 O O . LYS B 1 130 ? -23.141 10.234 0.539 1 94.75 130 LYS B O 1
ATOM 2689 N N . LYS B 1 131 ? -24.922 11.031 1.543 1 92.25 131 LYS B N 1
ATOM 2690 C CA . LYS B 1 131 ? -24.484 10.602 2.869 1 92.25 131 LYS B CA 1
ATOM 2691 C C . LYS B 1 131 ? -24.266 9.094 2.914 1 92.25 131 LYS B C 1
ATOM 2693 O O . LYS B 1 131 ? -23.328 8.617 3.549 1 92.25 131 LYS B O 1
ATOM 2698 N N . THR B 1 132 ? -25.047 8.32 2.203 1 92.81 132 THR B N 1
ATOM 2699 C CA . THR B 1 132 ? -24.984 6.867 2.211 1 92.81 132 THR B CA 1
ATOM 2700 C C . THR B 1 132 ? -23.797 6.367 1.409 1 92.81 132 THR B C 1
ATOM 2702 O O . THR B 1 132 ? -23.453 5.18 1.451 1 92.81 132 THR B O 1
ATOM 2705 N N . ASP B 1 133 ? -23.172 7.316 0.711 1 94.69 133 ASP B N 1
ATOM 2706 C CA . ASP B 1 133 ? -22.047 6.953 -0.151 1 94.69 133 ASP B CA 1
ATOM 2707 C C . ASP B 1 133 ? -20.734 6.98 0.621 1 94.69 133 ASP B C 1
ATOM 2709 O O . ASP B 1 133 ? -19.656 6.758 0.045 1 94.69 133 ASP B O 1
ATOM 2713 N N . VAL B 1 134 ? -20.797 7.258 1.897 1 95.06 134 VAL B N 1
ATOM 2714 C CA . VAL B 1 134 ? -19.594 7.426 2.713 1 95.06 134 VAL B CA 1
ATOM 2715 C C . VAL B 1 134 ? -19.594 6.402 3.846 1 95.06 134 VAL B C 1
ATOM 2717 O O . VAL B 1 134 ? -20.547 6.312 4.613 1 95.06 134 VAL B O 1
ATOM 2720 N N . ILE B 1 135 ? -18.484 5.645 3.908 1 94.56 135 ILE B N 1
ATOM 2721 C CA . ILE B 1 135 ? -18.359 4.598 4.914 1 94.56 135 ILE B CA 1
ATOM 2722 C C . ILE B 1 135 ? -17.156 4.887 5.816 1 94.56 135 ILE B C 1
ATOM 2724 O O . ILE B 1 135 ? -16.047 5.105 5.332 1 94.56 135 ILE B O 1
ATOM 2728 N N . LEU B 1 136 ? -17.453 4.945 7.086 1 95.88 136 LEU B N 1
ATOM 2729 C CA . LEU B 1 136 ? -16.359 4.992 8.062 1 95.88 136 LEU B CA 1
ATOM 2730 C C . LEU B 1 136 ? -15.711 3.621 8.219 1 95.88 136 LEU B C 1
ATOM 2732 O O . LEU B 1 136 ? -16.344 2.68 8.695 1 95.88 136 LEU B O 1
ATOM 2736 N N . MET B 1 137 ? -14.453 3.459 7.965 1 94.44 137 MET B N 1
ATOM 2737 C CA . MET B 1 137 ? -13.797 2.162 7.84 1 94.44 137 MET B CA 1
ATOM 2738 C C . MET B 1 137 ? -13.695 1.469 9.195 1 94.44 137 MET B C 1
ATOM 2740 O O . MET B 1 137 ? -13.727 0.239 9.273 1 94.44 137 MET B O 1
ATOM 2744 N N . GLU B 1 138 ? -13.617 2.193 10.219 1 91.06 138 GLU B N 1
ATOM 2745 C CA . GLU B 1 138 ? -13.445 1.612 11.547 1 91.06 138 GLU B CA 1
ATOM 2746 C C . GLU B 1 138 ? -14.781 1.187 12.141 1 91.06 138 GLU B C 1
ATOM 2748 O O . GLU B 1 138 ? -14.828 0.561 13.203 1 91.06 138 GLU B O 1
ATOM 2753 N N . GLN B 1 139 ? -15.758 1.374 11.453 1 85.69 139 GLN B N 1
ATOM 2754 C CA . GLN B 1 139 ? -17.078 1.033 11.992 1 85.69 139 GLN B CA 1
ATOM 2755 C C . GLN B 1 139 ? -17.375 -0.454 11.82 1 85.69 139 GLN B C 1
ATOM 2757 O O . GLN B 1 139 ? -17.016 -1.046 10.797 1 85.69 139 GLN B O 1
ATOM 2762 N N . ALA B 1 140 ? -17.953 -0.968 12.82 1 71.12 140 ALA B N 1
ATOM 2763 C CA . ALA B 1 140 ? -18.25 -2.398 12.898 1 71.12 140 ALA B CA 1
ATOM 2764 C C . ALA B 1 140 ? -19.062 -2.863 11.695 1 71.12 140 ALA B C 1
ATOM 2766 O O . ALA B 1 140 ? -18.797 -3.93 11.141 1 71.12 14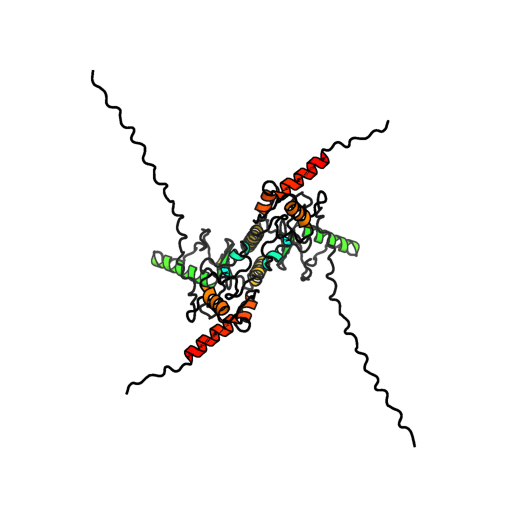0 ALA B O 1
ATOM 2767 N N . ASP B 1 141 ? -19.875 -2.164 11.25 1 68.56 141 ASP B N 1
ATOM 2768 C CA . ASP B 1 141 ? -20.781 -2.547 10.172 1 68.56 141 ASP B CA 1
ATOM 2769 C C . ASP B 1 141 ? -20.078 -2.52 8.82 1 68.56 141 ASP B C 1
ATOM 2771 O O . ASP B 1 141 ? -20.547 -3.109 7.848 1 68.56 141 ASP B O 1
ATOM 2775 N N . SER B 1 142 ? -19 -1.831 8.727 1 65.94 142 SER B N 1
ATOM 2776 C CA . SER B 1 142 ? -18.281 -1.668 7.469 1 65.94 142 SER B CA 1
ATOM 2777 C C . SER B 1 142 ? -17.219 -2.748 7.293 1 65.94 142 SER B C 1
ATOM 2779 O O . SER B 1 142 ? -16.359 -2.637 6.426 1 65.94 142 SER B O 1
ATOM 2781 N N . LYS B 1 143 ? -17.438 -3.775 8.016 1 76.12 143 LYS B N 1
ATOM 2782 C CA . LYS B 1 143 ? -16.312 -4.699 8.172 1 76.12 143 LYS B CA 1
ATOM 2783 C C . LYS B 1 143 ? -16.312 -5.75 7.059 1 76.12 143 LYS B C 1
ATOM 2785 O O . LYS B 1 143 ? -16.25 -6.949 7.332 1 76.12 143 LYS B O 1
ATOM 2790 N N . THR B 1 144 ? -16.578 -5.223 5.809 1 90.88 144 THR B N 1
ATOM 2791 C CA . THR B 1 144 ? -16.297 -6.156 4.727 1 90.88 144 THR B CA 1
ATOM 2792 C C . THR B 1 144 ? -14.82 -6.551 4.73 1 90.88 144 THR B C 1
ATOM 2794 O O . THR B 1 144 ? -13.984 -5.855 5.316 1 90.88 144 THR B O 1
ATOM 2797 N N . SER B 1 145 ? -14.578 -7.688 4.102 1 94.38 145 SER B N 1
ATOM 2798 C CA . SER B 1 145 ? -13.203 -8.18 4.051 1 94.38 145 SER B CA 1
ATOM 2799 C C . SER B 1 145 ? -12.281 -7.191 3.346 1 94.38 145 SER B C 1
ATOM 2801 O O . SER B 1 145 ? -11.125 -7.023 3.736 1 94.38 145 SER B O 1
ATOM 2803 N N . ALA B 1 146 ? -12.789 -6.516 2.352 1 94.75 146 ALA B N 1
ATOM 2804 C CA . ALA B 1 146 ? -11.992 -5.539 1.619 1 94.75 146 ALA B CA 1
ATOM 2805 C C . ALA B 1 146 ? -11.648 -4.34 2.5 1 94.75 146 ALA B C 1
ATOM 2807 O O . ALA B 1 146 ? -10.516 -3.857 2.488 1 94.75 146 ALA B O 1
ATOM 2808 N N . VAL B 1 147 ? -12.602 -3.848 3.25 1 95.75 147 VAL B N 1
ATOM 2809 C CA . VAL B 1 147 ? -12.367 -2.721 4.148 1 95.75 147 VAL B CA 1
ATOM 2810 C C . VAL B 1 147 ? -11.359 -3.115 5.223 1 95.75 147 VAL B C 1
ATOM 2812 O O . VAL B 1 147 ? -10.461 -2.332 5.559 1 95.75 147 VAL B O 1
ATOM 2815 N N . GLN B 1 148 ? -11.516 -4.324 5.68 1 94.44 148 GLN B N 1
ATOM 2816 C CA . GLN B 1 148 ? -10.586 -4.805 6.695 1 94.44 148 GLN B CA 1
ATOM 2817 C C . GLN B 1 148 ? -9.164 -4.875 6.152 1 94.44 148 GLN B C 1
ATOM 2819 O O . GLN B 1 148 ? -8.211 -4.523 6.848 1 94.44 148 GLN B O 1
ATOM 2824 N N . LEU B 1 149 ? -9.023 -5.34 4.996 1 94.94 149 LEU B N 1
ATOM 2825 C CA . LEU B 1 149 ? -7.703 -5.41 4.383 1 94.94 149 LEU B CA 1
ATOM 2826 C C . LEU B 1 149 ? -7.121 -4.016 4.18 1 94.94 149 LEU B C 1
ATOM 2828 O O . LEU B 1 149 ? -5.938 -3.785 4.449 1 94.94 149 LEU B O 1
ATOM 2832 N N . LEU B 1 150 ? -7.926 -3.068 3.727 1 94.81 150 LEU B N 1
ATOM 2833 C CA . LEU B 1 150 ? -7.477 -1.692 3.551 1 94.81 150 LEU B CA 1
ATOM 2834 C C . LEU B 1 150 ? -6.984 -1.109 4.871 1 94.81 150 LEU B C 1
ATOM 2836 O O . LEU B 1 150 ? -5.965 -0.417 4.906 1 94.81 150 LEU B O 1
ATOM 2840 N N . GLN B 1 151 ? -7.719 -1.396 5.902 1 93.44 151 GLN B N 1
ATOM 2841 C CA . GLN B 1 151 ? -7.305 -0.938 7.227 1 93.44 151 GLN B CA 1
ATOM 2842 C C . GLN B 1 151 ? -5.961 -1.541 7.621 1 93.44 151 GLN B C 1
ATOM 2844 O O . GLN B 1 151 ? -5.102 -0.849 8.172 1 93.44 151 GLN B O 1
ATOM 2849 N N . ARG B 1 152 ? -5.805 -2.777 7.352 1 92.06 152 ARG B N 1
ATOM 2850 C CA . ARG B 1 152 ? -4.539 -3.434 7.652 1 92.06 152 ARG B CA 1
ATOM 2851 C C . ARG B 1 152 ? -3.393 -2.789 6.879 1 92.06 152 ARG B C 1
ATOM 2853 O O . ARG B 1 152 ? -2.309 -2.578 7.43 1 92.06 152 ARG B O 1
ATOM 2860 N N . LEU B 1 153 ? -3.656 -2.512 5.621 1 92.31 153 LEU B N 1
ATOM 2861 C CA . LEU B 1 153 ? -2.646 -1.854 4.801 1 92.31 153 LEU B CA 1
ATOM 2862 C C . LEU B 1 153 ? -2.27 -0.496 5.387 1 92.31 153 LEU B C 1
ATOM 2864 O O . LEU B 1 153 ? -1.086 -0.186 5.535 1 92.31 153 LEU B O 1
ATOM 2868 N N . ARG B 1 154 ? -3.256 0.287 5.715 1 92.19 154 ARG B N 1
ATOM 2869 C CA . ARG B 1 154 ? -3.018 1.597 6.312 1 92.19 154 ARG B CA 1
ATOM 2870 C C . ARG B 1 154 ? -2.217 1.471 7.605 1 92.19 154 ARG B C 1
ATOM 2872 O O . ARG B 1 154 ? -1.283 2.24 7.84 1 92.19 154 ARG B O 1
ATOM 2879 N N . ASN B 1 155 ? -2.576 0.468 8.43 1 90.69 155 ASN B N 1
ATOM 2880 C CA . ASN B 1 155 ? -1.951 0.288 9.734 1 90.69 155 ASN B CA 1
ATOM 2881 C C . ASN B 1 155 ? -0.512 -0.203 9.602 1 90.69 155 ASN B C 1
ATOM 2883 O O . ASN B 1 155 ? 0.28 -0.073 10.539 1 90.69 155 ASN B O 1
ATOM 2887 N N . ASN B 1 156 ? -0.197 -0.75 8.461 1 89.12 156 ASN B N 1
ATOM 2888 C CA . ASN B 1 156 ? 1.132 -1.328 8.289 1 89.12 156 ASN B CA 1
ATOM 2889 C C . ASN B 1 156 ? 2.01 -0.458 7.395 1 89.12 156 ASN B C 1
ATOM 2891 O O . ASN B 1 156 ? 3.027 -0.922 6.875 1 89.12 156 ASN B O 1
ATOM 2895 N N . LEU B 1 157 ? 1.56 0.713 7.152 1 90.19 157 LEU B N 1
ATOM 2896 C CA . LEU B 1 157 ? 2.441 1.648 6.461 1 90.19 157 LEU B CA 1
ATOM 2897 C C . LEU B 1 157 ? 3.789 1.747 7.164 1 90.19 157 LEU B C 1
ATOM 2899 O O . LEU B 1 157 ? 3.861 1.65 8.391 1 90.19 157 LEU B O 1
ATOM 2903 N N . ASN B 1 158 ? 4.777 1.874 6.383 1 89.81 158 ASN B N 1
ATOM 2904 C CA . ASN B 1 158 ? 6.113 2.074 6.934 1 89.81 158 ASN B CA 1
ATOM 2905 C C . ASN B 1 158 ? 6.508 3.549 6.926 1 89.81 158 ASN B C 1
ATOM 2907 O O . ASN B 1 158 ? 6.559 4.176 5.867 1 89.81 158 ASN B O 1
ATOM 2911 N N . ILE B 1 159 ? 6.75 4.035 8.125 1 92 159 ILE B N 1
ATOM 2912 C CA . ILE B 1 159 ? 7.059 5.461 8.188 1 92 159 ILE B CA 1
ATOM 2913 C C . ILE B 1 159 ? 8.398 5.668 8.891 1 92 159 ILE B C 1
ATOM 2915 O O . ILE B 1 159 ? 8.852 4.801 9.641 1 92 159 ILE B O 1
ATOM 2919 N N . ARG B 1 160 ? 8.992 6.758 8.586 1 94.19 160 ARG B N 1
ATOM 2920 C CA . ARG B 1 160 ? 10.203 7.227 9.258 1 94.19 160 ARG B CA 1
ATOM 2921 C C . ARG B 1 160 ? 9.867 8.258 10.328 1 94.19 160 ARG B C 1
ATOM 2923 O O . ARG B 1 160 ? 8.953 9.07 10.156 1 94.19 160 ARG B O 1
ATOM 2930 N N . CYS B 1 161 ? 10.641 8.156 11.398 1 96.94 161 CYS B N 1
ATOM 2931 C CA . CYS B 1 161 ? 10.516 9.227 12.383 1 96.94 161 CYS B CA 1
ATOM 2932 C C . CYS B 1 161 ? 10.664 10.594 11.727 1 96.94 161 CYS B C 1
ATOM 2934 O O . CYS B 1 161 ? 11.469 10.758 10.805 1 96.94 161 CYS B O 1
ATOM 2936 N N . VAL B 1 162 ? 9.891 11.547 12.188 1 96.5 162 VAL B N 1
ATOM 2937 C CA . VAL B 1 162 ? 9.945 12.898 11.641 1 96.5 162 VAL B CA 1
ATOM 2938 C C . VAL B 1 162 ? 11.367 13.445 11.742 1 96.5 162 VAL B C 1
ATOM 2940 O O . VAL B 1 162 ? 11.781 14.273 10.93 1 96.5 162 VAL B O 1
ATOM 2943 N N . HIS B 1 163 ? 12.141 12.906 12.656 1 97.31 163 HIS B N 1
ATOM 2944 C CA . HIS B 1 163 ? 13.5 13.375 12.914 1 97.31 163 HIS B CA 1
ATOM 2945 C C . HIS B 1 163 ? 14.531 12.516 12.188 1 97.31 163 HIS B C 1
ATOM 2947 O O . HIS B 1 163 ? 15.734 12.68 12.383 1 97.31 163 HIS B O 1
ATOM 2953 N N . HIS B 1 164 ? 14.055 11.562 11.422 1 96.94 164 HIS B N 1
ATOM 2954 C CA . HIS B 1 164 ? 14.938 10.68 10.672 1 96.94 164 HIS B CA 1
ATOM 2955 C C . HIS B 1 164 ? 15.898 11.477 9.797 1 96.94 164 HIS B C 1
ATOM 2957 O O . HIS B 1 164 ? 15.523 12.516 9.242 1 96.94 164 HIS B O 1
ATOM 2963 N N . GLY B 1 165 ? 17.078 10.93 9.594 1 95.75 165 GLY B N 1
ATOM 2964 C CA . GLY B 1 165 ? 18.109 11.625 8.82 1 95.75 165 GLY B CA 1
ATOM 2965 C C . GLY B 1 165 ? 17.672 11.938 7.402 1 95.75 165 GLY B C 1
ATOM 2966 O O . GLY B 1 165 ? 18.094 12.938 6.82 1 95.75 165 GLY B O 1
ATOM 2967 N N . GLY B 1 166 ? 16.828 11.117 6.902 1 94.19 166 GLY B N 1
ATOM 2968 C CA . GLY B 1 166 ? 16.328 11.32 5.555 1 94.19 166 GLY B CA 1
ATOM 2969 C C . GLY B 1 166 ? 15.469 12.555 5.414 1 94.19 166 GLY B C 1
ATOM 2970 O O . GLY B 1 166 ? 15.164 12.984 4.297 1 94.19 166 GLY B O 1
ATOM 2971 N N . HIS B 1 167 ? 15.18 13.195 6.531 1 95.38 167 HIS B N 1
ATOM 2972 C CA . HIS B 1 167 ? 14.273 14.336 6.492 1 95.38 167 HIS B CA 1
ATOM 2973 C C . HIS B 1 167 ? 15.031 15.648 6.715 1 95.38 167 HIS B C 1
ATOM 2975 O O . HIS B 1 167 ? 14.422 16.719 6.754 1 95.38 167 HIS B O 1
ATOM 2981 N N . HIS B 1 168 ? 16.344 15.594 6.758 1 96.25 168 HIS B N 1
ATOM 2982 C CA . HIS B 1 168 ? 17.125 16.781 7.062 1 96.25 168 HIS B CA 1
ATOM 2983 C C . HIS B 1 168 ? 17.031 17.812 5.941 1 96.25 168 HIS B C 1
ATOM 2985 O O . HIS B 1 168 ? 17.328 19 6.148 1 96.25 168 HIS B O 1
ATOM 2991 N N . GLN B 1 169 ? 16.609 17.375 4.789 1 95.44 169 GLN B N 1
ATOM 2992 C CA . GLN B 1 169 ? 16.5 18.281 3.646 1 95.44 169 GLN B CA 1
ATOM 2993 C C . GLN B 1 169 ? 15.219 19.094 3.707 1 95.44 169 GLN B C 1
ATOM 2995 O O . GLN B 1 169 ? 15.07 20.094 2.99 1 95.44 169 GLN B O 1
ATOM 3000 N N . PHE B 1 170 ? 14.32 18.703 4.52 1 94.75 170 PHE B N 1
ATOM 3001 C CA . PHE B 1 170 ? 13.031 19.375 4.621 1 94.75 170 PHE B CA 1
ATOM 3002 C C . PHE B 1 170 ? 13.031 20.375 5.781 1 94.75 170 PHE B C 1
ATOM 3004 O O . PHE B 1 170 ? 13.82 20.234 6.723 1 94.75 170 PHE B O 1
ATOM 3011 N N . GLY B 1 171 ? 12.141 21.391 5.734 1 94 171 GLY B N 1
ATOM 3012 C CA . GLY B 1 171 ? 12.016 22.375 6.793 1 94 171 GLY B CA 1
ATOM 3013 C C . GLY B 1 171 ? 11.711 21.766 8.148 1 94 171 GLY B C 1
ATOM 3014 O O . GLY B 1 171 ? 12.289 22.172 9.156 1 94 171 GLY B O 1
ATOM 3015 N N . PHE B 1 172 ? 10.938 20.719 8.18 1 94.69 172 PHE B N 1
ATOM 3016 C CA . PHE B 1 172 ? 10.508 20.125 9.438 1 94.69 172 PHE B CA 1
ATOM 3017 C C . PHE B 1 172 ? 11.625 19.281 10.039 1 94.69 172 PHE B C 1
ATOM 3019 O O . PHE B 1 172 ? 11.539 18.859 11.195 1 94.69 172 PHE B O 1
ATOM 3026 N N . GLY B 1 173 ? 12.641 19.062 9.281 1 95.56 173 GLY B N 1
ATOM 3027 C CA . GLY B 1 173 ? 13.75 18.25 9.75 1 95.56 173 GLY B CA 1
ATOM 3028 C C . GLY B 1 173 ? 14.938 19.078 10.211 1 95.56 173 GLY B C 1
ATOM 3029 O O . GLY B 1 173 ? 15.961 18.531 10.633 1 95.56 173 GLY B O 1
ATOM 3030 N N . GLN B 1 174 ? 14.883 20.406 10.273 1 95.06 174 GLN B N 1
ATOM 3031 C CA . GLN B 1 174 ? 16.031 21.281 10.477 1 95.06 174 GLN B CA 1
ATOM 3032 C C . GLN B 1 174 ? 16.547 21.188 11.914 1 95.06 174 GLN B C 1
ATOM 3034 O O . GLN B 1 174 ? 17.75 21.219 12.148 1 95.06 174 GLN B O 1
ATOM 3039 N N . ASP B 1 175 ? 15.656 21.109 12.836 1 94.44 175 ASP B N 1
ATOM 3040 C CA . ASP B 1 175 ? 16.078 20.984 14.227 1 94.44 175 ASP B CA 1
ATOM 3041 C C . ASP B 1 175 ? 16.906 19.719 14.43 1 94.44 175 ASP B C 1
ATOM 3043 O O . ASP B 1 175 ? 17.953 19.75 15.078 1 94.44 175 ASP B O 1
ATOM 3047 N N . ALA B 1 176 ? 16.438 18.688 13.836 1 97.25 176 ALA B N 1
ATOM 3048 C CA . ALA B 1 176 ? 17.156 17.422 13.938 1 97.25 176 ALA B CA 1
ATOM 3049 C C . ALA B 1 176 ? 18.516 17.5 13.242 1 97.25 176 ALA B C 1
ATOM 3051 O O . ALA B 1 176 ? 19.516 16.969 13.734 1 97.25 176 ALA B O 1
ATOM 3052 N N . ALA B 1 177 ? 18.516 18.125 12.141 1 97.19 177 ALA B N 1
ATOM 3053 C CA . ALA B 1 177 ? 19.766 18.297 11.406 1 97.19 177 ALA B CA 1
ATOM 3054 C C . ALA B 1 177 ? 20.781 19.062 12.242 1 97.19 177 ALA B C 1
ATOM 3056 O O . ALA B 1 177 ? 21.953 18.688 12.297 1 97.19 177 ALA B O 1
ATOM 3057 N N . THR B 1 178 ? 20.359 20.109 12.797 1 96.75 178 THR B N 1
ATOM 3058 C CA . THR B 1 178 ? 21.219 20.922 13.648 1 96.75 178 THR B CA 1
ATOM 3059 C C . THR B 1 178 ? 21.75 20.109 14.828 1 96.75 178 THR B C 1
ATOM 3061 O O . THR B 1 178 ? 22.938 20.156 15.156 1 96.75 178 THR B O 1
ATOM 3064 N N . LEU B 1 179 ? 20.844 19.391 15.414 1 96.44 179 LEU B N 1
ATOM 3065 C CA . LEU B 1 179 ? 21.219 18.578 16.562 1 96.44 179 LEU B CA 1
ATOM 3066 C C . LEU B 1 179 ? 22.266 17.547 16.188 1 96.44 179 LEU B C 1
ATOM 3068 O O . LEU B 1 179 ? 23.188 17.266 16.969 1 96.44 179 LEU B O 1
ATOM 3072 N N . LYS B 1 180 ? 22.047 17 15.062 1 97.56 180 LYS B N 1
ATOM 3073 C CA . LYS B 1 180 ? 23.062 16.062 14.586 1 97.56 180 LYS B CA 1
ATOM 3074 C C . LYS B 1 180 ? 24.422 16.766 14.438 1 97.56 180 LYS B C 1
ATOM 3076 O O . LYS B 1 180 ? 25.438 16.234 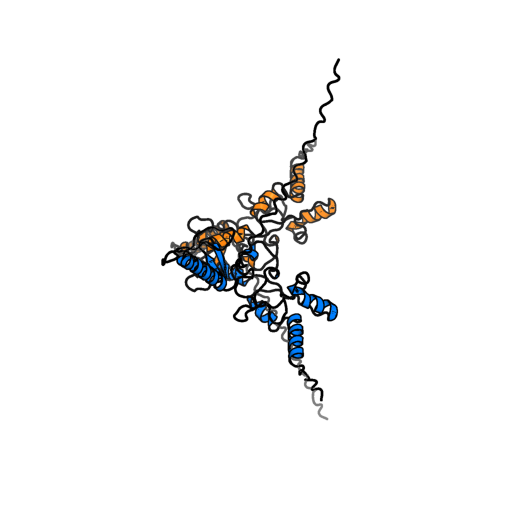14.891 1 97.56 180 LYS B O 1
ATOM 3081 N N . ARG B 1 181 ? 24.516 17.891 13.852 1 97.12 181 ARG B N 1
ATOM 3082 C CA . ARG B 1 181 ? 25.734 18.625 13.586 1 97.12 181 ARG B CA 1
ATOM 3083 C C . ARG B 1 181 ? 26.406 19.062 14.891 1 97.12 181 ARG B C 1
ATOM 3085 O O . ARG B 1 181 ? 27.625 18.938 15.039 1 97.12 181 ARG B O 1
ATOM 3092 N N . GLU B 1 182 ? 25.625 19.484 15.82 1 96.56 182 GLU B N 1
ATOM 3093 C CA . GLU B 1 182 ? 26.156 20.125 17.016 1 96.56 182 GLU B CA 1
ATOM 3094 C C . GLU B 1 182 ? 26.391 19.094 18.141 1 96.56 182 GLU B C 1
ATOM 3096 O O . GLU B 1 182 ? 27.328 19.234 18.922 1 96.56 182 GLU B O 1
ATOM 3101 N N . GLN B 1 183 ? 25.531 18.094 18.25 1 95.62 183 GLN B N 1
ATOM 3102 C CA . GLN B 1 183 ? 25.562 17.203 19.406 1 95.62 183 GLN B CA 1
ATOM 3103 C C . GLN B 1 183 ? 25.75 15.758 18.969 1 95.62 183 GLN B C 1
ATOM 3105 O O . GLN B 1 183 ? 25.875 14.867 19.812 1 95.62 183 GLN B O 1
ATOM 3110 N N . GLY B 1 184 ? 25.531 15.477 17.688 1 96.75 184 GLY B N 1
ATOM 3111 C CA . GLY B 1 184 ? 25.688 14.117 17.203 1 96.75 184 GLY B CA 1
ATOM 3112 C C . GLY B 1 184 ? 24.469 13.25 17.469 1 96.75 184 GLY B C 1
ATOM 3113 O O . GLY B 1 184 ? 24.516 12.039 17.266 1 96.75 184 GLY B O 1
ATOM 3114 N N . ILE B 1 185 ? 23.391 13.836 17.969 1 97.31 185 ILE B N 1
ATOM 3115 C CA . ILE B 1 185 ? 22.172 13.109 18.281 1 97.31 185 ILE B CA 1
ATOM 3116 C C . ILE B 1 185 ? 21.328 12.938 17.016 1 97.31 185 ILE B C 1
ATOM 3118 O O . ILE B 1 185 ? 21.062 13.906 16.297 1 97.31 185 ILE B O 1
ATOM 3122 N N . THR B 1 186 ? 20.984 11.695 16.625 1 97.62 186 THR B N 1
ATOM 3123 C CA . THR B 1 186 ? 20.203 11.391 15.438 1 97.62 186 THR B CA 1
ATOM 3124 C C . THR B 1 186 ? 19.156 10.328 15.734 1 97.62 186 THR B C 1
ATOM 3126 O O . THR B 1 186 ? 19.203 9.68 16.781 1 97.62 186 THR B O 1
ATOM 3129 N N . CYS B 1 187 ? 18.188 10.25 14.945 1 98.06 187 CYS B N 1
ATOM 3130 C CA . CYS B 1 187 ? 17.188 9.188 15.016 1 98.06 187 CYS B CA 1
ATOM 3131 C C . CYS B 1 187 ? 17.031 8.484 13.672 1 98.06 187 CYS B C 1
ATOM 3133 O O . CYS B 1 187 ? 16.906 9.141 12.641 1 98.06 187 CYS B O 1
ATOM 3135 N N . ASN B 1 188 ? 17 7.148 13.664 1 96.44 188 ASN B N 1
ATOM 3136 C CA . ASN B 1 188 ? 16.859 6.359 12.445 1 96.44 188 ASN B CA 1
ATOM 3137 C C . ASN B 1 188 ? 15.672 5.41 12.523 1 96.44 188 ASN B C 1
ATOM 3139 O O . ASN B 1 188 ? 15.609 4.434 11.773 1 96.44 188 ASN B O 1
ATOM 3143 N N . TRP B 1 189 ? 14.797 5.742 13.367 1 96.88 189 TRP B N 1
ATOM 3144 C CA . TRP B 1 189 ? 13.672 4.848 13.609 1 96.88 189 TRP B CA 1
ATOM 3145 C C . TRP B 1 189 ? 12.75 4.793 12.398 1 96.88 189 TRP B C 1
ATOM 3147 O O . TRP B 1 189 ? 12.453 5.82 11.781 1 96.88 189 TRP B O 1
ATOM 3157 N N . THR B 1 190 ? 12.32 3.602 12 1 94.38 190 THR B N 1
ATOM 3158 C CA . THR B 1 190 ? 11.242 3.307 11.062 1 94.38 190 THR B CA 1
ATOM 3159 C C . THR B 1 190 ? 10.266 2.299 11.656 1 94.38 190 THR B C 1
ATOM 3161 O O . THR B 1 190 ? 10.656 1.445 12.453 1 94.38 190 THR B O 1
ATOM 3164 N N . GLY B 1 191 ? 9.031 2.438 11.359 1 92.81 191 GLY B N 1
ATOM 3165 C CA . GLY B 1 191 ? 8.016 1.536 11.867 1 92.81 191 GLY B CA 1
ATOM 3166 C C . GLY B 1 191 ? 6.621 1.875 11.367 1 92.81 191 GLY B C 1
ATOM 3167 O O . GLY B 1 191 ? 6.465 2.613 10.398 1 92.81 191 GLY B O 1
ATOM 3168 N N . ASP B 1 192 ? 5.648 1.287 11.984 1 91.62 192 ASP B N 1
ATOM 3169 C CA . ASP B 1 192 ? 4.266 1.536 11.586 1 91.62 192 ASP B CA 1
ATOM 3170 C C . ASP B 1 192 ? 3.67 2.697 12.383 1 91.62 192 ASP B C 1
ATOM 3172 O O . ASP B 1 192 ? 4.293 3.201 13.32 1 91.62 192 ASP B O 1
ATOM 3176 N N . PRO B 1 193 ? 2.555 3.209 12.023 1 91.38 193 PRO B N 1
ATOM 3177 C CA . PRO B 1 193 ? 1.966 4.391 12.656 1 91.38 193 PRO B CA 1
ATOM 3178 C C . PRO B 1 193 ? 1.688 4.18 14.148 1 91.38 193 PRO B C 1
ATOM 3180 O O . PRO B 1 193 ? 1.866 5.102 14.945 1 91.38 193 PRO B O 1
ATOM 3183 N N . LEU B 1 194 ? 1.25 3.045 14.547 1 92.38 194 LEU B N 1
ATOM 3184 C CA . LEU B 1 194 ? 0.993 2.773 15.953 1 92.38 194 LEU B CA 1
ATOM 3185 C C . LEU B 1 194 ? 2.283 2.838 16.766 1 92.38 194 LEU B C 1
ATOM 3187 O O . LEU B 1 194 ? 2.316 3.439 17.844 1 92.38 194 LEU B O 1
ATOM 3191 N N . GLY B 1 195 ? 3.271 2.297 16.203 1 94.56 195 GLY B N 1
ATOM 3192 C CA . GLY B 1 195 ? 4.566 2.336 16.859 1 94.56 195 GLY B CA 1
ATOM 3193 C C . GLY B 1 195 ? 5.172 3.725 16.906 1 94.56 195 GLY B C 1
ATOM 3194 O O . GLY B 1 195 ? 5.953 4.039 17.812 1 94.56 195 GLY B O 1
ATOM 3195 N N . TYR B 1 196 ? 4.773 4.512 16.062 1 95.44 196 TYR B N 1
ATOM 3196 C CA . TYR B 1 196 ? 5.328 5.859 15.953 1 95.44 196 TYR B CA 1
ATOM 3197 C C . TYR B 1 196 ? 4.969 6.688 17.188 1 95.44 196 TYR B C 1
ATOM 3199 O O . TYR B 1 196 ? 5.812 7.406 17.719 1 95.44 196 TYR B O 1
ATOM 3207 N N . GLU B 1 197 ? 3.746 6.582 17.594 1 90.69 197 GLU B N 1
ATOM 3208 C CA . GLU B 1 197 ? 3.318 7.32 18.781 1 90.69 197 GLU B CA 1
ATOM 3209 C C . GLU B 1 197 ? 4.16 6.949 19.984 1 90.69 197 GLU B C 1
ATOM 3211 O O . GLU B 1 197 ? 4.605 7.824 20.734 1 90.69 197 GLU B O 1
ATOM 3216 N N . GLU B 1 198 ? 4.379 5.734 20.125 1 94.31 198 GLU B N 1
ATOM 3217 C CA . GLU B 1 198 ? 5.195 5.27 21.25 1 94.31 198 GLU B CA 1
ATOM 3218 C C . GLU B 1 198 ? 6.645 5.723 21.094 1 94.31 198 GLU B C 1
ATOM 3220 O O . GLU B 1 198 ? 7.27 6.148 22.062 1 94.31 198 GLU B O 1
ATOM 3225 N N . HIS B 1 199 ? 7.109 5.629 19.922 1 97 199 HIS B N 1
ATOM 3226 C CA . HIS B 1 199 ? 8.469 6.07 19.641 1 97 199 HIS B CA 1
ATOM 3227 C C . HIS B 1 199 ? 8.656 7.539 20 1 97 199 HIS B C 1
ATOM 3229 O O . HIS B 1 199 ? 9.648 7.902 20.641 1 97 199 HIS B O 1
ATOM 3235 N N . MET B 1 200 ? 7.691 8.383 19.734 1 95.06 200 MET B N 1
ATOM 3236 C CA . MET B 1 200 ? 7.797 9.82 19.969 1 95.06 200 MET B CA 1
ATOM 3237 C C . MET B 1 200 ? 7.641 10.141 21.453 1 95.06 200 MET B C 1
ATOM 3239 O O . MET B 1 200 ? 8.188 11.141 21.922 1 95.06 200 MET B O 1
ATOM 3243 N N . ARG B 1 201 ? 7.02 9.273 22.141 1 92 201 ARG B N 1
ATOM 3244 C CA . ARG B 1 201 ? 6.805 9.5 23.578 1 92 201 ARG B CA 1
ATOM 3245 C C . ARG B 1 201 ? 8.031 9.094 24.375 1 92 201 ARG B C 1
ATOM 3247 O O . ARG B 1 201 ? 8.445 9.812 25.297 1 92 201 ARG B O 1
ATOM 3254 N N . LYS B 1 202 ? 8.703 7.992 23.922 1 93.06 202 LYS B N 1
ATOM 3255 C CA . LYS B 1 202 ? 9.75 7.516 24.828 1 93.06 202 LYS B CA 1
ATOM 3256 C C . LYS B 1 202 ? 10.945 6.988 24.031 1 93.06 202 LYS B C 1
ATOM 3258 O O . LYS B 1 202 ? 11.961 6.613 24.625 1 93.06 202 LYS B O 1
ATOM 3263 N N . GLY B 1 203 ? 10.922 7.016 22.781 1 95.62 203 GLY B N 1
ATOM 3264 C CA . GLY B 1 203 ? 11.938 6.27 22.062 1 95.62 203 GLY B CA 1
ATOM 3265 C C . GLY B 1 203 ? 12.805 7.145 21.172 1 95.62 203 GLY B C 1
ATOM 3266 O O . GLY B 1 203 ? 13.852 6.707 20.703 1 95.62 203 GLY B O 1
ATOM 3267 N N . CYS B 1 204 ? 12.484 8.352 20.922 1 97.81 204 CYS B N 1
ATOM 3268 C CA . CYS B 1 204 ? 13.234 9.188 19.984 1 97.81 204 CYS B CA 1
ATOM 3269 C C . CYS B 1 204 ? 14.234 10.062 20.719 1 97.81 204 CYS B C 1
ATOM 3271 O O . CYS B 1 204 ? 13.852 10.984 21.453 1 97.81 204 CYS B O 1
ATOM 3273 N N . PRO B 1 205 ? 15.5 9.891 20.5 1 97.69 205 PRO B N 1
ATOM 3274 C CA . PRO B 1 205 ? 16.516 10.703 21.188 1 97.69 205 PRO B CA 1
ATOM 3275 C C . PRO B 1 205 ? 16.438 12.18 20.812 1 97.69 205 PRO B C 1
ATOM 3277 O O . PRO B 1 205 ? 16.688 13.047 21.656 1 97.69 205 PRO B O 1
ATOM 3280 N N . VAL B 1 206 ? 16.062 12.445 19.625 1 97.5 206 VAL B N 1
ATOM 3281 C CA . VAL B 1 206 ? 15.961 13.828 19.156 1 97.5 206 VAL B CA 1
ATOM 3282 C C . VAL B 1 206 ? 14.805 14.531 19.859 1 97.5 206 VAL B C 1
ATOM 3284 O O . VAL B 1 206 ? 14.969 15.625 20.406 1 97.5 206 VAL B O 1
ATOM 3287 N N . GLU B 1 207 ? 13.68 13.883 19.859 1 95.94 207 GLU B N 1
ATOM 3288 C CA . GLU B 1 207 ? 12.508 14.461 20.516 1 95.94 207 GLU B CA 1
ATOM 3289 C C . GLU B 1 207 ? 12.766 14.68 22 1 95.94 207 GLU B C 1
ATOM 3291 O O . GLU B 1 207 ? 12.367 15.703 22.562 1 95.94 207 GLU B O 1
ATOM 3296 N N . ALA B 1 208 ? 13.422 13.742 22.578 1 95.12 208 ALA B N 1
ATOM 3297 C CA . ALA B 1 208 ? 13.742 13.859 24 1 95.12 208 ALA B CA 1
ATOM 3298 C C . ALA B 1 208 ? 14.594 15.102 24.266 1 95.12 208 ALA B C 1
ATOM 3300 O O . ALA B 1 208 ? 14.32 15.852 25.203 1 95.12 208 ALA B O 1
ATOM 3301 N N . PHE B 1 209 ? 15.594 15.312 23.5 1 95.75 209 PHE B N 1
ATOM 3302 C CA . PHE B 1 209 ? 16.484 16.453 23.672 1 95.75 209 PHE B CA 1
ATOM 3303 C C . PHE B 1 209 ? 15.727 17.766 23.422 1 95.75 209 PHE B C 1
ATOM 3305 O O . PHE B 1 209 ? 15.805 18.688 24.234 1 95.75 209 PHE B O 1
ATOM 3312 N N . LEU B 1 210 ? 14.945 17.844 22.344 1 92.12 210 LEU B N 1
ATOM 3313 C CA . LEU B 1 210 ? 14.242 19.062 21.969 1 92.12 210 LEU B CA 1
ATOM 3314 C C . LEU B 1 210 ? 13.172 19.422 23 1 92.12 210 LEU B C 1
ATOM 3316 O O . LEU B 1 210 ? 12.969 20.594 23.312 1 92.12 210 LEU B O 1
ATOM 3320 N N . ALA B 1 211 ? 12.523 18.438 23.5 1 88.62 211 ALA B N 1
ATOM 3321 C CA . ALA B 1 211 ? 11.5 18.672 24.516 1 88.62 211 ALA B CA 1
ATOM 3322 C C . ALA B 1 211 ? 12.117 19.188 25.812 1 88.62 211 ALA B C 1
ATOM 3324 O O . ALA B 1 211 ? 11.508 20 26.516 1 88.62 211 ALA B O 1
ATOM 3325 N N . SER B 1 212 ? 13.289 18.734 26.125 1 88.19 212 SER B N 1
ATOM 3326 C CA . SER B 1 212 ? 13.969 19.141 27.344 1 88.19 212 SER B CA 1
ATOM 3327 C C . SER B 1 212 ? 14.406 20.594 27.266 1 88.19 212 SER B C 1
ATOM 3329 O O . SER B 1 212 ? 14.453 21.297 28.281 1 88.19 212 SER B O 1
ATOM 3331 N N . LYS B 1 213 ? 14.695 21.125 26.141 1 82 213 LYS B N 1
ATOM 3332 C CA . LYS B 1 213 ? 15.117 22.516 25.969 1 82 213 LYS B CA 1
ATOM 3333 C C . LYS B 1 213 ? 13.945 23.469 26.156 1 82 213 LYS B C 1
ATOM 3335 O O . LYS B 1 213 ? 14.109 24.547 26.734 1 82 213 LYS B O 1
ATOM 3340 N N . ILE B 1 214 ? 12.828 23.094 25.734 1 73.5 214 ILE B N 1
ATOM 3341 C CA . ILE B 1 214 ? 11.641 23.938 25.875 1 73.5 214 ILE B CA 1
ATOM 3342 C C . ILE B 1 214 ? 11.234 24.016 27.344 1 73.5 214 ILE B C 1
ATOM 3344 O O . ILE B 1 214 ? 10.859 25.078 27.828 1 73.5 214 ILE B O 1
ATOM 3348 N N . GLU B 1 215 ? 11.32 22.906 28.062 1 69.62 215 GLU B N 1
ATOM 3349 C CA . GLU B 1 215 ? 11 22.891 29.5 1 69.62 215 GLU B CA 1
ATOM 3350 C C . GLU B 1 215 ? 11.945 23.781 30.297 1 69.62 215 GLU B C 1
ATOM 3352 O O . GLU B 1 215 ? 11.516 24.484 31.203 1 69.62 215 GLU B O 1
ATOM 3357 N N . LYS B 1 216 ? 13.148 23.906 29.922 1 70.69 216 LYS B N 1
ATOM 3358 C CA . LYS B 1 216 ? 14.125 24.734 30.641 1 70.69 216 LYS B CA 1
ATOM 3359 C C . LYS B 1 216 ? 13.906 26.219 30.359 1 70.69 216 LYS B C 1
ATOM 3361 O O . LYS B 1 216 ? 14.031 27.047 31.266 1 70.69 216 LYS B O 1
ATOM 3366 N N . THR B 1 217 ? 13.555 26.469 29.156 1 64.25 217 THR B N 1
ATOM 3367 C CA . THR B 1 217 ? 13.289 27.859 28.828 1 64.25 217 THR B CA 1
ATOM 3368 C C . THR B 1 217 ? 12.031 28.359 29.531 1 64.25 217 THR B C 1
ATOM 3370 O O . THR B 1 217 ? 11.945 29.531 29.906 1 64.25 217 THR B O 1
ATOM 3373 N N . ASN B 1 218 ? 11.156 27.406 29.781 1 62.34 218 ASN B N 1
ATOM 3374 C CA . ASN B 1 218 ? 9.914 27.781 30.453 1 62.34 218 ASN B CA 1
ATOM 3375 C C . ASN B 1 218 ? 10.109 27.922 31.969 1 62.34 218 ASN B C 1
ATOM 3377 O O . ASN B 1 218 ? 9.375 28.656 32.625 1 62.34 218 ASN B O 1
ATOM 3381 N N . GLN B 1 219 ? 11.141 27.297 32.531 1 58.47 219 GLN B N 1
ATOM 3382 C CA . GLN B 1 219 ? 11.398 27.375 33.969 1 58.47 219 GLN B CA 1
ATOM 3383 C C . GLN B 1 219 ? 12.312 28.547 34.312 1 58.47 219 GLN B C 1
ATOM 3385 O O . GLN B 1 219 ? 12.516 28.875 35.469 1 58.47 219 GLN B O 1
ATOM 3390 N N . MET B 1 220 ? 12.984 29.109 33.375 1 55.19 220 MET B N 1
ATOM 3391 C CA . MET B 1 220 ? 13.82 30.25 33.781 1 55.19 220 MET B CA 1
ATOM 3392 C C . MET B 1 220 ? 12.961 31.406 34.281 1 55.19 220 MET B C 1
ATOM 3394 O O . MET B 1 220 ? 12.039 31.844 33.594 1 55.19 220 MET B O 1
ATOM 3398 N N . PRO B 1 221 ? 12.953 31.609 35.562 1 53.28 221 PRO B N 1
ATOM 3399 C CA . PRO B 1 221 ? 12.227 32.719 36.219 1 53.28 221 PRO B CA 1
ATOM 3400 C C . PRO B 1 221 ? 12.5 34.062 35.531 1 53.28 221 PRO B C 1
ATOM 3402 O O . PRO B 1 221 ? 13.633 34.312 35.094 1 53.28 221 PRO B O 1
ATOM 3405 N N . MET B 1 222 ? 11.523 34.594 34.875 1 47.81 222 MET B N 1
ATOM 3406 C CA . MET B 1 222 ? 11.57 36 34.469 1 47.81 222 MET B CA 1
ATOM 3407 C C . MET B 1 222 ? 12.102 36.844 35.625 1 47.81 222 MET B C 1
ATOM 3409 O O . MET B 1 222 ? 11.422 37.031 36.625 1 47.81 222 MET B O 1
ATOM 3413 N N . THR B 1 223 ? 13.344 36.781 35.906 1 45.81 223 THR B N 1
ATOM 3414 C CA . THR B 1 223 ? 13.836 37.781 36.812 1 45.81 223 THR B CA 1
ATOM 3415 C C . THR B 1 223 ? 13.383 39.188 36.406 1 45.81 223 THR B C 1
ATOM 3417 O O . THR B 1 223 ? 13.758 39.656 35.312 1 45.81 223 THR B O 1
ATOM 3420 N N . LEU B 1 224 ? 12.219 39.594 36.812 1 45.06 224 LEU B N 1
ATOM 3421 C CA . LEU B 1 224 ? 11.781 40.969 36.875 1 45.06 224 LEU B CA 1
ATOM 3422 C C . LEU B 1 224 ? 12.883 41.875 37.406 1 45.06 224 LEU B C 1
ATOM 3424 O O . LEU B 1 224 ? 13.352 41.688 38.531 1 45.06 224 LEU B O 1
ATOM 3428 N N . HIS B 1 225 ? 13.859 42.281 36.562 1 44.78 225 HIS B N 1
ATOM 3429 C CA . HIS B 1 225 ? 14.672 43.438 36.906 1 44.78 225 HIS B CA 1
ATOM 3430 C C . HIS B 1 225 ? 13.797 44.625 37.344 1 44.78 225 HIS B C 1
ATOM 3432 O O . HIS B 1 225 ? 13.109 45.219 36.531 1 44.78 225 HIS B O 1
ATOM 3438 N N . GLY B 1 226 ? 13.047 44.469 38.469 1 37.81 226 GLY B N 1
ATOM 3439 C CA . GLY B 1 226 ? 12.555 45.688 39.125 1 37.81 226 GLY B CA 1
ATOM 3440 C C . GLY B 1 226 ? 13.648 46.688 39.406 1 37.81 226 GLY B C 1
ATOM 3441 O O . GLY B 1 226 ? 14.617 46.375 40.125 1 37.81 226 GLY B O 1
ATOM 3442 N N . GLY B 1 227 ? 14.008 47.562 38.438 1 34.84 227 GLY B N 1
ATOM 3443 C CA . GLY B 1 227 ? 14.656 48.844 38.688 1 34.84 227 GLY B CA 1
ATOM 3444 C C . GLY B 1 227 ? 14.008 49.625 39.781 1 34.84 227 GLY B C 1
ATOM 3445 O O . GLY B 1 227 ? 12.805 49.938 39.719 1 34.84 227 GLY B O 1
ATOM 3446 N N . GLN B 1 228 ? 14.352 49.406 41.062 1 27.11 228 GLN B N 1
ATOM 3447 C CA . GLN B 1 228 ? 14.398 50.625 41.906 1 27.11 228 GLN B CA 1
ATOM 3448 C C . GLN B 1 228 ? 15.516 51.562 41.438 1 27.11 228 GLN B C 1
ATOM 3450 O O . GLN B 1 228 ? 16.641 51.125 41.188 1 27.11 228 GLN B O 1
#

Solvent-accessible surface area (backbone atoms only — not comparable to full-atom values): 26687 Å² total; per-residue (Å²): 135,86,79,76,78,83,80,80,77,75,72,81,75,79,73,71,76,77,75,73,65,69,78,70,78,74,73,73,78,57,78,32,70,66,62,43,60,52,93,82,35,69,62,38,36,23,40,92,85,65,47,77,60,45,52,61,85,27,40,52,50,82,28,69,42,60,56,63,48,35,10,82,66,67,57,27,46,49,51,71,41,23,40,30,65,87,40,47,53,31,20,40,72,46,48,52,50,50,50,52,52,54,50,51,53,46,53,71,71,63,62,98,58,82,77,72,59,43,64,46,82,51,89,93,43,82,51,72,37,43,77,88,35,52,41,53,52,86,39,78,86,43,62,45,28,49,39,49,37,52,50,51,39,64,55,34,36,37,29,36,43,64,48,16,70,90,30,43,86,40,81,44,8,41,68,40,42,49,37,30,76,75,72,65,46,65,34,79,53,69,41,28,64,73,53,44,58,53,32,66,72,77,60,38,60,46,53,53,55,57,53,52,53,53,54,49,63,69,62,54,71,79,73,74,79,72,81,125,136,85,78,77,81,80,79,78,78,78,72,80,76,76,76,73,78,78,78,73,68,71,80,73,79,73,72,75,79,60,80,32,70,66,62,45,60,50,94,82,35,70,61,38,35,23,40,91,85,64,48,76,59,47,55,62,84,26,42,50,48,85,27,69,42,60,55,64,46,36,12,83,64,68,59,27,45,49,49,72,41,24,40,30,64,86,40,47,53,30,20,40,70,47,49,52,51,51,50,53,51,54,50,51,53,47,53,71,72,64,60,99,56,82,76,72,60,44,65,46,82,52,89,93,43,80,49,72,37,42,77,88,35,52,41,54,52,86,38,77,88,45,60,45,29,50,39,48,36,52,50,51,38,64,56,34,35,36,30,37,43,65,50,15,69,89,29,41,86,40,81,43,8,42,68,39,43,48,36,30,74,76,70,65,46,65,34,80,54,66,41,29,64,73,53,43,58,53,32,66,72,77,59,37,60,46,53,53,53,57,53,51,53,54,54,49,63,67,61,54,71,78,74,74,80,73,81,127

Organism: Polarella glacialis (NCBI:txid89957)

Secondary structure (DSSP, 8-state):
-----------------------------------EE-TT-TT-EE-TTSPBP--GGGBSS--TTGGGGB-TTT-SB-SSEEEETTS-EEEHHHHHHHHHHHHHHHHHHS-SS----EE-SSTT---EE-GGGEEETTSGGG--HHHHHHHHHHHT--EE-TTBGGGTTSGGGHHHHHHHHHH---B--EE-HHHHHHIIIII-HHHHHHHHHHHHHHHS--------/-----------------------------------EE-TT-TT-EE-TTSPBP--GGGBSS--TTGGGGB-TTT-SB-SSEEEETTS-EEEHHHHHHHHHHHHHHHHHHS-SS----EE-SSTT---EE-GGGEEETTSGGG--HHHHHHHHHHHT--EE-TTBGGGTTSGGGHHHHHHHHHH---B--EE-HHHHHHIIIII-HHHHHHHHHHHHHHHS--------

Sequence (456 aa):
GHGLPADEDSKPGATAPRSTAPPGRATVNGSAPSVRREGGRPSVVLDGSGTRRILPEQLAGVEAASSQFVCSLCQFVMVRPVITRCSHLFCDPCFKNWVANEVSKHKSKSASGPVPQITCPNEDCRELLKKTDVILMEQADSKTSAVQLLQRLRNNLNIRCVHHGGHHQFGFGQDAATLKREQGITCNWTGDPLGYEEHMRKGCPVEAFLASKIEKTNQMPMTLHGGQGHGLPADEDSKPGATAPRSTAPPGRATVNGSAPSVRREGGRPSVVLDGSGTRRILPEQLAGVEAASSQFVCSLCQFVMVRPVITRCSHLFCDPCFKNWVANEVSKHKSKSASGPVPQITCPNEDCRELLKKTDVILMEQADSKTSAVQLLQRLRNNLNIRCVHHGGHHQFGFGQDAATLKREQGITCNWTGDPLGYEEHMRKGCPVEAFLASKIEKTNQMPMTLHGGQ

Radius of gyration: 31.78 Å; Cα contacts (8 Å, |Δi|>4): 611; chains: 2; bounding box: 72×97×130 Å

Foldseek 3Di:
DDPPDDPDPPDPPDPPPPPPPPPPPPPPPLCQQPQDPPPPALLATAGPVRHGWAALVFFDPNDPVQCQQAAPQNRTREDQWKAFLVGHIHHPVSVVSVVVVVQVVVVVPDDPDDPQWDADPPPVGGDTGGPVRIGRLPDPVNVDVVSVVVVVVSQWGKGWRSCAPVNCVDRNNVQSVVCCVPPVAGDHDIGGPVVNVVCLVPNGRSNVVVVVVSVVVVPPPPPPPPDD/DDDDDDPPPPDPPDPPPPPPPPPPPPPPPLCQQPQDPPPPALLATAGPVRHGWAALLFFDPNPPVQCQQAAPQNRTREDQWKAFLVGHIHHPVSVVSVVVVVQVVVVVPDDPDDPQWDADPPPVGGDTGGPVRIGRLPDPVNVDVVSVVVVVVSQWGKGWRSCAPVNCVDRNNVLSVVCCVPPVAGDHDMGGPVVNRVCLVPNGRSNVVVVVVVVVVVPPPPPPPPDD

Nearest PDB structures (foldseek):
  5h7r-assembly1_D  TM=6.355E-01  e=5.160E-06  Homo sapiens
  5din-assembly1_A  TM=6.685E-01  e=1.477E-04  Homo sapiens
  7l3l-assembly2_D  TM=8.260E-01  e=6.528E-03  Homo sapiens
  6yxe-assembly1_A-3  TM=6.623E-01  e=2.006E-03  Homo sapiens
  4orh-assembly1_L  TM=6.121E-01  e=1.657E-02  Homo sapiens

InterPro domains:
  IPR001841 Zinc finger, RING-type [PS50089] (71-121)
  IPR013083 Zinc finger, RING/FYVE/PHD-type [G3DSA:3.30.40.10] (55-213)
  IPR018957 Zinc finger, C3HC4 RING-type [PF00097] (71-100)

pLDDT: mean 77.63, std 24.25, range [22.5, 98.06]